Protein AF-0000000067796552 (afdb_homodimer)

pLDDT: mean 95.44, std 4.49, range [68.75, 98.88]

Sequence (408 aa):
MRGRFIAIEGLDRSGKSTQCDRLVAHLTETTGNKTHLFKFPDRSTPMGQIINQYLTSGVALSDQAIHLLFSANRWERIEDIKALLEKGENVVLDRYYISGIVYTQAKGLERQWCTNPDLGLPVPDITLFLTVSPEVASQRGAYGEERYEKIAFQKRVAALFHEVAQRNCITVDASGTEEEVANAINQCVETVQIGEALDKFSGLMRGRFIAIEGLDRSGKSTQCDRLVAHLTETTGNKTHLFKFPDRSTPMGQIINQYLTSGVALSDQAIHLLFSANRWERIEDIKALLEKGENVVLDRYYISGIVYTQAKGLERQWCTNPDLGLPVPDITLFLTVSPEVASQRGAYGEERYEKIAFQKRVAALFHEVAQRNCITVDASGTEEEVANAINQCVETVQIGEALDKFSGL

Structure (mmCIF, N/CA/C/O backbone):
data_AF-0000000067796552-model_v1
#
loop_
_entity.id
_entity.type
_entity.pdbx_description
1 polymer 'Thymidylate kinase'
#
loop_
_atom_site.group_PDB
_atom_site.id
_atom_site.type_symbol
_atom_site.label_atom_id
_atom_site.label_alt_id
_atom_site.label_comp_id
_atom_site.label_asym_id
_atom_site.label_entity_id
_atom_site.label_seq_id
_atom_site.pdbx_PDB_ins_code
_atom_site.Cartn_x
_atom_site.Cartn_y
_atom_site.Cartn_z
_atom_site.occupancy
_atom_site.B_iso_or_equiv
_atom_site.auth_seq_id
_atom_site.auth_comp_id
_atom_site.auth_asym_id
_atom_site.auth_atom_id
_atom_site.pdbx_PDB_model_num
ATOM 1 N N . MET A 1 1 ? -17.875 -27.422 -5.66 1 85.56 1 MET A N 1
ATOM 2 C CA . MET A 1 1 ? -16.484 -27.328 -5.234 1 85.56 1 MET A CA 1
ATOM 3 C C . MET A 1 1 ? -15.797 -26.125 -5.887 1 85.56 1 MET A C 1
ATOM 5 O O . MET A 1 1 ? -16.062 -25.812 -7.047 1 85.56 1 MET A O 1
ATOM 9 N N . ARG A 1 2 ? -15.008 -25.438 -5.152 1 94.5 2 ARG A N 1
ATOM 10 C CA . ARG A 1 2 ? -14.367 -24.266 -5.754 1 94.5 2 ARG A CA 1
ATOM 11 C C . ARG A 1 2 ? -13.203 -24.688 -6.648 1 94.5 2 ARG A C 1
ATOM 13 O O . ARG A 1 2 ? -12.773 -25.844 -6.621 1 94.5 2 ARG A O 1
ATOM 20 N N . GLY A 1 3 ? -12.797 -23.797 -7.535 1 96.69 3 GLY A N 1
ATOM 21 C CA . GLY A 1 3 ? -11.68 -24.062 -8.422 1 96.69 3 GLY A CA 1
ATOM 22 C C . GLY A 1 3 ? -10.352 -24.172 -7.695 1 96.69 3 GLY A C 1
ATOM 23 O O . GLY A 1 3 ? -10.25 -23.812 -6.52 1 96.69 3 GLY A O 1
ATOM 24 N N . ARG A 1 4 ? -9.391 -24.688 -8.367 1 97.06 4 ARG A N 1
ATOM 25 C CA . ARG A 1 4 ? -8.031 -24.766 -7.844 1 97.06 4 ARG A CA 1
ATOM 26 C C . ARG A 1 4 ? -7.355 -23.406 -7.883 1 97.06 4 ARG A C 1
ATOM 28 O O . ARG A 1 4 ? -7.52 -22.656 -8.844 1 97.06 4 ARG A O 1
ATOM 35 N N . PHE A 1 5 ? -6.668 -23.031 -6.82 1 97.81 5 PHE A N 1
ATOM 36 C CA . PHE A 1 5 ? -5.934 -21.781 -6.68 1 97.81 5 PHE A CA 1
ATOM 37 C C . PHE A 1 5 ? -4.441 -22.047 -6.52 1 97.81 5 PHE A C 1
ATOM 39 O O . PHE A 1 5 ? -3.992 -22.469 -5.449 1 97.81 5 PHE A O 1
ATOM 46 N N . ILE A 1 6 ? -3.645 -21.781 -7.57 1 97.81 6 ILE A N 1
ATOM 47 C CA . ILE A 1 6 ? -2.244 -22.188 -7.621 1 97.81 6 ILE A CA 1
ATOM 48 C C . ILE A 1 6 ? -1.358 -20.969 -7.863 1 97.81 6 ILE A C 1
ATOM 50 O O . ILE A 1 6 ? -1.638 -20.156 -8.75 1 97.81 6 ILE A O 1
ATOM 54 N N . ALA A 1 7 ? -0.355 -20.812 -7.078 1 97.88 7 ALA A N 1
ATOM 55 C CA . ALA A 1 7 ? 0.629 -19.766 -7.312 1 97.88 7 ALA A CA 1
ATOM 56 C C . ALA A 1 7 ? 1.978 -20.344 -7.719 1 97.88 7 ALA A C 1
ATOM 58 O O . ALA A 1 7 ? 2.424 -21.344 -7.148 1 97.88 7 ALA A O 1
ATOM 59 N N . ILE A 1 8 ? 2.572 -19.734 -8.719 1 98.5 8 ILE A N 1
ATOM 60 C CA . ILE A 1 8 ? 3.938 -20.062 -9.117 1 98.5 8 ILE A CA 1
ATOM 61 C C . ILE A 1 8 ? 4.859 -18.875 -8.82 1 98.5 8 ILE A C 1
ATOM 63 O O . ILE A 1 8 ? 4.645 -17.781 -9.328 1 98.5 8 ILE A O 1
ATOM 67 N N . GLU A 1 9 ? 5.812 -19.109 -7.949 1 97.81 9 GLU A N 1
ATOM 68 C CA . GLU A 1 9 ? 6.84 -18.156 -7.562 1 97.81 9 GLU A CA 1
ATOM 69 C C . GLU A 1 9 ? 8.203 -18.547 -8.125 1 97.81 9 GLU A C 1
ATOM 71 O O . GLU A 1 9 ? 8.391 -19.688 -8.57 1 97.81 9 GLU A O 1
ATOM 76 N N . GLY A 1 10 ? 9.117 -17.609 -8.102 1 96.19 10 GLY A N 1
ATOM 77 C CA . GLY A 1 10 ? 10.453 -17.844 -8.617 1 96.19 10 GLY A CA 1
ATOM 78 C C . GLY A 1 10 ? 11.203 -16.562 -8.938 1 96.19 10 GLY A C 1
ATOM 79 O O . GLY A 1 10 ? 10.602 -15.492 -9.008 1 96.19 10 GLY A O 1
ATOM 80 N N . LEU A 1 11 ? 12.461 -16.688 -9.188 1 95.69 11 LEU A N 1
ATOM 81 C CA . LEU A 1 11 ? 13.305 -15.547 -9.508 1 95.69 11 LEU A CA 1
ATOM 82 C C . LEU A 1 11 ? 13.016 -15.039 -10.914 1 95.69 11 LEU A C 1
ATOM 84 O O . LEU A 1 11 ? 12.273 -15.672 -11.672 1 95.69 11 LEU A O 1
ATOM 88 N N . ASP A 1 12 ? 13.523 -13.828 -11.164 1 94.31 12 ASP A N 1
ATOM 89 C CA . ASP A 1 12 ? 13.445 -13.336 -12.531 1 94.31 12 ASP A CA 1
ATOM 90 C C . ASP A 1 12 ? 14.133 -14.289 -13.508 1 94.31 12 ASP A C 1
ATOM 92 O O . ASP A 1 12 ? 15.211 -14.82 -13.203 1 94.31 12 ASP A O 1
ATOM 96 N N . ARG A 1 13 ? 13.391 -14.617 -14.617 1 93.25 13 ARG A N 1
ATOM 97 C CA . ARG A 1 13 ? 13.906 -15.445 -15.703 1 93.25 13 ARG A CA 1
ATOM 98 C C . ARG A 1 13 ? 14.023 -16.906 -15.273 1 93.25 13 ARG A C 1
ATOM 100 O O . ARG A 1 13 ? 14.867 -17.641 -15.789 1 93.25 13 ARG A O 1
ATOM 107 N N . SER A 1 14 ? 13.203 -17.297 -14.344 1 94.38 14 SER A N 1
ATOM 108 C CA . SER A 1 14 ? 13.227 -18.688 -13.883 1 94.38 14 SER A CA 1
ATOM 109 C C . SER A 1 14 ? 12.305 -19.562 -14.719 1 94.38 14 SER A C 1
ATOM 111 O O . SER A 1 14 ? 12.258 -20.781 -14.539 1 94.38 14 SER A O 1
ATOM 113 N N . GLY A 1 15 ? 11.57 -18.984 -15.633 1 93.56 15 GLY A N 1
ATOM 114 C CA . GLY A 1 15 ? 10.695 -19.75 -16.5 1 93.56 15 GLY A CA 1
ATOM 115 C C . GLY A 1 15 ? 9.25 -19.766 -16.031 1 93.56 15 GLY A C 1
ATOM 116 O O . GLY A 1 15 ? 8.445 -20.562 -16.531 1 93.56 15 GLY A O 1
ATOM 117 N N . LYS A 1 16 ? 8.867 -18.906 -15.07 1 96.19 16 LYS A N 1
ATOM 118 C CA . LYS A 1 16 ? 7.531 -18.875 -14.469 1 96.19 16 LYS A CA 1
ATOM 119 C C . LYS A 1 16 ? 6.457 -18.672 -15.531 1 96.19 16 LYS A C 1
ATOM 121 O O . LYS A 1 16 ? 5.48 -19.422 -15.586 1 96.19 16 LYS A O 1
ATOM 126 N N . SER A 1 17 ? 6.668 -17.641 -16.406 1 96.12 17 SER A N 1
ATOM 127 C CA . SER A 1 17 ? 5.641 -17.281 -17.375 1 96.12 17 SER A CA 1
ATOM 128 C C . SER A 1 17 ? 5.336 -18.453 -18.312 1 96.12 17 SER A C 1
ATOM 130 O O . SER A 1 17 ? 4.172 -18.766 -18.562 1 96.12 17 SER A O 1
ATOM 132 N N . THR A 1 18 ? 6.363 -19.094 -18.781 1 96.56 18 THR A N 1
ATOM 133 C CA . THR A 1 18 ? 6.207 -20.266 -19.656 1 96.56 18 THR A CA 1
ATOM 134 C C . THR A 1 18 ? 5.48 -21.391 -18.922 1 96.56 18 THR A C 1
ATOM 136 O O . THR A 1 18 ? 4.539 -21.984 -19.453 1 96.56 18 THR A O 1
ATOM 139 N N . GLN A 1 19 ? 5.91 -21.672 -17.75 1 98.56 19 GLN A N 1
ATOM 140 C CA . GLN A 1 19 ? 5.344 -22.781 -16.984 1 98.56 19 GLN A CA 1
ATOM 141 C C . GLN A 1 19 ? 3.906 -22.484 -16.562 1 98.56 19 GLN A C 1
ATOM 143 O O . GLN A 1 19 ? 3.072 -23.391 -16.5 1 98.56 19 GLN A O 1
ATOM 148 N N . CYS A 1 20 ? 3.58 -21.234 -16.25 1 98.75 20 CYS A N 1
ATOM 149 C CA . CYS A 1 20 ? 2.207 -20.828 -15.961 1 98.75 20 CYS A CA 1
ATOM 150 C C . CYS A 1 20 ? 1.292 -21.109 -17.141 1 98.75 20 CYS A C 1
ATOM 152 O O . CYS A 1 20 ? 0.207 -21.672 -16.984 1 98.75 20 CYS A O 1
ATOM 154 N N . ASP A 1 21 ? 1.736 -20.719 -18.328 1 98.56 21 ASP A N 1
ATOM 155 C CA . ASP A 1 21 ? 0.944 -20.953 -19.531 1 98.56 21 ASP A CA 1
ATOM 156 C C . ASP A 1 21 ? 0.682 -22.438 -19.734 1 98.56 21 ASP A C 1
ATOM 158 O O . ASP A 1 21 ? -0.437 -22.844 -20.078 1 98.56 21 ASP A O 1
ATOM 162 N N . ARG A 1 22 ? 1.675 -23.25 -19.578 1 98.62 22 ARG A N 1
ATOM 163 C CA . ARG A 1 22 ? 1.543 -24.703 -19.719 1 98.62 22 ARG A CA 1
ATOM 164 C C . ARG A 1 22 ? 0.586 -25.266 -18.688 1 98.62 22 ARG A C 1
ATOM 166 O O . ARG A 1 22 ? -0.219 -26.156 -18.984 1 98.62 22 ARG A O 1
ATOM 173 N N . LEU A 1 23 ? 0.718 -24.781 -17.469 1 98.75 23 LEU A N 1
ATOM 174 C CA . LEU A 1 23 ? -0.14 -25.266 -16.391 1 98.75 23 LEU A CA 1
ATOM 175 C C . LEU A 1 23 ? -1.599 -24.906 -16.656 1 98.75 23 LEU A C 1
ATOM 177 O O . LEU A 1 23 ? -2.498 -25.703 -16.375 1 98.75 23 LEU A O 1
ATOM 181 N N . VAL A 1 24 ? -1.817 -23.656 -17.125 1 98.81 24 VAL A N 1
ATOM 182 C CA . VAL A 1 24 ? -3.166 -23.219 -17.469 1 98.81 24 VAL A CA 1
ATOM 183 C C . VAL A 1 24 ? -3.787 -24.188 -18.469 1 98.81 24 VAL A C 1
ATOM 185 O O . VAL A 1 24 ? -4.914 -24.641 -18.281 1 98.81 24 VAL A O 1
ATOM 188 N N . ALA A 1 25 ? -3.068 -24.516 -19.516 1 98.5 25 ALA A N 1
ATOM 189 C CA . ALA A 1 25 ? -3.543 -25.453 -20.531 1 98.5 25 ALA A CA 1
ATOM 190 C C . ALA A 1 25 ? -3.811 -26.828 -19.922 1 98.5 25 ALA A C 1
ATOM 192 O O . ALA A 1 25 ? -4.859 -27.438 -20.172 1 98.5 25 ALA A O 1
ATOM 193 N N . HIS A 1 26 ? -2.895 -27.297 -19.141 1 98.25 26 HIS A N 1
ATOM 194 C CA . HIS A 1 26 ? -2.984 -28.609 -18.531 1 98.25 26 HIS A CA 1
ATOM 195 C C . HIS A 1 26 ? -4.207 -28.734 -17.625 1 98.25 26 HIS A C 1
ATOM 197 O O . HIS A 1 26 ? -4.969 -29.703 -17.734 1 98.25 26 HIS A O 1
ATOM 203 N N . LEU A 1 27 ? -4.422 -27.781 -16.766 1 97.62 27 LEU A N 1
ATOM 204 C CA . LEU A 1 27 ? -5.527 -27.797 -15.82 1 97.62 27 LEU A CA 1
ATOM 205 C C . LEU A 1 27 ? -6.867 -27.703 -16.547 1 97.62 27 LEU A C 1
ATOM 207 O O . LEU A 1 27 ? -7.832 -28.375 -16.156 1 97.62 27 LEU A O 1
ATOM 211 N N . THR A 1 28 ? -6.883 -26.797 -17.547 1 98 28 THR A N 1
ATOM 212 C CA . THR A 1 28 ? -8.117 -26.672 -18.328 1 98 28 THR A CA 1
ATOM 213 C C . THR A 1 28 ? -8.492 -28.016 -18.953 1 98 28 THR A C 1
ATOM 215 O O . THR A 1 28 ? -9.641 -28.438 -18.875 1 98 28 THR A O 1
ATOM 218 N N . GLU A 1 29 ? -7.539 -28.672 -19.5 1 97.44 29 GLU A N 1
ATOM 219 C CA . GLU A 1 29 ? -7.762 -29.938 -20.188 1 97.44 29 GLU A CA 1
ATOM 220 C C . GLU A 1 29 ? -8.133 -31.047 -19.219 1 97.44 29 GLU A C 1
ATOM 222 O O . GLU A 1 29 ? -9.078 -31.797 -19.453 1 97.44 29 GLU A O 1
ATOM 227 N N . THR A 1 30 ? -7.453 -31.141 -18.125 1 95.88 30 THR A N 1
ATOM 228 C CA . THR A 1 30 ? -7.559 -32.312 -17.266 1 95.88 30 THR A CA 1
ATOM 229 C C . THR A 1 30 ? -8.75 -32.188 -16.312 1 95.88 30 THR A C 1
ATOM 231 O O . THR A 1 30 ? -9.336 -33.188 -15.898 1 95.88 30 THR A O 1
ATOM 234 N N . THR A 1 31 ? -9.148 -30.953 -15.945 1 93.88 31 THR A N 1
ATOM 235 C CA . THR A 1 31 ? -10.242 -30.766 -15 1 93.88 31 THR A CA 1
ATOM 236 C C . THR A 1 31 ? -11.555 -30.516 -15.727 1 93.88 31 THR A C 1
ATOM 238 O O . THR A 1 31 ? -12.633 -30.688 -15.148 1 93.88 31 THR A O 1
ATOM 241 N N . GLY A 1 32 ? -11.461 -30.047 -16.984 1 96 32 GLY A N 1
ATOM 242 C CA . GLY A 1 32 ? -12.656 -29.688 -17.734 1 96 32 GLY A CA 1
ATOM 243 C C . GLY A 1 32 ? -13.18 -28.297 -17.391 1 96 32 GLY A C 1
ATOM 244 O O . GLY A 1 32 ? -14.156 -27.844 -17.984 1 96 32 GLY A O 1
ATOM 245 N N . ASN A 1 33 ? -12.656 -27.594 -16.406 1 96.38 33 ASN A N 1
ATOM 246 C CA . ASN A 1 33 ? -13 -26.234 -16 1 96.38 33 ASN A CA 1
ATOM 247 C C . ASN A 1 33 ? -11.992 -25.219 -16.547 1 96.38 33 ASN A C 1
ATOM 249 O O . ASN A 1 33 ? -10.805 -25.516 -16.656 1 96.38 33 ASN A O 1
ATOM 253 N N . LYS A 1 34 ? -12.57 -24.141 -16.984 1 97.69 34 LYS A N 1
ATOM 254 C CA . LYS A 1 34 ? -11.68 -23.094 -17.469 1 97.69 34 LYS A CA 1
ATOM 255 C C . LYS A 1 34 ? -10.648 -22.719 -16.422 1 97.69 34 LYS A C 1
ATOM 257 O O . LYS A 1 34 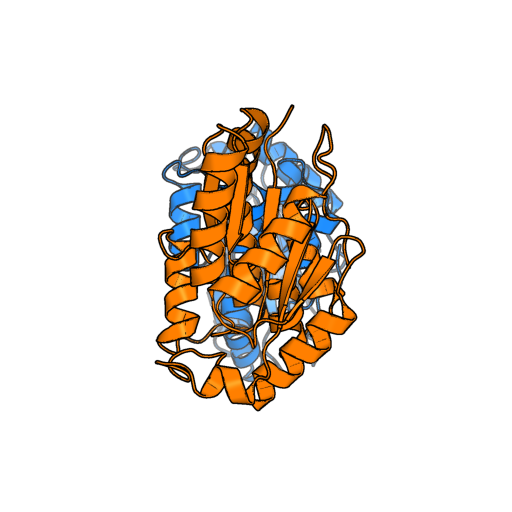? -10.945 -22.688 -15.227 1 97.69 34 LYS A O 1
ATOM 262 N N . THR A 1 35 ? -9.414 -22.406 -16.812 1 98.81 35 THR A N 1
ATOM 263 C CA . THR A 1 35 ? -8.336 -21.938 -15.938 1 98.81 35 THR A CA 1
ATOM 264 C C . THR A 1 35 ? -7.875 -20.547 -16.359 1 98.81 35 THR A C 1
ATOM 266 O O . THR A 1 35 ? -7.629 -20.297 -17.531 1 98.81 35 THR A O 1
ATOM 269 N N . HIS A 1 36 ? -7.785 -19.641 -15.398 1 98.88 36 HIS A N 1
ATOM 270 C CA . HIS A 1 36 ? -7.402 -18.266 -15.648 1 98.88 36 HIS A CA 1
ATOM 271 C C . HIS A 1 36 ? -6.008 -17.969 -15.109 1 98.88 36 HIS A C 1
ATOM 273 O O . HIS A 1 36 ? -5.645 -18.438 -14.023 1 98.88 36 HIS A O 1
ATOM 279 N N . LEU A 1 37 ? -5.324 -17.172 -15.93 1 98.81 37 LEU A N 1
ATOM 280 C CA . LEU A 1 37 ? -3.994 -16.734 -15.523 1 98.81 37 LEU A CA 1
ATOM 281 C C . LEU A 1 37 ? -4.02 -15.289 -15.039 1 98.81 37 LEU A C 1
ATOM 283 O O . LEU A 1 37 ? -4.562 -14.422 -15.719 1 98.81 37 LEU A O 1
ATOM 287 N N . PHE A 1 38 ? -3.531 -15.039 -13.867 1 98.75 38 PHE A N 1
ATOM 288 C CA . PHE A 1 38 ? -3.244 -13.695 -13.375 1 98.75 38 PHE A CA 1
ATOM 289 C C . PHE A 1 38 ? -1.749 -13.508 -13.148 1 98.75 38 PHE A C 1
ATOM 291 O O . PHE A 1 38 ? -1.063 -14.43 -12.695 1 98.75 38 PHE A O 1
ATOM 298 N N . LYS A 1 39 ? -1.268 -12.367 -13.5 1 98.38 39 LYS A N 1
ATOM 299 C CA . LYS A 1 39 ? 0.137 -12.016 -13.312 1 98.38 39 LYS A CA 1
ATOM 300 C C . LYS A 1 39 ? 0.284 -10.805 -12.383 1 98.38 39 LYS A C 1
ATOM 302 O O . LYS A 1 39 ? -0.481 -9.844 -12.484 1 98.38 39 LYS A O 1
ATOM 307 N N . PHE A 1 40 ? 1.198 -10.953 -11.469 1 98.5 40 PHE A N 1
ATOM 308 C CA . PHE A 1 40 ? 1.517 -9.797 -10.625 1 98.5 40 PHE A CA 1
ATOM 309 C C . PHE A 1 40 ? 2.969 -9.375 -10.82 1 98.5 40 PHE A C 1
ATOM 311 O O . PHE A 1 40 ? 3.875 -10.211 -10.773 1 98.5 40 PHE A O 1
ATOM 318 N N . PRO A 1 41 ? 3.275 -8.164 -10.961 1 98.19 41 PRO A N 1
ATOM 319 C CA . PRO A 1 41 ? 2.244 -7.129 -11.062 1 98.19 41 PRO A CA 1
ATOM 320 C C . PRO A 1 41 ? 1.414 -7.242 -12.336 1 98.19 41 PRO A C 1
ATOM 322 O O . PRO A 1 41 ? 1.923 -7.688 -13.367 1 98.19 41 PRO A O 1
ATOM 325 N N . ASP A 1 42 ? 0.131 -6.973 -12.211 1 98.25 42 ASP A N 1
ATOM 326 C CA . ASP A 1 42 ? -0.719 -6.812 -13.383 1 98.25 42 ASP A CA 1
ATOM 327 C C . ASP A 1 42 ? -0.46 -5.473 -14.07 1 98.25 42 ASP A C 1
ATOM 329 O O . ASP A 1 42 ? -1.064 -4.457 -13.711 1 98.25 42 ASP A O 1
ATOM 333 N N . ARG A 1 43 ? 0.298 -5.441 -15.055 1 96.5 43 ARG A N 1
ATOM 334 C CA . ARG A 1 43 ? 0.82 -4.234 -15.688 1 96.5 43 ARG A CA 1
ATOM 335 C C . ARG A 1 43 ? -0.24 -3.574 -16.562 1 96.5 43 ARG A C 1
ATOM 337 O O . ARG A 1 43 ? -0.024 -2.48 -17.094 1 96.5 43 ARG A O 1
ATOM 344 N N . SER A 1 44 ? -1.322 -4.211 -16.703 1 97.19 44 SER A N 1
ATOM 345 C CA . SER A 1 44 ? -2.385 -3.639 -17.531 1 97.19 44 SER A CA 1
ATOM 346 C C . SER A 1 44 ? -3.191 -2.609 -16.75 1 97.19 44 SER A C 1
ATOM 348 O O . SER A 1 44 ? -3.945 -1.828 -17.328 1 97.19 44 SER A O 1
ATOM 350 N N . THR A 1 45 ? -3.158 -2.635 -15.406 1 97.12 45 THR A N 1
ATOM 351 C CA . THR A 1 45 ? -3.902 -1.697 -14.57 1 97.12 45 THR A CA 1
ATOM 352 C C . THR A 1 45 ? -3.131 -0.392 -14.406 1 97.12 45 THR A C 1
ATOM 354 O O . THR A 1 45 ? -1.917 -0.35 -14.617 1 97.12 45 THR A O 1
ATOM 357 N N . PRO A 1 46 ? -3.84 0.658 -14 1 96.19 46 PRO A N 1
ATOM 358 C CA . PRO A 1 46 ? -3.127 1.913 -13.75 1 96.19 46 PRO A CA 1
ATOM 359 C C . PRO A 1 46 ? -2.014 1.764 -12.719 1 96.19 46 PRO A C 1
ATOM 361 O O . PRO A 1 46 ? -0.903 2.26 -12.922 1 96.19 46 PRO A O 1
ATOM 364 N N . MET A 1 47 ? -2.227 1.066 -11.586 1 97.5 47 MET A N 1
ATOM 365 C CA . MET A 1 47 ? -1.186 0.825 -10.586 1 97.5 47 MET A CA 1
ATOM 366 C C . MET A 1 47 ? -0.039 0.017 -11.188 1 97.5 47 MET A C 1
ATOM 368 O O . MET A 1 47 ? 1.131 0.319 -10.945 1 97.5 47 MET A O 1
ATOM 372 N N . GLY A 1 48 ? -0.439 -1.009 -11.953 1 98.06 48 GLY A N 1
ATOM 373 C CA . GLY A 1 48 ? 0.559 -1.847 -12.602 1 98.06 48 GLY A CA 1
ATOM 374 C C . GLY A 1 48 ? 1.464 -1.079 -13.547 1 98.06 48 GLY A C 1
ATOM 375 O O . GLY A 1 48 ? 2.641 -1.415 -13.695 1 98.06 48 GLY A O 1
ATOM 376 N N . GLN A 1 49 ? 0.913 -0.079 -14.156 1 97.75 49 GLN A N 1
ATOM 377 C CA . GLN A 1 49 ? 1.705 0.745 -15.062 1 97.75 49 GLN A CA 1
ATOM 378 C C . GLN A 1 49 ? 2.752 1.552 -14.297 1 97.75 49 GLN A C 1
ATOM 380 O O . GLN A 1 49 ? 3.867 1.75 -14.781 1 97.75 49 GLN A O 1
ATOM 385 N N . ILE A 1 50 ? 2.416 2.068 -13.148 1 97.69 50 ILE A N 1
ATOM 386 C CA . ILE A 1 50 ? 3.379 2.77 -12.305 1 97.69 50 ILE A CA 1
ATOM 387 C C . ILE A 1 50 ? 4.488 1.809 -11.883 1 97.69 50 ILE A C 1
ATOM 389 O O . ILE A 1 50 ? 5.672 2.15 -11.945 1 97.69 50 ILE A O 1
ATOM 393 N N . ILE A 1 51 ? 4.141 0.597 -11.477 1 97.94 51 ILE A N 1
ATOM 394 C CA . ILE A 1 51 ? 5.109 -0.428 -11.094 1 97.94 51 ILE A CA 1
ATOM 395 C C . ILE A 1 51 ? 6.031 -0.732 -12.273 1 97.94 51 ILE A C 1
ATOM 397 O O . ILE A 1 51 ? 7.25 -0.836 -12.109 1 97.94 51 ILE A O 1
ATOM 401 N N . ASN A 1 52 ? 5.383 -0.833 -13.469 1 97.56 52 ASN A N 1
ATOM 402 C CA . ASN A 1 52 ? 6.16 -1.116 -14.672 1 97.56 52 ASN A CA 1
ATOM 403 C C . ASN A 1 52 ? 7.215 -0.04 -14.922 1 97.56 52 ASN A C 1
ATOM 405 O O . ASN A 1 52 ? 8.359 -0.352 -15.258 1 97.56 52 ASN A O 1
ATOM 409 N N . GLN A 1 53 ? 6.84 1.176 -14.766 1 96.81 53 GLN A N 1
ATOM 410 C CA . GLN A 1 53 ? 7.781 2.277 -14.945 1 96.81 53 GLN A CA 1
ATOM 411 C C . GLN A 1 53 ? 8.922 2.201 -13.93 1 96.81 53 GLN A C 1
ATOM 413 O O . GLN A 1 53 ? 10.078 2.449 -14.273 1 96.81 53 GLN A O 1
ATOM 418 N N . TYR A 1 54 ? 8.609 1.876 -12.727 1 97.06 54 TYR A N 1
ATOM 419 C CA . TYR A 1 54 ? 9.617 1.701 -11.695 1 97.06 54 TYR A CA 1
ATOM 420 C C . TYR A 1 54 ? 10.602 0.595 -12.07 1 97.06 54 TYR A C 1
ATOM 422 O O . TYR A 1 54 ? 11.812 0.751 -11.914 1 97.06 54 TYR A O 1
ATOM 430 N N . LEU A 1 55 ? 10.047 -0.493 -12.57 1 96.56 55 LEU A N 1
ATOM 431 C CA . LEU A 1 55 ? 10.844 -1.677 -12.852 1 96.56 55 LEU A CA 1
ATOM 432 C C . LEU A 1 55 ? 11.711 -1.463 -14.094 1 96.56 55 LEU A C 1
ATOM 434 O O . LEU A 1 55 ? 12.82 -1.994 -14.18 1 96.56 55 LEU A O 1
ATOM 438 N N . THR A 1 56 ? 11.234 -0.601 -15.07 1 94.75 56 THR A N 1
ATOM 439 C CA . THR A 1 56 ? 11.875 -0.579 -16.375 1 94.75 56 THR A CA 1
ATOM 440 C C . THR A 1 56 ? 12.578 0.756 -16.609 1 94.75 56 THR A C 1
ATOM 442 O O . THR A 1 56 ? 13.477 0.853 -17.453 1 94.75 56 THR A O 1
ATOM 445 N N . SER A 1 57 ? 12.062 1.977 -16.078 1 85.81 57 SER A N 1
ATOM 446 C CA . SER A 1 57 ? 12.469 3.295 -16.547 1 85.81 57 SER A CA 1
ATOM 447 C C . SER A 1 57 ? 13.266 4.039 -15.484 1 85.81 57 SER A C 1
ATOM 449 O O . SER A 1 57 ? 13.609 5.211 -15.664 1 85.81 57 SER A O 1
ATOM 451 N N . GLY A 1 58 ? 13.516 3.521 -14.516 1 80.94 58 GLY A N 1
ATOM 452 C CA . GLY A 1 58 ? 14.367 4.172 -13.531 1 80.94 58 GLY A CA 1
ATOM 453 C C . GLY A 1 58 ? 13.617 5.16 -12.656 1 80.94 58 GLY A C 1
ATOM 454 O O . GLY A 1 58 ? 14.234 5.934 -11.922 1 80.94 58 GLY A O 1
ATOM 455 N N . VAL A 1 59 ? 12.336 5.305 -12.781 1 88.25 59 VAL A N 1
ATOM 456 C CA . VAL A 1 59 ? 11.586 6.141 -11.852 1 88.25 59 VAL A CA 1
ATOM 457 C C . VAL A 1 59 ? 11.883 5.715 -10.414 1 88.25 59 VAL A C 1
ATOM 459 O O . VAL A 1 59 ? 11.914 4.52 -10.109 1 88.25 59 VAL A O 1
ATOM 462 N N . ALA A 1 60 ? 12.07 6.77 -9.609 1 92.56 60 ALA A N 1
ATOM 463 C CA . ALA A 1 60 ? 12.438 6.473 -8.227 1 92.56 60 ALA A CA 1
ATOM 464 C C . ALA A 1 60 ? 11.211 6.488 -7.32 1 92.56 60 ALA A C 1
ATOM 466 O O . ALA A 1 60 ? 10.367 7.379 -7.426 1 92.56 60 ALA A O 1
ATOM 467 N N . LEU A 1 61 ? 11.094 5.453 -6.555 1 95.94 61 LEU A N 1
ATOM 468 C CA . LEU A 1 61 ? 10.148 5.332 -5.449 1 95.94 61 LEU A CA 1
ATOM 469 C C . LEU A 1 61 ? 10.828 4.738 -4.219 1 95.94 61 LEU A C 1
ATOM 471 O O . LEU A 1 61 ? 11.758 3.938 -4.34 1 95.94 61 LEU A O 1
ATOM 475 N N . SER A 1 62 ? 10.383 5.207 -3.064 1 96.81 62 SER A N 1
ATOM 476 C CA . SER A 1 62 ? 10.906 4.57 -1.86 1 96.81 62 SER A CA 1
ATOM 477 C C . SER A 1 62 ? 10.578 3.084 -1.828 1 96.81 62 SER A C 1
ATOM 479 O O . SER A 1 62 ? 9.617 2.643 -2.465 1 96.81 62 SER A O 1
ATOM 481 N N . ASP A 1 63 ? 11.383 2.316 -1.08 1 97.56 63 ASP A N 1
ATOM 482 C CA . ASP A 1 63 ? 11.148 0.882 -0.945 1 97.56 63 ASP A CA 1
ATOM 483 C C . ASP A 1 63 ? 9.781 0.609 -0.319 1 97.56 63 ASP A C 1
ATOM 485 O O . ASP A 1 63 ? 9.109 -0.359 -0.682 1 97.56 63 ASP A O 1
ATOM 489 N N . GLN A 1 64 ? 9.367 1.473 0.593 1 98.44 64 GLN A N 1
ATOM 490 C CA . GLN A 1 64 ? 8.055 1.336 1.216 1 98.44 64 GLN A CA 1
ATOM 491 C C . GLN A 1 64 ? 6.938 1.577 0.204 1 98.44 64 GLN A C 1
ATOM 493 O O . GLN A 1 64 ? 5.996 0.787 0.111 1 98.44 64 GLN A O 1
ATOM 498 N N . ALA A 1 65 ? 7.082 2.666 -0.545 1 98.5 65 ALA A N 1
ATOM 499 C CA . ALA A 1 65 ? 6.039 3.035 -1.5 1 98.5 65 ALA A CA 1
ATOM 500 C C . ALA A 1 65 ? 5.836 1.938 -2.543 1 98.5 65 ALA A C 1
ATOM 502 O O . ALA A 1 65 ? 4.707 1.533 -2.816 1 98.5 65 ALA A O 1
ATOM 503 N N . ILE A 1 66 ? 6.914 1.46 -3.164 1 98.31 66 ILE A N 1
ATOM 504 C CA . ILE A 1 66 ? 6.797 0.473 -4.23 1 98.31 66 ILE A CA 1
ATOM 505 C C . ILE A 1 66 ? 6.273 -0.844 -3.664 1 98.31 66 ILE A C 1
ATOM 507 O O . ILE A 1 66 ? 5.492 -1.54 -4.316 1 98.31 66 ILE A O 1
ATOM 511 N N . HIS A 1 67 ? 6.672 -1.239 -2.408 1 98.81 67 HIS A N 1
ATOM 512 C CA . HIS A 1 67 ? 6.141 -2.439 -1.773 1 98.81 67 HIS A CA 1
ATOM 513 C C . HIS A 1 67 ? 4.625 -2.359 -1.624 1 98.81 67 HIS A C 1
ATOM 515 O O . HIS A 1 67 ? 3.912 -3.303 -1.974 1 98.81 67 HIS A O 1
ATOM 521 N N . LEU A 1 68 ? 4.18 -1.228 -1.097 1 98.88 68 LEU A N 1
ATOM 522 C CA . LEU A 1 68 ? 2.75 -1.037 -0.877 1 98.88 68 LEU A CA 1
ATOM 523 C C . LEU A 1 68 ? 1.991 -1.036 -2.199 1 98.88 68 LEU A C 1
ATOM 525 O O . LEU A 1 68 ? 0.862 -1.528 -2.273 1 98.88 68 LEU A O 1
ATOM 529 N N . LEU A 1 69 ? 2.605 -0.486 -3.211 1 98.62 69 LEU A N 1
ATOM 530 C CA . LEU A 1 69 ? 1.986 -0.469 -4.531 1 98.62 69 LEU A CA 1
ATOM 531 C C . LEU A 1 69 ? 1.847 -1.884 -5.082 1 98.62 69 LEU A C 1
ATOM 533 O O . LEU A 1 69 ? 0.812 -2.23 -5.66 1 98.62 69 LEU A O 1
ATOM 537 N N . PHE A 1 70 ? 2.893 -2.773 -4.906 1 98.75 70 PHE A N 1
ATOM 538 C CA . PHE A 1 70 ? 2.795 -4.172 -5.305 1 98.75 70 PHE A CA 1
ATOM 539 C C . PHE A 1 70 ? 1.629 -4.855 -4.602 1 98.75 70 PHE A C 1
ATOM 541 O O . PHE A 1 70 ? 0.85 -5.57 -5.234 1 98.75 70 PHE A O 1
ATOM 548 N N . SER A 1 71 ? 1.521 -4.637 -3.316 1 98.88 71 SER A N 1
ATOM 549 C CA . SER A 1 71 ? 0.457 -5.266 -2.545 1 98.88 71 SER A CA 1
ATOM 550 C C . SER A 1 71 ? -0.915 -4.758 -2.973 1 98.88 71 SER A C 1
ATOM 552 O O . SER A 1 71 ? -1.848 -5.543 -3.15 1 98.88 71 SER A O 1
ATOM 554 N N . ALA A 1 72 ? -1.009 -3.432 -3.135 1 98.81 72 ALA A N 1
ATOM 555 C CA . ALA A 1 72 ? -2.266 -2.854 -3.607 1 98.81 72 ALA A CA 1
ATOM 556 C C . ALA A 1 72 ? -2.682 -3.467 -4.941 1 98.81 72 ALA A C 1
ATOM 558 O O . ALA A 1 72 ? -3.869 -3.697 -5.18 1 98.81 72 ALA A O 1
ATOM 559 N N . ASN A 1 73 ? -1.729 -3.689 -5.805 1 98.75 73 ASN A N 1
ATOM 560 C CA . ASN A 1 73 ? -1.967 -4.281 -7.117 1 98.75 73 ASN A CA 1
ATOM 561 C C . ASN A 1 73 ? -2.521 -5.699 -7 1 98.75 73 ASN A C 1
ATOM 563 O O . ASN A 1 73 ? -3.361 -6.109 -7.801 1 98.75 73 ASN A O 1
ATOM 567 N N . ARG A 1 74 ? -2.096 -6.461 -6.02 1 98.69 74 ARG A N 1
ATOM 568 C CA . ARG A 1 74 ? -2.682 -7.773 -5.758 1 98.69 74 ARG A CA 1
ATOM 569 C C . ARG A 1 74 ? -4.121 -7.641 -5.27 1 98.69 74 ARG A C 1
ATOM 571 O O . ARG A 1 74 ? -5.023 -8.289 -5.801 1 98.69 74 ARG A O 1
ATOM 578 N N . TRP A 1 75 ? -4.332 -6.77 -4.309 1 98.62 75 TRP A N 1
ATOM 579 C CA . TRP A 1 75 ? -5.641 -6.586 -3.688 1 98.62 75 TRP A CA 1
ATOM 580 C C . TRP A 1 75 ? -6.676 -6.152 -4.719 1 98.62 75 TRP A C 1
ATOM 582 O O . TRP A 1 75 ? -7.863 -6.461 -4.582 1 98.62 75 TRP A O 1
ATOM 592 N N . GLU A 1 76 ? -6.203 -5.441 -5.746 1 96.94 76 GLU A N 1
ATOM 593 C CA . GLU A 1 76 ? -7.156 -4.93 -6.727 1 96.94 76 GLU A CA 1
ATOM 594 C C . GLU A 1 76 ? -7.797 -6.066 -7.52 1 96.94 76 GLU A C 1
ATOM 596 O O . GLU A 1 76 ? -8.844 -5.883 -8.141 1 96.94 76 GLU A O 1
ATOM 601 N N . ARG A 1 77 ? -7.18 -7.293 -7.48 1 97.5 77 ARG A N 1
ATOM 602 C CA . ARG A 1 77 ? -7.648 -8.383 -8.328 1 97.5 77 ARG A CA 1
ATOM 603 C C . ARG A 1 77 ? -8.289 -9.492 -7.492 1 97.5 77 ARG A C 1
ATOM 605 O O . ARG A 1 77 ? -8.844 -10.445 -8.039 1 97.5 77 ARG A O 1
ATOM 612 N N . ILE A 1 78 ? -8.297 -9.367 -6.184 1 97.62 78 ILE A N 1
ATOM 613 C CA . ILE A 1 78 ? -8.602 -10.508 -5.324 1 97.62 78 ILE A CA 1
ATOM 614 C C . ILE A 1 78 ? -10.086 -10.852 -5.434 1 97.62 78 ILE A C 1
ATOM 616 O O . ILE A 1 78 ? -10.461 -12.023 -5.434 1 97.62 78 ILE A O 1
ATOM 620 N N . GLU A 1 79 ? -10.938 -9.859 -5.586 1 97.06 79 GLU A N 1
ATOM 621 C CA . GLU A 1 79 ? -12.359 -10.172 -5.68 1 97.06 79 GLU A CA 1
ATOM 622 C C . GLU A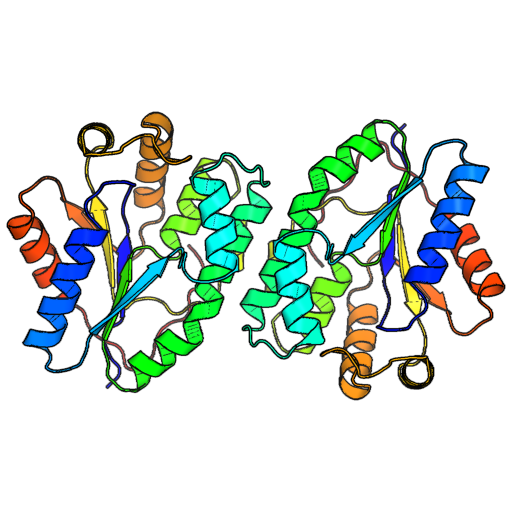 1 79 ? -12.68 -10.906 -6.98 1 97.06 79 GLU A C 1
ATOM 624 O O . GLU A 1 79 ? -13.531 -11.797 -7.004 1 97.06 79 GLU A O 1
ATOM 629 N N . ASP A 1 80 ? -11.969 -10.484 -8.094 1 97.62 80 ASP A N 1
ATOM 630 C CA . ASP A 1 80 ? -12.109 -11.211 -9.352 1 97.62 80 ASP A CA 1
ATOM 631 C C . ASP A 1 80 ? -11.672 -12.664 -9.203 1 97.62 80 ASP A C 1
ATOM 633 O O . ASP A 1 80 ? -12.352 -13.57 -9.688 1 97.62 80 ASP A O 1
ATOM 637 N N . ILE A 1 81 ? -10.602 -12.867 -8.555 1 98.19 81 ILE A N 1
ATOM 638 C CA . ILE A 1 81 ? -10.031 -14.195 -8.367 1 98.19 81 ILE A CA 1
ATOM 639 C C . ILE A 1 81 ? -10.984 -15.055 -7.531 1 98.19 81 ILE A C 1
ATOM 641 O O . ILE A 1 81 ? -11.297 -16.188 -7.902 1 98.19 81 ILE A O 1
ATOM 645 N N . LYS A 1 82 ? -11.469 -14.523 -6.441 1 97.88 82 LYS A N 1
ATOM 646 C CA . LYS A 1 82 ? -12.398 -15.25 -5.574 1 97.88 82 LYS A CA 1
ATOM 647 C C . LYS A 1 82 ? -13.664 -15.641 -6.324 1 97.88 82 LYS A C 1
ATOM 649 O O . LYS A 1 82 ? -14.172 -16.75 -6.164 1 97.88 82 LYS A O 1
ATOM 654 N N . ALA A 1 83 ? -14.188 -14.703 -7.09 1 98 83 ALA A N 1
ATOM 655 C CA . ALA A 1 83 ? -15.406 -14.961 -7.844 1 98 83 ALA A CA 1
ATOM 656 C C . ALA A 1 83 ? -15.219 -16.125 -8.812 1 98 83 ALA A C 1
ATOM 658 O O . ALA A 1 83 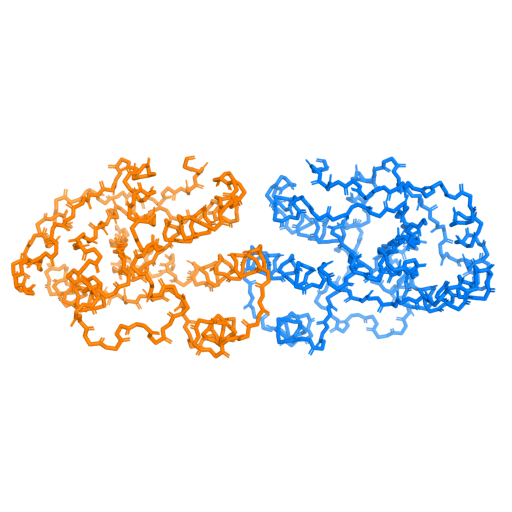? -16.109 -16.984 -8.945 1 98 83 ALA A O 1
ATOM 659 N N . LEU A 1 84 ? -14.086 -16.172 -9.516 1 98.38 84 LEU A N 1
ATOM 660 C CA . LEU A 1 84 ? -13.789 -17.25 -10.445 1 98.38 84 LEU A CA 1
ATOM 661 C C . LEU A 1 84 ? -13.695 -18.578 -9.711 1 98.38 84 LEU A C 1
ATOM 663 O O . LEU A 1 84 ? -14.281 -19.578 -10.156 1 98.38 84 LEU A O 1
ATOM 667 N N . LEU A 1 85 ? -13.008 -18.578 -8.602 1 98.06 85 LEU A N 1
ATOM 668 C CA . LEU A 1 85 ? -12.836 -19.797 -7.82 1 98.06 85 LEU A CA 1
ATOM 669 C C . LEU A 1 85 ? -14.18 -20.328 -7.32 1 98.06 85 LEU A C 1
ATOM 671 O O . LEU A 1 85 ? -14.438 -21.531 -7.363 1 98.06 85 LEU A O 1
ATOM 675 N N . GLU A 1 86 ? -14.984 -19.438 -6.84 1 97 86 GLU A N 1
ATOM 676 C CA . GLU A 1 86 ? -16.312 -19.797 -6.332 1 97 86 GLU A CA 1
ATOM 677 C C . GLU A 1 86 ? -17.172 -20.406 -7.434 1 97 86 GLU A C 1
ATOM 679 O O . GLU A 1 86 ? -18.016 -21.266 -7.168 1 97 86 GLU A O 1
ATOM 684 N N . LYS A 1 87 ? -16.938 -20.016 -8.68 1 96.75 87 LYS A N 1
ATOM 685 C CA . LYS A 1 87 ? -17.656 -20.516 -9.828 1 96.75 87 LYS A CA 1
ATOM 686 C C . LYS A 1 87 ? -17.125 -21.875 -10.266 1 96.75 87 LYS A C 1
ATOM 688 O O . LYS A 1 87 ? -17.641 -22.484 -11.203 1 96.75 87 LYS A O 1
ATOM 693 N N . GLY A 1 88 ? -16.078 -22.312 -9.641 1 96.12 88 GLY A N 1
ATOM 694 C CA . GLY A 1 88 ? -15.508 -23.609 -9.953 1 96.12 88 GLY A CA 1
ATOM 695 C C . GLY A 1 88 ? -14.391 -23.547 -10.977 1 96.12 88 GLY A C 1
ATOM 696 O O . GLY A 1 88 ? -13.867 -24.578 -11.398 1 96.12 88 GLY A O 1
ATOM 697 N N . GLU A 1 89 ? -14.039 -22.312 -11.383 1 98.19 89 GLU A N 1
ATOM 698 C CA . GLU A 1 89 ? -12.945 -22.125 -12.336 1 98.19 89 GLU A CA 1
ATOM 699 C C . GLU A 1 89 ? -11.594 -22.078 -11.625 1 98.19 89 GLU A C 1
ATOM 701 O O . GLU A 1 89 ? -11.508 -21.609 -10.484 1 98.19 89 GLU A O 1
ATOM 706 N N . ASN A 1 90 ? -10.531 -22.594 -12.305 1 98.12 90 ASN A N 1
ATOM 707 C CA . ASN A 1 90 ? -9.195 -22.609 -11.719 1 98.12 90 ASN A CA 1
ATOM 708 C C . ASN A 1 90 ? -8.477 -21.281 -11.938 1 98.12 90 ASN A C 1
ATOM 710 O O . ASN A 1 90 ? -8.773 -20.562 -12.891 1 98.12 90 ASN A O 1
ATOM 714 N N . VAL A 1 91 ? -7.586 -20.953 -11 1 98.69 91 VAL A N 1
ATOM 715 C CA . VAL A 1 91 ? -6.762 -19.75 -11.109 1 98.69 91 VAL A CA 1
ATOM 716 C C . VAL A 1 91 ? -5.293 -20.109 -10.898 1 98.69 91 VAL A C 1
ATOM 718 O O . VAL A 1 91 ? -4.953 -20.797 -9.938 1 98.69 91 VAL A O 1
ATOM 721 N N . VAL A 1 92 ? -4.469 -19.688 -11.828 1 98.88 92 VAL A N 1
ATOM 722 C CA . VAL A 1 92 ? -3.016 -19.766 -11.719 1 98.88 92 VAL A CA 1
ATOM 723 C C . VAL A 1 92 ? -2.434 -18.359 -11.617 1 98.88 92 VAL A C 1
ATOM 725 O O . VAL A 1 92 ? -2.785 -17.469 -12.398 1 98.88 92 VAL A O 1
ATOM 728 N N . LEU A 1 93 ? -1.596 -18.141 -10.617 1 98.75 93 LEU A N 1
ATOM 729 C CA . LEU A 1 93 ? -0.929 -16.859 -10.43 1 98.75 93 LEU A CA 1
ATOM 730 C C . LEU A 1 93 ? 0.537 -16.938 -10.836 1 98.75 93 LEU A C 1
ATOM 732 O O . LEU A 1 93 ? 1.265 -17.828 -10.383 1 98.75 93 LEU A O 1
ATOM 736 N N . ASP A 1 94 ? 0.948 -16.047 -11.727 1 98.69 94 ASP A N 1
ATOM 737 C CA . ASP A 1 94 ? 2.365 -15.766 -11.945 1 98.69 94 ASP A CA 1
ATOM 738 C C . ASP A 1 94 ? 2.883 -14.742 -10.938 1 98.69 94 ASP A C 1
ATOM 740 O O . ASP A 1 94 ? 2.797 -13.531 -11.172 1 98.69 94 ASP A O 1
ATOM 744 N N . ARG A 1 95 ? 3.537 -15.156 -9.891 1 98.38 95 ARG A N 1
ATOM 745 C CA . ARG A 1 95 ? 3.979 -14.422 -8.711 1 98.38 95 ARG A CA 1
ATOM 746 C C . ARG A 1 95 ? 2.791 -14.023 -7.844 1 98.38 95 ARG A C 1
ATOM 748 O O . ARG A 1 95 ? 1.666 -13.906 -8.336 1 98.38 95 ARG A O 1
ATOM 755 N N . TYR A 1 96 ? 3.037 -13.953 -6.566 1 97.69 96 TYR A N 1
ATOM 756 C CA . TYR A 1 96 ? 2.057 -13.547 -5.566 1 97.69 96 TYR A CA 1
ATOM 757 C C . TYR A 1 96 ? 2.736 -12.859 -4.387 1 97.69 96 TYR A C 1
ATOM 759 O O . TYR A 1 96 ? 3.668 -12.078 -4.566 1 97.69 96 TYR A O 1
ATOM 767 N N . TYR A 1 97 ? 2.248 -13.039 -3.188 1 97.44 97 TYR A N 1
ATOM 768 C CA . TYR A 1 97 ? 2.664 -12.18 -2.088 1 97.44 97 TYR A CA 1
ATOM 769 C C . TYR A 1 97 ? 4.027 -12.602 -1.55 1 97.44 97 TYR A C 1
ATOM 771 O O . TYR A 1 97 ? 4.742 -11.789 -0.955 1 97.44 97 TYR A O 1
ATOM 779 N N . ILE A 1 98 ? 4.512 -13.852 -1.769 1 97 98 ILE A N 1
ATOM 780 C CA . ILE A 1 98 ? 5.82 -14.25 -1.259 1 97 98 ILE A CA 1
ATOM 781 C C . ILE A 1 98 ? 6.914 -13.469 -1.982 1 97 98 ILE A C 1
ATOM 783 O O . ILE A 1 98 ? 7.852 -12.969 -1.354 1 97 98 ILE A O 1
ATOM 787 N N . SER A 1 99 ? 6.75 -13.336 -3.285 1 96.94 99 SER A N 1
ATOM 788 C CA . SER A 1 99 ? 7.672 -12.492 -4.039 1 96.94 99 SER A CA 1
ATOM 789 C C . SER A 1 99 ? 7.711 -11.07 -3.479 1 96.94 99 SER A C 1
ATOM 791 O O . SER A 1 99 ? 8.789 -10.516 -3.27 1 96.94 99 SER A O 1
ATOM 793 N N . GLY A 1 100 ? 6.523 -10.508 -3.225 1 97 100 GLY A N 1
ATOM 794 C CA . GLY A 1 100 ? 6.484 -9.172 -2.658 1 97 100 GLY A CA 1
ATOM 795 C C . GLY A 1 100 ? 7.281 -9.047 -1.373 1 97 100 GLY A C 1
ATOM 796 O O . GLY A 1 100 ? 8.07 -8.109 -1.212 1 97 100 GLY A O 1
ATOM 797 N N . ILE A 1 101 ? 7.141 -9.984 -0.525 1 97.5 101 ILE A N 1
ATOM 798 C CA . ILE A 1 101 ? 7.754 -9.961 0.799 1 97.5 101 ILE A CA 1
ATOM 799 C C . ILE A 1 101 ? 9.266 -10.117 0.67 1 97.5 101 ILE A C 1
ATOM 801 O O . ILE A 1 101 ? 10.023 -9.289 1.181 1 97.5 101 ILE A O 1
ATOM 805 N N . VAL A 1 102 ? 9.766 -11.102 -0.081 1 97.44 102 VAL A N 1
ATOM 806 C CA . VAL A 1 102 ? 11.188 -11.43 -0.051 1 97.44 102 VAL A CA 1
ATOM 807 C C . VAL A 1 102 ? 11.977 -10.398 -0.857 1 97.44 102 VAL A C 1
ATOM 809 O O . VAL A 1 102 ? 13.117 -10.078 -0.521 1 97.44 102 VAL A O 1
ATOM 812 N N . TYR A 1 103 ? 11.359 -9.844 -1.943 1 97.75 103 TYR A N 1
ATOM 813 C CA . TYR A 1 103 ? 12.047 -8.812 -2.709 1 97.75 103 TYR A CA 1
ATOM 814 C C . TYR A 1 103 ? 12.266 -7.555 -1.868 1 97.75 103 TYR A C 1
ATOM 816 O O . TYR A 1 103 ? 13.328 -6.934 -1.928 1 97.75 103 TYR A O 1
ATOM 824 N N . THR A 1 104 ? 11.281 -7.188 -1.108 1 98 104 THR A N 1
ATOM 825 C CA . THR A 1 104 ? 11.414 -5.996 -0.278 1 98 104 THR A CA 1
ATOM 826 C C . THR A 1 104 ? 12.305 -6.277 0.928 1 98 104 THR A C 1
ATOM 828 O O . THR A 1 104 ? 13.109 -5.426 1.329 1 98 104 THR A O 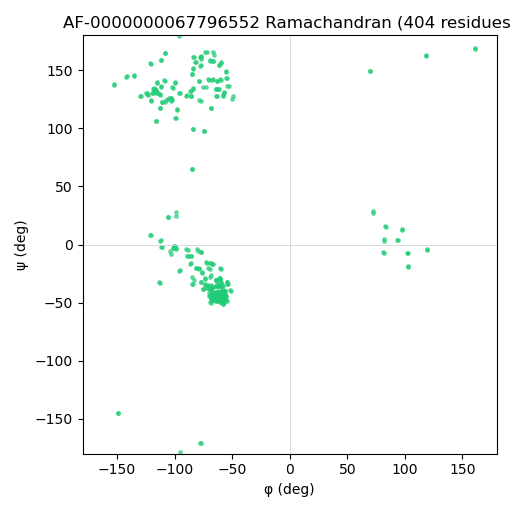1
ATOM 831 N N . GLN A 1 105 ? 12.188 -7.457 1.497 1 97.75 105 GLN A N 1
ATOM 832 C CA . GLN A 1 105 ? 13.102 -7.844 2.57 1 97.75 105 GLN A CA 1
ATOM 833 C C . GLN A 1 105 ? 14.547 -7.805 2.1 1 97.75 105 GLN A C 1
ATOM 835 O O . GLN A 1 105 ? 15.445 -7.422 2.855 1 97.75 105 GLN A O 1
ATOM 840 N N . ALA A 1 106 ? 14.805 -8.242 0.912 1 97.81 106 ALA A N 1
ATOM 841 C CA . ALA A 1 106 ? 16.141 -8.242 0.34 1 97.81 106 ALA A CA 1
ATOM 842 C C . ALA A 1 106 ? 16.719 -6.832 0.256 1 97.81 106 ALA A C 1
ATOM 844 O O . ALA A 1 106 ? 17.922 -6.648 0.133 1 97.81 106 ALA A O 1
ATOM 845 N N . LYS A 1 107 ? 15.875 -5.812 0.272 1 97.12 107 LYS A N 1
ATOM 846 C CA . LYS A 1 107 ? 16.297 -4.414 0.233 1 97.12 107 LYS A CA 1
ATOM 847 C C . LYS A 1 107 ? 16.547 -3.875 1.64 1 97.12 107 LYS A C 1
ATOM 849 O O . LYS A 1 107 ? 16.984 -2.734 1.805 1 97.12 107 LYS A O 1
ATOM 854 N N . GLY A 1 108 ? 16.141 -4.691 2.672 1 96.94 108 GLY A N 1
ATOM 855 C CA . GLY A 1 108 ? 16.547 -4.297 4.012 1 96.94 108 GLY A CA 1
ATOM 856 C C . GLY A 1 108 ? 15.359 -4.02 4.93 1 96.94 108 GLY A C 1
ATOM 857 O O . GLY A 1 108 ? 15.547 -3.734 6.117 1 96.94 108 GLY A O 1
ATOM 858 N N . LEU A 1 109 ? 14.125 -4.074 4.402 1 97.69 109 LEU A N 1
ATOM 859 C CA . LEU A 1 109 ? 12.977 -3.844 5.266 1 97.69 109 LEU A CA 1
ATOM 860 C C . LEU A 1 109 ? 12.672 -5.078 6.109 1 97.69 109 LEU A C 1
ATOM 862 O O . LEU A 1 109 ? 12.961 -6.203 5.695 1 97.69 109 LEU A O 1
ATOM 866 N N . GLU A 1 110 ? 12.07 -4.859 7.227 1 97.38 110 GLU A N 1
ATOM 867 C CA . GLU A 1 110 ? 11.742 -5.938 8.156 1 97.38 110 GLU A CA 1
ATOM 868 C C . GLU A 1 110 ? 10.641 -6.828 7.602 1 97.38 110 GLU A C 1
ATOM 870 O O . GLU A 1 110 ? 9.68 -6.336 7 1 97.38 110 GLU A O 1
ATOM 875 N N . ARG A 1 111 ? 10.734 -8.125 7.828 1 96.31 111 ARG A N 1
ATOM 876 C CA . ARG A 1 111 ? 9.812 -9.125 7.297 1 96.31 111 ARG A CA 1
ATOM 877 C C . ARG A 1 111 ? 8.375 -8.82 7.699 1 96.31 111 ARG A C 1
ATOM 879 O O . ARG A 1 111 ? 7.461 -8.906 6.875 1 96.31 111 ARG A O 1
ATOM 886 N N . GLN A 1 112 ? 8.188 -8.453 8.93 1 97.12 112 GLN A N 1
ATOM 887 C CA . GLN A 1 112 ? 6.836 -8.18 9.398 1 97.12 112 GLN A CA 1
ATOM 888 C C . GLN A 1 112 ? 6.223 -7 8.641 1 97.12 112 GLN A C 1
ATOM 890 O O . GLN A 1 112 ? 5.051 -7.039 8.266 1 97.12 112 GLN A O 1
ATOM 895 N N . TRP A 1 113 ? 6.996 -5.945 8.484 1 98 113 TRP A N 1
ATOM 896 C CA . TRP A 1 113 ? 6.531 -4.785 7.73 1 98 113 TRP A CA 1
ATOM 897 C C . TRP A 1 113 ? 6.117 -5.188 6.316 1 98 113 TRP A C 1
ATOM 899 O O . TRP A 1 113 ? 5.047 -4.797 5.844 1 98 113 TRP A O 1
ATOM 909 N N . CYS A 1 114 ? 6.922 -6.047 5.668 1 97.62 114 CYS A N 1
ATOM 910 C CA . CYS A 1 114 ? 6.695 -6.492 4.297 1 97.62 114 CYS A CA 1
ATOM 911 C C . CYS A 1 114 ? 5.469 -7.395 4.211 1 97.62 114 CYS A C 1
ATOM 913 O O . CYS A 1 114 ? 4.793 -7.434 3.184 1 97.62 114 CYS A O 1
ATOM 915 N N . THR A 1 115 ? 5.141 -8.086 5.277 1 97.75 115 THR A N 1
ATOM 916 C CA . THR A 1 115 ? 4.059 -9.062 5.312 1 97.75 115 THR A CA 1
ATOM 917 C C . THR A 1 115 ? 2.717 -8.383 5.559 1 97.75 115 THR A C 1
ATOM 919 O O . THR A 1 115 ? 1.697 -8.789 5 1 97.75 115 THR A O 1
ATOM 922 N N . ASN A 1 116 ? 2.705 -7.348 6.309 1 98.31 116 ASN A N 1
ATOM 923 C CA . ASN A 1 116 ? 1.516 -6.727 6.883 1 98.31 116 ASN A CA 1
ATOM 924 C C . ASN A 1 116 ? 0.525 -6.309 5.801 1 98.31 116 ASN A C 1
ATOM 926 O O . ASN A 1 116 ? -0.677 -6.543 5.926 1 98.31 116 ASN A O 1
ATOM 930 N N . PRO A 1 117 ? 0.989 -5.75 4.723 1 98.56 117 PRO A N 1
ATOM 931 C CA . PRO A 1 117 ? 0.021 -5.254 3.742 1 98.56 117 PRO A CA 1
ATOM 932 C C . PRO A 1 117 ? -0.743 -6.379 3.045 1 98.56 117 PRO A C 1
ATOM 934 O O . PRO A 1 117 ? -1.772 -6.133 2.412 1 98.56 117 PRO A O 1
ATOM 937 N N . ASP A 1 118 ? -0.236 -7.621 3.146 1 98.19 118 ASP A N 1
ATOM 938 C CA . ASP A 1 118 ? -0.831 -8.734 2.418 1 98.19 118 ASP A CA 1
ATOM 939 C C . ASP A 1 118 ? -1.706 -9.586 3.338 1 98.19 118 ASP A C 1
ATOM 941 O O . ASP A 1 118 ? -2.311 -10.562 2.896 1 98.19 118 ASP A O 1
ATOM 945 N N . LEU A 1 119 ? -1.769 -9.266 4.652 1 98.31 119 LEU A N 1
ATOM 946 C CA . LEU A 1 119 ? -2.586 -10.031 5.59 1 98.31 119 LEU A CA 1
ATOM 947 C C . LEU A 1 119 ? -4.047 -10.047 5.148 1 98.31 119 LEU A C 1
ATOM 949 O O . LEU A 1 119 ? -4.621 -8.992 4.848 1 98.31 119 LEU A O 1
ATOM 953 N N . GLY A 1 120 ? -4.605 -11.328 5.082 1 97.88 120 GLY A N 1
ATOM 954 C CA . GLY A 1 120 ? -6 -11.492 4.711 1 97.88 120 GLY A CA 1
ATOM 955 C C . GLY A 1 120 ? -6.184 -11.953 3.275 1 97.88 120 GLY A C 1
ATOM 956 O O . GLY A 1 120 ? -7.27 -12.398 2.898 1 97.88 120 GLY A O 1
ATOM 957 N N . LEU A 1 121 ? -5.137 -11.805 2.389 1 98.06 121 LEU A N 1
ATOM 958 C CA . LEU A 1 121 ? -5.227 -12.344 1.035 1 98.06 121 LEU A CA 1
ATOM 959 C C . LEU A 1 121 ? -5.535 -13.836 1.062 1 98.06 121 LEU A C 1
ATOM 961 O O . LEU A 1 121 ? -5.125 -14.539 1.987 1 98.06 121 LEU A O 1
ATOM 965 N N . PRO A 1 122 ? -6.25 -14.312 0.034 1 97.25 122 PRO A N 1
ATOM 966 C CA . PRO A 1 122 ? -6.461 -15.758 -0.016 1 97.25 122 PRO A CA 1
ATOM 967 C C . PRO A 1 122 ? -5.16 -16.531 -0.179 1 97.25 122 PRO A C 1
ATOM 969 O O . PRO A 1 122 ? -4.262 -16.109 -0.903 1 97.25 122 PRO A O 1
ATOM 972 N N . VAL A 1 123 ? -5.082 -17.625 0.504 1 96.44 123 VAL A N 1
ATOM 973 C CA . VAL A 1 123 ? -3.91 -18.5 0.418 1 96.44 123 VAL A CA 1
ATOM 974 C C . VAL A 1 123 ? -4.105 -19.531 -0.694 1 96.44 123 VAL A C 1
ATOM 976 O O . VAL A 1 123 ? -5.141 -20.203 -0.75 1 96.44 123 VAL A O 1
ATOM 979 N N . PRO A 1 124 ? -3.137 -19.641 -1.604 1 96.31 124 PRO A N 1
ATOM 980 C CA . PRO A 1 124 ? -3.273 -20.672 -2.635 1 96.31 124 PRO A CA 1
ATOM 981 C C . PRO A 1 124 ? -3.33 -22.078 -2.055 1 96.31 124 PRO A C 1
ATOM 983 O O . PRO A 1 124 ? -2.828 -22.312 -0.953 1 96.31 124 PRO A O 1
ATOM 986 N N . ASP A 1 125 ? -3.969 -22.984 -2.832 1 96.12 125 ASP A N 1
ATOM 987 C CA . ASP A 1 125 ? -3.947 -24.391 -2.459 1 96.12 125 ASP A CA 1
ATOM 988 C C . ASP A 1 125 ? -2.52 -24.922 -2.424 1 96.12 125 ASP A C 1
ATOM 990 O O . ASP A 1 125 ? -2.197 -25.797 -1.609 1 96.12 125 ASP A O 1
ATOM 994 N N . ILE A 1 126 ? -1.75 -24.438 -3.303 1 96.12 126 ILE A N 1
ATOM 995 C CA . ILE A 1 126 ? -0.335 -24.797 -3.379 1 96.12 126 ILE A CA 1
ATOM 996 C C . ILE A 1 126 ? 0.447 -23.641 -4.008 1 96.12 126 ILE A C 1
ATOM 998 O O . ILE A 1 126 ? -0.04 -22.984 -4.926 1 96.12 126 ILE A O 1
ATOM 1002 N N . THR A 1 127 ? 1.584 -23.359 -3.445 1 96.94 127 THR A N 1
ATOM 1003 C CA . THR A 1 127 ? 2.561 -22.469 -4.043 1 96.94 127 THR A CA 1
ATOM 1004 C C . THR A 1 127 ? 3.801 -23.219 -4.496 1 96.94 127 THR A C 1
ATOM 1006 O O . THR A 1 127 ? 4.414 -23.938 -3.705 1 96.94 127 THR A O 1
ATOM 1009 N N . LEU A 1 128 ? 4.113 -23.109 -5.762 1 97.56 128 LEU A N 1
ATOM 1010 C CA . LEU A 1 128 ? 5.305 -23.734 -6.312 1 97.56 128 LEU A CA 1
ATOM 1011 C C . LEU A 1 128 ? 6.418 -22.719 -6.52 1 97.56 128 LEU A C 1
ATOM 1013 O O . LEU A 1 128 ? 6.207 -21.688 -7.152 1 97.56 128 LEU A O 1
ATOM 1017 N N . PHE A 1 129 ? 7.574 -22.969 -5.945 1 97.12 129 PHE A N 1
ATOM 1018 C CA . PHE A 1 129 ? 8.75 -22.125 -6.145 1 97.12 129 PHE A CA 1
ATOM 1019 C C . PHE A 1 129 ? 9.688 -22.734 -7.172 1 97.12 129 PHE A C 1
ATOM 1021 O O . PHE A 1 129 ? 10.352 -23.734 -6.898 1 97.12 129 PHE A O 1
ATOM 1028 N N . LEU A 1 130 ? 9.75 -22.109 -8.344 1 97.19 130 LEU A N 1
ATOM 1029 C CA . LEU A 1 130 ? 10.664 -22.562 -9.383 1 97.19 130 LEU A CA 1
ATOM 1030 C C . LEU A 1 130 ? 12.086 -22.078 -9.094 1 97.19 130 LEU A C 1
ATOM 1032 O O . LEU A 1 130 ? 12.336 -20.875 -9.016 1 97.19 130 LEU A O 1
ATOM 1036 N N . THR A 1 131 ? 12.945 -23.062 -9.047 1 95.12 131 THR A N 1
ATOM 1037 C CA . THR A 1 131 ? 14.312 -22.688 -8.703 1 95.12 131 THR A CA 1
ATOM 1038 C C . THR A 1 131 ? 15.266 -22.969 -9.867 1 95.12 131 THR A C 1
ATOM 1040 O O . THR A 1 131 ? 15.148 -24 -10.539 1 95.12 131 THR A O 1
ATOM 1043 N N . VAL A 1 132 ? 16.016 -21.984 -10.148 1 93.94 132 VAL A N 1
ATOM 1044 C CA . VAL A 1 132 ? 17.172 -22.016 -11.039 1 93.94 132 VAL A CA 1
ATOM 1045 C C . VAL A 1 132 ? 18.281 -21.125 -10.477 1 93.94 132 VAL A C 1
ATOM 1047 O O . VAL A 1 132 ? 18.016 -20.156 -9.773 1 93.94 132 VAL A O 1
ATOM 1050 N N . SER A 1 133 ? 19.547 -21.594 -10.68 1 93.19 133 SER A N 1
ATOM 1051 C CA . SER A 1 133 ? 20.609 -20.719 -10.164 1 93.19 133 SER A CA 1
ATOM 1052 C C . SER A 1 133 ? 20.547 -19.344 -10.812 1 93.19 133 SER A C 1
ATOM 1054 O O . SER A 1 133 ? 20.25 -19.219 -12 1 93.19 133 SER A O 1
ATOM 1056 N N . PRO A 1 134 ? 20.828 -18.297 -9.945 1 92.81 134 PRO A N 1
ATOM 1057 C CA . PRO A 1 134 ? 20.844 -16.953 -10.523 1 92.81 134 PRO A CA 1
ATOM 1058 C C . PRO A 1 134 ? 21.781 -16.844 -11.719 1 92.81 134 PRO A C 1
ATOM 1060 O O . PRO A 1 134 ? 21.484 -16.109 -12.664 1 92.81 134 PRO A O 1
ATOM 1063 N N . GLU A 1 135 ? 22.844 -17.594 -11.711 1 93.38 135 GLU A N 1
ATOM 1064 C CA . GLU A 1 135 ? 23.812 -17.578 -12.812 1 93.38 135 GLU A CA 1
ATOM 1065 C C . GLU A 1 135 ? 23.188 -18.141 -14.094 1 93.38 135 GLU A C 1
ATOM 1067 O O . GLU A 1 135 ? 23.375 -17.562 -15.172 1 93.38 135 GLU A O 1
ATOM 1072 N N . VAL A 1 136 ? 22.516 -19.172 -13.938 1 90.69 136 VAL A N 1
ATOM 1073 C CA . VAL A 1 136 ? 21.844 -19.766 -15.078 1 90.69 136 VAL A CA 1
ATOM 1074 C C . VAL A 1 136 ? 20.734 -18.844 -15.578 1 90.69 136 VAL A C 1
ATOM 1076 O O . VAL A 1 136 ? 20.609 -18.609 -16.781 1 90.69 136 VAL A O 1
ATOM 1079 N N . ALA A 1 137 ? 19.922 -18.266 -14.68 1 90.88 137 ALA A N 1
ATOM 1080 C CA . ALA A 1 137 ? 18.828 -17.344 -15.023 1 90.88 137 ALA A CA 1
ATOM 1081 C C . ALA A 1 137 ? 19.359 -16.141 -15.789 1 90.88 137 ALA A C 1
ATOM 1083 O O . ALA A 1 137 ? 18.719 -15.648 -16.719 1 90.88 137 ALA A O 1
ATOM 1084 N N . SER A 1 138 ? 20.547 -15.703 -15.438 1 92 138 SER A N 1
ATOM 1085 C CA . SER A 1 138 ? 21.109 -14.492 -16.016 1 92 138 SER A CA 1
ATOM 1086 C C . SER A 1 138 ? 21.531 -14.719 -17.469 1 92 138 SER A C 1
ATOM 1088 O O . SER A 1 138 ? 21.781 -13.766 -18.203 1 92 138 SER A O 1
ATOM 1090 N N . GLN A 1 139 ? 21.609 -15.969 -17.828 1 90.44 139 GLN A N 1
ATOM 1091 C CA . GLN A 1 139 ? 22 -16.297 -19.203 1 90.44 139 GLN A CA 1
ATOM 1092 C C . GLN A 1 139 ? 20.797 -16.297 -20.125 1 90.44 139 GLN A C 1
ATOM 1094 O O . GLN A 1 139 ? 20.938 -16.391 -21.359 1 90.44 139 GLN A O 1
ATOM 1099 N N . ARG A 1 140 ? 19.766 -16.219 -19.562 1 85 140 ARG A N 1
ATOM 1100 C CA . ARG A 1 140 ? 18.531 -16.219 -20.359 1 85 140 ARG A CA 1
ATOM 1101 C C . ARG A 1 140 ? 18.25 -14.836 -20.922 1 85 140 ARG A C 1
ATOM 1103 O O . ARG A 1 140 ? 18.766 -13.836 -20.406 1 85 140 ARG A O 1
ATOM 1110 N N . GLY A 1 141 ? 17.438 -14.836 -22.047 1 76.75 141 GLY A N 1
ATOM 1111 C CA . GLY A 1 141 ? 17.312 -13.633 -22.844 1 76.75 141 GLY A CA 1
ATOM 1112 C C . GLY A 1 141 ? 16.672 -12.477 -22.094 1 76.75 141 GLY A C 1
ATOM 1113 O O . GLY A 1 141 ? 15.734 -12.672 -21.328 1 76.75 141 GLY A O 1
ATOM 1114 N N . ALA A 1 142 ? 17.281 -11.219 -22.203 1 81.81 142 ALA A N 1
ATOM 1115 C CA . ALA A 1 142 ? 16.859 -9.883 -21.781 1 81.81 142 ALA A CA 1
ATOM 1116 C C . ALA A 1 142 ? 17.172 -9.641 -20.312 1 81.81 142 ALA A C 1
ATOM 1118 O O . ALA A 1 142 ? 16.562 -8.766 -19.688 1 81.81 142 ALA A O 1
ATOM 1119 N N . TYR A 1 143 ? 18.031 -10.477 -19.734 1 89.88 143 TYR A N 1
ATOM 1120 C CA . TYR A 1 143 ? 18.422 -10.281 -18.344 1 89.88 143 TYR A CA 1
ATOM 1121 C C . TYR A 1 143 ? 19.141 -8.945 -18.156 1 89.88 143 TYR A C 1
ATOM 1123 O O . TYR A 1 143 ? 20 -8.586 -18.953 1 89.88 143 TYR A O 1
ATOM 1131 N N . GLY A 1 144 ? 18.734 -8.227 -17.125 1 89.94 144 GLY A N 1
ATOM 1132 C CA . GLY A 1 144 ? 19.375 -6.961 -16.828 1 89.94 144 GLY A CA 1
ATOM 1133 C C . GLY A 1 144 ? 18.562 -5.758 -17.266 1 89.94 144 GLY A C 1
ATOM 1134 O O . GLY A 1 144 ? 18.875 -4.625 -16.891 1 89.94 144 GLY A O 1
ATOM 1135 N N . GLU A 1 145 ? 17.547 -6 -17.938 1 91.12 145 GLU A N 1
ATOM 1136 C CA . GLU A 1 145 ? 16.719 -4.914 -18.438 1 91.12 145 GLU A CA 1
ATOM 1137 C C . GLU A 1 145 ? 15.852 -4.316 -17.328 1 91.12 145 GLU A C 1
ATOM 1139 O O . GLU A 1 145 ? 15.422 -3.164 -17.422 1 91.12 145 GLU A O 1
ATOM 1144 N N . GLU A 1 146 ? 15.57 -5.129 -16.25 1 93.12 146 GLU A N 1
ATOM 1145 C CA . GLU A 1 146 ? 14.742 -4.629 -15.156 1 93.12 146 GLU A CA 1
ATOM 1146 C C . GLU A 1 146 ? 15.57 -4.457 -13.883 1 93.12 146 GLU A C 1
ATOM 1148 O O . GLU A 1 146 ? 16.594 -5.113 -13.711 1 93.12 146 GLU A O 1
ATOM 1153 N N . ARG A 1 147 ? 15.023 -3.625 -13.016 1 93.06 147 ARG A N 1
ATOM 1154 C CA . ARG A 1 147 ? 15.672 -3.084 -11.82 1 93.06 147 ARG A CA 1
ATOM 1155 C C . ARG A 1 147 ? 16.219 -4.199 -10.945 1 93.06 147 ARG A C 1
ATOM 1157 O O . ARG A 1 147 ? 17.312 -4.074 -10.375 1 93.06 147 ARG A O 1
ATOM 1164 N N . TYR A 1 148 ? 15.57 -5.316 -10.898 1 94.31 148 TYR A N 1
ATOM 1165 C CA . TYR A 1 148 ? 15.906 -6.336 -9.914 1 94.31 148 TYR A CA 1
ATOM 1166 C C . TYR A 1 148 ? 16.797 -7.418 -10.523 1 94.31 148 TYR A C 1
ATOM 1168 O O . TYR A 1 148 ? 17.25 -8.32 -9.828 1 94.31 148 TYR A O 1
ATOM 1176 N N . GLU A 1 149 ? 17.062 -7.324 -11.836 1 94.12 149 GLU A N 1
ATOM 1177 C CA . GLU A 1 149 ? 17.781 -8.383 -12.523 1 94.12 149 GLU A CA 1
ATOM 1178 C C . GLU A 1 149 ? 19.297 -8.203 -12.375 1 94.12 149 GLU A C 1
ATOM 1180 O O . GLU A 1 149 ? 20 -7.988 -13.367 1 94.12 149 GLU A O 1
ATOM 1185 N N . LYS A 1 150 ? 19.781 -8.305 -11.219 1 94.69 150 LYS A N 1
ATOM 1186 C CA . LYS A 1 150 ? 21.172 -8.289 -10.766 1 94.69 150 LYS A CA 1
ATOM 1187 C C . LYS A 1 150 ? 21.5 -9.555 -9.984 1 94.69 150 LYS A C 1
ATOM 1189 O O . LYS A 1 150 ? 20.781 -9.914 -9.039 1 94.69 150 LYS A O 1
ATOM 1194 N N . ILE A 1 151 ? 22.484 -10.172 -10.328 1 95.44 151 ILE A N 1
ATOM 1195 C CA . ILE A 1 151 ? 22.797 -11.5 -9.82 1 95.44 151 ILE A CA 1
ATOM 1196 C C . ILE A 1 151 ? 22.906 -11.461 -8.297 1 95.44 151 ILE A C 1
ATOM 1198 O O . ILE A 1 151 ? 22.297 -12.281 -7.605 1 95.44 151 ILE A O 1
ATOM 1202 N N . ALA A 1 152 ? 23.703 -10.523 -7.703 1 96.38 152 ALA A N 1
ATOM 1203 C CA . ALA A 1 152 ? 23.891 -10.43 -6.258 1 96.38 152 ALA A CA 1
ATOM 1204 C C . ALA A 1 152 ? 22.547 -10.25 -5.555 1 96.38 152 ALA A C 1
ATOM 1206 O O . ALA A 1 152 ? 22.281 -10.867 -4.516 1 96.38 152 ALA A O 1
ATOM 1207 N N . PHE A 1 153 ? 21.703 -9.469 -6.129 1 97.06 153 PHE A N 1
ATOM 1208 C CA . PHE A 1 153 ? 20.375 -9.234 -5.562 1 97.06 153 PHE A CA 1
ATOM 1209 C C . PHE A 1 153 ? 19.516 -10.484 -5.652 1 97.06 153 PHE A C 1
ATOM 1211 O O . PHE A 1 153 ? 18.859 -10.867 -4.676 1 97.06 153 PHE A O 1
ATOM 1218 N N . GLN A 1 154 ? 19.531 -11.125 -6.832 1 96.94 154 GLN A N 1
ATOM 1219 C CA . GLN A 1 154 ? 18.75 -12.336 -7.047 1 96.94 154 GLN A CA 1
ATOM 1220 C C . GLN A 1 154 ? 19.203 -13.469 -6.133 1 96.94 154 GLN A C 1
ATOM 1222 O O . GLN A 1 154 ? 18.391 -14.289 -5.699 1 96.94 154 GLN A O 1
ATOM 1227 N N . LYS A 1 155 ? 20.484 -13.516 -5.797 1 97.12 155 LYS A N 1
ATOM 1228 C CA . LYS A 1 155 ? 20.984 -14.492 -4.84 1 97.12 155 LYS A CA 1
ATOM 1229 C C . LYS A 1 155 ? 20.406 -14.258 -3.451 1 97.12 155 LYS A C 1
ATOM 1231 O O . LYS A 1 155 ? 20.031 -15.203 -2.764 1 97.12 155 LYS A O 1
ATOM 1236 N N . ARG A 1 156 ? 20.344 -13.047 -3.031 1 97.06 156 ARG A N 1
ATOM 1237 C CA . ARG A 1 156 ? 19.734 -12.703 -1.748 1 97.06 156 ARG A CA 1
ATOM 1238 C C . ARG A 1 156 ? 18.266 -13.078 -1.719 1 97.06 156 ARG A C 1
ATOM 1240 O O . ARG A 1 156 ? 17.781 -13.641 -0.735 1 97.06 156 ARG A O 1
ATOM 1247 N N . VAL A 1 157 ? 17.547 -12.742 -2.811 1 97.31 157 VAL A N 1
ATOM 1248 C CA . VAL A 1 157 ? 16.125 -13.062 -2.928 1 97.31 157 VAL A CA 1
ATOM 1249 C C . VAL A 1 157 ? 15.93 -14.57 -2.826 1 97.31 157 VAL A C 1
ATOM 1251 O O . VAL A 1 157 ? 15.055 -15.039 -2.09 1 97.31 157 VAL A O 1
ATOM 1254 N N . ALA A 1 158 ? 16.766 -15.305 -3.529 1 95.81 158 ALA A N 1
ATOM 1255 C CA . ALA A 1 158 ? 16.656 -16.766 -3.508 1 95.81 158 ALA A CA 1
ATOM 1256 C C . ALA A 1 158 ? 16.828 -17.297 -2.09 1 95.81 158 ALA A C 1
ATOM 1258 O O . ALA A 1 158 ? 16.062 -18.188 -1.665 1 95.81 158 ALA A O 1
ATOM 1259 N N . ALA A 1 159 ? 17.781 -16.797 -1.373 1 95.75 159 ALA A N 1
ATOM 1260 C CA . ALA A 1 159 ? 18.031 -17.219 -0.001 1 95.75 159 ALA A CA 1
ATOM 1261 C C . ALA A 1 159 ? 16.828 -16.938 0.895 1 95.75 159 ALA A C 1
ATOM 1263 O O . ALA A 1 159 ? 16.453 -17.766 1.725 1 95.75 159 ALA A O 1
ATOM 1264 N N . LEU A 1 160 ? 16.234 -15.82 0.704 1 96.31 160 LEU A N 1
ATOM 1265 C CA . LEU A 1 160 ? 15.086 -15.414 1.51 1 96.31 160 LEU A CA 1
ATOM 1266 C C . LEU A 1 160 ? 13.867 -16.266 1.183 1 96.31 160 LEU A C 1
ATOM 1268 O O . LEU A 1 160 ? 13.062 -16.578 2.068 1 96.31 160 LEU A O 1
ATOM 1272 N N . PHE A 1 161 ? 13.711 -16.594 -0.124 1 94.81 161 PHE A N 1
ATOM 1273 C CA . PHE A 1 161 ? 12.609 -17.484 -0.488 1 94.81 161 PHE A CA 1
ATOM 1274 C C . PHE A 1 161 ? 12.695 -18.797 0.297 1 94.81 161 PHE A C 1
ATOM 1276 O O . PHE A 1 161 ? 11.688 -19.266 0.839 1 94.81 161 PHE A O 1
ATOM 1283 N N . HIS A 1 162 ? 13.82 -19.344 0.371 1 91.75 162 HIS A N 1
ATOM 1284 C CA . HIS A 1 162 ? 14.016 -20.594 1.079 1 91.75 162 HIS A CA 1
ATOM 1285 C C . HIS A 1 162 ? 13.727 -20.438 2.568 1 91.75 162 HIS A C 1
ATOM 1287 O O . HIS A 1 162 ? 13.227 -21.375 3.207 1 91.75 162 HIS A O 1
ATOM 1293 N N . GLU A 1 163 ? 13.953 -19.297 3.076 1 92.12 163 GLU A N 1
ATOM 1294 C CA . GLU A 1 163 ? 13.727 -19.031 4.492 1 92.12 163 GLU A CA 1
ATOM 1295 C C . GLU A 1 163 ? 12.242 -18.922 4.809 1 92.12 163 GLU A C 1
ATOM 1297 O O . GLU A 1 163 ? 11.789 -19.344 5.871 1 92.12 163 GLU A O 1
ATOM 1302 N N . VAL A 1 164 ? 11.453 -18.375 3.865 1 91 164 VAL A N 1
ATOM 1303 C CA . VAL A 1 164 ? 10.078 -18.031 4.203 1 91 164 VAL A CA 1
ATOM 1304 C C . VAL A 1 164 ? 9.125 -19.078 3.637 1 91 164 VAL A C 1
ATOM 1306 O O . VAL A 1 164 ? 7.914 -19.016 3.861 1 91 164 VAL A O 1
ATOM 1309 N N . ALA A 1 165 ? 9.625 -19.969 2.842 1 81 165 ALA A N 1
ATOM 1310 C CA . ALA A 1 165 ? 8.789 -21.016 2.264 1 81 165 ALA A CA 1
ATOM 1311 C C . ALA A 1 165 ? 7.953 -21.719 3.338 1 81 165 ALA A C 1
ATOM 1313 O O . ALA A 1 165 ? 8.469 -22.094 4.395 1 81 165 ALA A O 1
ATOM 1314 N N . GLN A 1 166 ? 6.637 -21.75 3.141 1 76.06 166 GLN A N 1
ATOM 1315 C CA . GLN A 1 166 ? 5.637 -22.25 4.07 1 76.06 166 GLN A CA 1
ATOM 1316 C C . GLN A 1 166 ? 5.273 -23.703 3.756 1 76.06 166 GLN A C 1
ATOM 1318 O O . GLN A 1 166 ? 5.797 -24.281 2.801 1 76.06 166 GLN A O 1
ATOM 1323 N N . ARG A 1 167 ? 4.371 -24.188 4.516 1 68.75 167 ARG A N 1
ATOM 1324 C CA . ARG A 1 167 ? 3.916 -25.578 4.465 1 68.75 167 ARG A CA 1
ATOM 1325 C C . ARG A 1 167 ? 3.35 -25.922 3.09 1 68.75 167 ARG A C 1
ATOM 1327 O O . ARG A 1 167 ? 3.568 -27.016 2.576 1 68.75 167 ARG A O 1
ATOM 1334 N N . ASN A 1 168 ? 2.74 -25.047 2.553 1 82.56 168 ASN A N 1
ATOM 1335 C CA . ASN A 1 168 ? 2.129 -25.359 1.266 1 82.56 168 ASN A CA 1
ATOM 1336 C C . ASN A 1 168 ? 2.984 -24.859 0.102 1 82.56 168 ASN A C 1
ATOM 1338 O O . ASN A 1 168 ? 2.477 -24.656 -1.001 1 82.56 168 ASN A O 1
ATOM 1342 N N . CYS A 1 169 ? 4.215 -24.734 0.397 1 91.81 169 CYS A N 1
ATOM 1343 C CA . CYS A 1 169 ? 5.168 -24.344 -0.633 1 91.81 169 CYS A CA 1
ATOM 1344 C C . CYS A 1 169 ? 6.055 -25.516 -1.037 1 91.81 169 CYS A C 1
ATOM 1346 O O . CYS A 1 169 ? 6.641 -26.172 -0.181 1 91.81 169 CYS A O 1
ATOM 1348 N N . ILE A 1 170 ? 6.078 -25.828 -2.309 1 95.12 170 ILE A N 1
ATOM 1349 C CA . ILE A 1 170 ? 6.934 -26.891 -2.828 1 95.12 170 ILE A CA 1
ATOM 1350 C C . ILE A 1 170 ? 7.961 -26.297 -3.795 1 95.12 170 ILE A C 1
ATOM 1352 O O . ILE A 1 170 ? 7.613 -25.5 -4.66 1 95.12 170 ILE A O 1
ATOM 1356 N N . THR A 1 171 ? 9.195 -26.672 -3.621 1 95.56 171 THR A N 1
ATOM 1357 C CA . THR A 1 171 ? 10.25 -26.234 -4.527 1 95.56 171 THR A CA 1
ATOM 1358 C C . THR A 1 171 ? 10.352 -27.156 -5.734 1 95.56 171 THR A C 1
ATOM 1360 O O . THR A 1 171 ? 10.336 -28.375 -5.586 1 95.56 171 THR A O 1
ATOM 1363 N N . VAL A 1 172 ? 10.414 -26.594 -6.918 1 96.81 172 VAL A N 1
ATOM 1364 C CA . VAL A 1 172 ? 10.555 -27.344 -8.164 1 96.81 172 VAL A CA 1
ATOM 1365 C C . VAL A 1 172 ? 11.836 -26.906 -8.875 1 96.81 172 VAL A C 1
ATOM 1367 O O . VAL A 1 172 ? 12.031 -25.734 -9.148 1 96.81 172 VAL A O 1
ATOM 1370 N N . ASP A 1 173 ? 12.695 -27.828 -9.172 1 96.19 173 ASP A N 1
ATOM 1371 C CA . ASP A 1 173 ? 13.898 -27.562 -9.945 1 96.19 173 ASP A CA 1
ATOM 1372 C C . ASP A 1 173 ? 13.555 -27.203 -11.391 1 96.19 173 ASP A C 1
ATOM 1374 O O . ASP A 1 173 ? 13.023 -28.047 -12.125 1 96.19 173 ASP A O 1
ATOM 1378 N N . ALA A 1 174 ? 13.906 -26 -11.742 1 96.19 174 ALA A N 1
ATOM 1379 C CA . ALA A 1 174 ? 13.539 -25.531 -13.07 1 96.19 174 ALA A CA 1
ATOM 1380 C C . ALA A 1 174 ? 14.75 -25.5 -14 1 96.19 174 ALA A C 1
ATOM 1382 O O . ALA A 1 174 ? 14.789 -24.703 -14.945 1 96.19 174 ALA A O 1
ATOM 1383 N N . SER A 1 175 ? 15.727 -26.266 -13.703 1 93.44 175 SER A N 1
ATOM 1384 C CA . SER A 1 175 ? 16.938 -26.281 -14.523 1 93.44 175 SER A CA 1
ATOM 1385 C C . SER A 1 175 ? 16.797 -27.25 -15.703 1 93.44 175 SER A C 1
ATOM 1387 O O . SER A 1 175 ? 17.594 -27.203 -16.641 1 93.44 175 SER A O 1
ATOM 1389 N N . GLY A 1 176 ? 15.844 -28.141 -15.68 1 94 176 GLY A N 1
ATOM 1390 C CA . GLY A 1 176 ? 15.625 -29.094 -16.766 1 94 176 GLY A CA 1
ATOM 1391 C C . GLY A 1 176 ? 14.922 -28.484 -17.953 1 94 176 GLY A C 1
ATOM 1392 O O . GLY A 1 176 ? 14.797 -27.266 -18.062 1 94 176 GLY A O 1
ATOM 1393 N N . THR A 1 177 ? 14.531 -29.391 -18.906 1 95.69 177 THR A N 1
ATOM 1394 C CA . THR A 1 177 ? 13.781 -28.922 -20.078 1 95.69 177 THR A CA 1
ATOM 1395 C C . THR A 1 177 ? 12.406 -28.406 -19.656 1 95.69 177 THR A C 1
ATOM 1397 O O . THR A 1 177 ? 11.914 -28.734 -18.578 1 95.69 177 THR A O 1
ATOM 1400 N N . GLU A 1 178 ? 11.828 -27.547 -20.516 1 96.5 178 GLU A N 1
ATOM 1401 C CA . GLU A 1 178 ? 10.492 -27.016 -20.266 1 96.5 178 GLU A CA 1
ATOM 1402 C C . GLU A 1 178 ? 9.5 -28.141 -19.969 1 96.5 178 GLU A C 1
ATOM 1404 O O . GLU A 1 178 ? 8.648 -28.016 -19.094 1 96.5 178 GLU A O 1
ATOM 1409 N N . GLU A 1 179 ? 9.641 -29.266 -20.734 1 98.06 179 GLU A N 1
ATOM 1410 C CA . GLU A 1 179 ? 8.734 -30.406 -20.562 1 98.06 179 GLU A CA 1
ATOM 1411 C C . GLU A 1 179 ? 8.953 -31.094 -19.234 1 98.06 179 GLU A C 1
ATOM 1413 O O . GLU A 1 179 ? 7.984 -31.484 -18.562 1 98.06 179 GLU A O 1
ATOM 1418 N N . GLU A 1 180 ? 10.172 -31.266 -18.859 1 98.06 180 GLU A N 1
ATOM 1419 C CA . GLU A 1 180 ? 10.492 -31.891 -17.578 1 98.06 180 GLU A CA 1
ATOM 1420 C C . GLU A 1 180 ? 9.945 -31.078 -16.406 1 98.06 180 GLU A C 1
ATOM 1422 O O . GLU A 1 180 ? 9.383 -31.641 -15.461 1 98.06 180 GLU A O 1
ATOM 1427 N N . VAL A 1 181 ? 10.148 -29.781 -16.453 1 98.12 181 VAL A N 1
ATOM 1428 C CA . VAL A 1 181 ? 9.672 -28.891 -15.398 1 98.12 181 VAL A CA 1
ATOM 1429 C C . VAL A 1 181 ? 8.148 -28.906 -15.359 1 98.12 181 VAL A C 1
ATOM 1431 O O . VAL A 1 181 ? 7.547 -28.984 -14.281 1 98.12 181 VAL A O 1
ATOM 1434 N N . ALA A 1 182 ? 7.496 -28.891 -16.547 1 98.62 182 ALA A N 1
ATOM 1435 C CA . ALA A 1 182 ? 6.039 -28.938 -16.625 1 98.62 182 ALA A CA 1
ATOM 1436 C C . ALA A 1 182 ? 5.488 -30.188 -15.977 1 98.62 182 ALA A C 1
ATOM 1438 O O . ALA A 1 182 ? 4.5 -30.141 -15.242 1 98.62 182 ALA A O 1
ATOM 1439 N N . ASN A 1 183 ? 6.137 -31.312 -16.25 1 98.31 183 ASN A N 1
ATOM 1440 C CA . ASN A 1 183 ? 5.699 -32.562 -15.672 1 98.31 183 ASN A CA 1
ATOM 1441 C C . ASN A 1 183 ? 5.801 -32.562 -14.148 1 98.31 183 ASN A C 1
ATOM 1443 O O . ASN A 1 183 ? 4.914 -33.062 -13.461 1 98.31 183 ASN A O 1
ATOM 1447 N N . ALA A 1 184 ? 6.891 -32.031 -13.672 1 98.06 184 ALA A N 1
ATOM 1448 C CA . ALA A 1 184 ? 7.074 -31.938 -12.227 1 98.06 184 ALA A CA 1
ATOM 1449 C C . ALA A 1 184 ? 5.988 -31.062 -11.594 1 98.06 184 ALA A C 1
ATOM 1451 O O . ALA A 1 184 ? 5.434 -31.406 -10.547 1 98.06 184 ALA A O 1
ATOM 1452 N N . ILE A 1 185 ? 5.641 -29.938 -12.219 1 98.5 185 ILE A N 1
ATOM 1453 C CA . ILE A 1 185 ? 4.609 -29.016 -11.75 1 98.5 185 ILE A CA 1
ATOM 1454 C C . ILE A 1 185 ? 3.256 -29.719 -11.75 1 98.5 185 ILE A C 1
ATOM 1456 O O . ILE A 1 185 ? 2.527 -29.672 -10.75 1 98.5 185 ILE A O 1
ATOM 1460 N N . ASN A 1 186 ? 2.943 -30.406 -12.875 1 98.25 186 ASN A N 1
ATOM 1461 C CA . ASN A 1 186 ? 1.665 -31.094 -13 1 98.25 186 ASN A CA 1
ATOM 1462 C C . ASN A 1 186 ? 1.479 -32.125 -11.898 1 98.25 186 ASN A C 1
ATOM 1464 O O . ASN A 1 186 ? 0.388 -32.25 -11.344 1 98.25 186 ASN A O 1
ATOM 1468 N N . GLN A 1 187 ? 2.551 -32.844 -11.617 1 97.06 187 GLN A N 1
ATOM 1469 C CA . GLN A 1 187 ? 2.486 -33.875 -10.578 1 97.06 187 GLN A CA 1
ATOM 1470 C C . GLN A 1 187 ? 2.16 -33.25 -9.219 1 97.06 187 GLN A C 1
ATOM 1472 O O . GLN A 1 187 ? 1.349 -33.781 -8.461 1 97.06 187 GLN A O 1
ATOM 1477 N N . CYS A 1 188 ? 2.789 -32.094 -8.867 1 96.06 188 CYS A N 1
ATOM 1478 C CA . CYS A 1 188 ? 2.541 -31.406 -7.613 1 96.06 188 CYS A CA 1
ATOM 1479 C C . CYS A 1 188 ? 1.095 -30.938 -7.531 1 96.06 188 CYS A C 1
ATOM 1481 O O . CYS A 1 188 ? 0.443 -31.094 -6.496 1 96.06 188 CYS A O 1
ATOM 1483 N N . VAL A 1 189 ? 0.574 -30.359 -8.586 1 96.69 189 VAL A N 1
ATOM 1484 C CA . VAL A 1 189 ? -0.738 -29.734 -8.609 1 96.69 189 VAL A CA 1
ATOM 1485 C C . VAL A 1 189 ? -1.831 -30.797 -8.562 1 96.69 189 VAL A C 1
ATOM 1487 O O . VAL A 1 189 ? -2.869 -30.594 -7.926 1 96.69 189 VAL A O 1
ATOM 1490 N N . GLU A 1 190 ? -1.611 -31.938 -9.203 1 93.25 190 GLU A N 1
ATOM 1491 C CA . GLU A 1 190 ? -2.6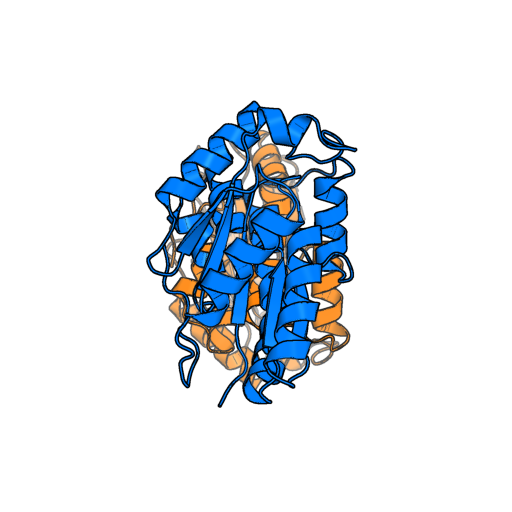02 -33 -9.266 1 93.25 190 GLU A CA 1
ATOM 1492 C C . GLU A 1 190 ? -2.783 -33.688 -7.906 1 93.25 190 GLU A C 1
ATOM 1494 O O . GLU A 1 190 ? -3.84 -34.25 -7.625 1 93.25 190 GLU A O 1
ATOM 1499 N N . THR A 1 191 ? -1.831 -33.562 -7.051 1 91.38 191 THR A N 1
ATOM 1500 C CA . THR A 1 191 ? -1.872 -34.281 -5.773 1 91.38 191 THR A CA 1
ATOM 1501 C C . THR A 1 191 ? -2.355 -33.344 -4.66 1 91.38 191 THR A C 1
ATOM 1503 O O . THR A 1 191 ? -2.547 -33.781 -3.523 1 91.38 191 THR A O 1
ATOM 1506 N N . VAL A 1 192 ? -2.607 -32.125 -5.008 1 89.38 192 VAL A N 1
ATOM 1507 C CA . VAL A 1 192 ? -2.965 -31.141 -3.986 1 89.38 192 VAL A CA 1
ATOM 1508 C C . VAL A 1 192 ? -4.43 -31.328 -3.588 1 89.38 192 VAL A C 1
ATOM 1510 O O . VAL A 1 192 ? -5.289 -31.562 -4.445 1 89.38 192 VAL A O 1
ATOM 1513 N N . GLN A 1 193 ? -4.676 -31.188 -2.316 1 86.62 193 GLN A N 1
ATOM 1514 C CA . GLN A 1 193 ? -6.039 -31.219 -1.797 1 86.62 193 GLN A CA 1
ATOM 1515 C C . GLN A 1 193 ? -6.688 -29.828 -1.883 1 86.62 193 GLN A C 1
ATOM 1517 O O . GLN A 1 193 ? -6.09 -28.844 -1.472 1 86.62 193 GLN A O 1
ATOM 1522 N N . ILE A 1 194 ? -7.84 -29.844 -2.471 1 88.25 194 ILE A N 1
ATOM 1523 C CA . ILE A 1 194 ? -8.57 -28.594 -2.637 1 88.25 194 ILE A CA 1
ATOM 1524 C C . ILE A 1 194 ? -9.617 -28.469 -1.531 1 88.25 194 ILE A C 1
ATOM 1526 O O . ILE A 1 194 ? -10.5 -29.312 -1.388 1 88.25 194 ILE A O 1
ATOM 1530 N N . GLY A 1 195 ? -9.406 -27.438 -0.719 1 82.75 195 GLY A N 1
ATOM 1531 C CA . GLY A 1 195 ? -10.367 -27.172 0.34 1 82.75 195 GLY A CA 1
ATOM 1532 C C . GLY A 1 195 ? -11.641 -26.5 -0.158 1 82.75 195 GLY A C 1
ATOM 1533 O O . GLY A 1 195 ? -11.703 -26.047 -1.301 1 82.75 195 GLY A O 1
ATOM 1534 N N . GLU A 1 196 ? -12.688 -26.594 0.694 1 84 196 GLU A N 1
ATOM 1535 C CA . GLU A 1 196 ? -13.961 -25.953 0.371 1 84 196 GLU A CA 1
ATOM 1536 C C . GLU A 1 196 ? -13.82 -24.438 0.348 1 84 196 GLU A C 1
ATOM 1538 O O . GLU A 1 196 ? -14.367 -23.781 -0.54 1 84 196 GLU A O 1
ATOM 1543 N N . ALA A 1 197 ? -13.094 -23.922 1.342 1 90 197 ALA A N 1
ATOM 1544 C CA . ALA A 1 197 ? -12.859 -22.484 1.451 1 90 197 ALA A CA 1
ATOM 1545 C C . ALA A 1 197 ? -11.367 -22.156 1.406 1 90 197 ALA A C 1
ATOM 1547 O O . ALA A 1 197 ? -10.531 -23.031 1.641 1 90 197 ALA A O 1
ATOM 1548 N N . LEU A 1 198 ? -11.156 -20.953 1.002 1 93.31 198 LEU A N 1
ATOM 1549 C CA . LEU A 1 198 ? -9.766 -20.5 0.993 1 93.31 198 LEU A CA 1
ATOM 1550 C C . LEU A 1 198 ? -9.352 -19.984 2.369 1 93.31 198 LEU A C 1
ATOM 1552 O O . LEU A 1 198 ? -10.125 -19.312 3.045 1 93.31 198 LEU A O 1
ATOM 1556 N N . ASP A 1 199 ? -8.195 -20.359 2.842 1 93.31 199 ASP A N 1
ATOM 1557 C CA . ASP A 1 199 ? -7.629 -19.75 4.039 1 93.31 199 ASP A CA 1
ATOM 1558 C C . ASP A 1 199 ? -7.215 -18.297 3.775 1 93.31 199 ASP A C 1
ATOM 1560 O O . ASP A 1 199 ? -7.09 -17.891 2.621 1 93.31 199 ASP A O 1
ATOM 1564 N N . LYS A 1 200 ? -7.121 -17.594 4.844 1 96.19 200 LYS A N 1
ATOM 1565 C CA . LYS A 1 200 ? -6.617 -16.234 4.781 1 96.19 200 LYS A CA 1
ATOM 1566 C C . LYS A 1 200 ? -5.168 -16.156 5.25 1 96.19 200 LYS A C 1
ATOM 1568 O O . LYS A 1 200 ? -4.801 -16.766 6.254 1 96.19 200 LYS A O 1
ATOM 1573 N N . PHE A 1 201 ? -4.395 -15.406 4.484 1 96.44 201 PHE A N 1
ATOM 1574 C CA . PHE A 1 201 ? -2.99 -15.242 4.836 1 96.44 201 PHE A CA 1
ATOM 1575 C C . PHE A 1 201 ? -2.846 -14.531 6.176 1 96.44 201 PHE A C 1
ATOM 1577 O O . PHE A 1 201 ? -3.404 -13.445 6.371 1 96.44 201 PHE A O 1
ATOM 1584 N N . SER A 1 202 ? -2.074 -15.086 7.129 1 95.06 202 SER A N 1
ATOM 1585 C CA . SER A 1 202 ? -1.966 -14.531 8.477 1 95.06 202 SER A CA 1
ATOM 1586 C C . SER A 1 202 ? -0.523 -14.172 8.812 1 95.06 202 SER A C 1
ATOM 1588 O O . SER A 1 202 ? -0.215 -13.812 9.953 1 95.06 202 SER A O 1
ATOM 1590 N N . GLY A 1 203 ? 0.346 -14.266 7.77 1 91.56 203 GLY A N 1
ATOM 1591 C CA . GLY A 1 203 ? 1.729 -13.867 7.984 1 91.56 203 GLY A CA 1
ATOM 1592 C C . GLY A 1 203 ? 2.715 -15 7.77 1 91.56 203 GLY A C 1
ATOM 1593 O O . GLY A 1 203 ? 2.316 -16.141 7.559 1 91.56 203 GLY A O 1
ATOM 1594 N N . LEU A 1 204 ? 3.949 -14.586 7.602 1 87 204 LEU A N 1
ATOM 1595 C CA . LEU A 1 204 ? 5.043 -15.539 7.426 1 87 204 LEU A CA 1
ATOM 1596 C C . LEU A 1 204 ? 5.918 -15.594 8.672 1 87 204 LEU A C 1
ATOM 1598 O O . LEU A 1 204 ? 6.094 -14.586 9.359 1 87 204 LEU A O 1
ATOM 1602 N N . MET B 1 1 ? 19.156 23.422 13.703 1 85.38 1 MET B N 1
ATOM 1603 C CA . MET B 1 1 ? 17.875 22.891 14.164 1 85.38 1 MET B CA 1
ATOM 1604 C C . MET B 1 1 ? 16.969 22.547 12.977 1 85.38 1 MET B C 1
ATOM 1606 O O . MET B 1 1 ? 16.984 23.25 11.961 1 85.38 1 MET B O 1
ATOM 1610 N N . ARG B 1 2 ? 16.281 21.484 13.047 1 94.38 2 ARG B N 1
ATOM 1611 C CA . ARG B 1 2 ? 15.438 21.125 11.914 1 94.38 2 ARG B CA 1
ATOM 1612 C C . ARG B 1 2 ? 14.164 21.969 11.883 1 94.38 2 ARG B C 1
ATOM 1614 O O . ARG B 1 2 ? 13.852 22.656 12.852 1 94.38 2 ARG B O 1
ATOM 1621 N N . GLY B 1 3 ? 13.531 22.047 10.734 1 96.62 3 GLY B N 1
ATOM 1622 C CA . GLY B 1 3 ? 12.289 22.781 10.578 1 96.62 3 GLY B CA 1
ATOM 1623 C C . GLY B 1 3 ? 11.133 22.188 11.359 1 96.62 3 GLY B C 1
ATOM 1624 O O . GLY B 1 3 ? 11.227 21.062 11.844 1 96.62 3 GLY B O 1
ATOM 1625 N N . ARG B 1 4 ? 10.125 22.969 11.531 1 97 4 ARG B N 1
ATOM 1626 C CA . ARG B 1 4 ? 8.898 22.5 12.164 1 97 4 ARG B CA 1
ATOM 1627 C C . ARG B 1 4 ? 8.109 21.578 11.242 1 97 4 ARG B C 1
ATOM 1629 O O . ARG B 1 4 ? 8.031 21.828 10.031 1 97 4 ARG B O 1
ATOM 1636 N N . PHE B 1 5 ? 7.605 20.469 11.766 1 97.75 5 PHE B N 1
ATOM 1637 C CA . PHE B 1 5 ? 6.809 19.484 11.047 1 97.75 5 PHE B CA 1
ATOM 1638 C C . PHE B 1 5 ? 5.398 19.406 11.625 1 97.75 5 PHE B C 1
ATOM 1640 O O . PHE B 1 5 ? 5.199 18.828 12.695 1 97.75 5 PHE B O 1
ATOM 1647 N N . ILE B 1 6 ? 4.398 19.953 10.898 1 97.75 6 ILE B N 1
ATOM 1648 C CA . ILE B 1 6 ? 3.057 20.141 11.445 1 97.75 6 ILE B CA 1
ATOM 1649 C C . ILE B 1 6 ? 2.039 19.453 10.531 1 97.75 6 ILE B C 1
ATOM 1651 O O . ILE B 1 6 ? 2.072 19.625 9.312 1 97.75 6 ILE B O 1
ATOM 1655 N N . ALA B 1 7 ? 1.188 18.672 11.102 1 97.94 7 ALA B N 1
ATOM 1656 C CA . ALA B 1 7 ? 0.089 18.078 10.344 1 97.94 7 ALA B CA 1
ATOM 1657 C C . ALA B 1 7 ? -1.254 18.641 10.789 1 97.94 7 ALA B C 1
ATOM 1659 O O . ALA B 1 7 ? -1.497 18.828 11.984 1 97.94 7 ALA B O 1
ATOM 1660 N N . ILE B 1 8 ? -2.066 18.953 9.805 1 98.56 8 ILE B N 1
ATOM 1661 C CA . ILE B 1 8 ? -3.447 19.344 10.062 1 98.56 8 ILE B CA 1
ATOM 1662 C C . ILE B 1 8 ? -4.398 18.281 9.523 1 98.56 8 ILE B C 1
ATOM 1664 O O . ILE B 1 8 ? -4.371 17.953 8.336 1 98.56 8 ILE B O 1
ATOM 1668 N N . GLU B 1 9 ? -5.152 17.688 10.422 1 97.94 9 GLU B N 1
ATOM 1669 C CA . GLU B 1 9 ? -6.176 16.688 10.133 1 97.94 9 GLU B CA 1
ATOM 1670 C C . GLU B 1 9 ? -7.578 17.25 10.328 1 97.94 9 GLU B C 1
ATOM 1672 O O . GLU B 1 9 ? -7.742 18.312 10.945 1 97.94 9 GLU B O 1
ATOM 1677 N N . GLY B 1 10 ? -8.547 16.562 9.812 1 96.56 10 GLY B N 1
ATOM 1678 C CA . GLY B 1 10 ? -9.938 16.984 9.922 1 96.56 10 GLY B CA 1
ATOM 1679 C C . GLY B 1 10 ? -10.844 16.328 8.898 1 96.56 10 GLY B C 1
ATOM 1680 O O . GLY B 1 10 ? -10.367 15.727 7.926 1 96.56 10 GLY B O 1
ATOM 1681 N N . LEU B 1 11 ? -12.117 16.469 9.07 1 95.88 11 LEU B N 1
ATOM 1682 C CA . LEU B 1 11 ? -13.102 15.898 8.164 1 95.88 11 LEU B CA 1
ATOM 1683 C C . LEU B 1 11 ? -13.125 16.656 6.84 1 95.88 11 LEU B C 1
ATOM 1685 O O . LEU B 1 11 ? -12.484 17.703 6.703 1 95.88 11 LEU B O 1
ATOM 1689 N N . ASP B 1 12 ? -13.773 16.016 5.867 1 94.44 12 ASP B N 1
ATOM 1690 C CA . ASP B 1 12 ? -14 16.734 4.617 1 94.44 12 ASP B CA 1
ATOM 1691 C C . ASP B 1 12 ? -14.766 18.031 4.859 1 94.44 12 ASP B C 1
ATOM 1693 O O . ASP B 1 12 ? -15.711 18.062 5.652 1 94.44 12 ASP B O 1
ATOM 1697 N N . ARG B 1 13 ? -14.227 19.141 4.285 1 93.44 13 ARG B N 1
ATOM 1698 C CA . ARG B 1 13 ? -14.859 20.453 4.332 1 93.44 13 ARG B CA 1
ATOM 1699 C C . ARG B 1 13 ? -14.758 21.062 5.727 1 93.44 13 ARG B C 1
ATOM 1701 O O . ARG B 1 13 ? -15.602 21.875 6.121 1 93.44 13 ARG B O 1
ATOM 1708 N N . SER B 1 14 ? -13.734 20.703 6.453 1 94.62 14 SER B N 1
ATOM 1709 C CA . SER B 1 14 ? -13.547 21.25 7.793 1 94.62 14 SER B CA 1
ATOM 1710 C C . SER B 1 14 ? -12.719 22.531 7.758 1 94.62 14 SER B C 1
ATOM 1712 O O . SER B 1 14 ? -12.523 23.172 8.789 1 94.62 14 SER B O 1
ATOM 1714 N N . GLY B 1 15 ? -12.242 22.906 6.605 1 93.75 15 GLY B N 1
ATOM 1715 C CA . GLY B 1 15 ? -11.484 24.141 6.473 1 93.75 15 GLY B CA 1
ATOM 1716 C C . GLY B 1 15 ? -9.977 23.922 6.504 1 93.75 15 GLY B C 1
ATOM 1717 O O . GLY B 1 15 ? -9.211 24.875 6.641 1 93.75 15 GLY B O 1
ATOM 1718 N N . LYS B 1 16 ? -9.492 22.656 6.375 1 96.31 16 LYS B N 1
ATOM 1719 C CA . LYS B 1 16 ? -8.078 22.312 6.473 1 96.31 16 LYS B CA 1
ATOM 1720 C C . LYS B 1 16 ? -7.242 23.078 5.449 1 96.31 16 LYS B C 1
ATOM 1722 O O . LYS B 1 16 ? -6.234 23.688 5.801 1 96.31 16 LYS B O 1
ATOM 1727 N N . SER B 1 17 ? -7.715 23.047 4.164 1 96.12 17 SER B N 1
ATOM 1728 C CA . SER B 1 17 ? -6.93 23.641 3.09 1 96.12 17 SER B CA 1
ATOM 1729 C C . SER B 1 17 ? -6.703 25.141 3.332 1 96.12 17 SER B C 1
ATOM 1731 O O . SER B 1 17 ? -5.582 25.625 3.191 1 96.12 17 SER B O 1
ATOM 1733 N N . THR B 1 18 ? -7.73 25.828 3.725 1 96.62 18 THR B N 1
ATOM 1734 C CA . THR B 1 18 ? -7.641 27.25 4.035 1 96.62 18 THR B CA 1
ATOM 1735 C C . THR B 1 18 ? -6.691 27.5 5.203 1 96.62 18 THR B C 1
ATOM 1737 O O . THR B 1 18 ? -5.82 28.359 5.137 1 96.62 18 THR B O 1
ATOM 1740 N N . GLN B 1 19 ? -6.867 26.75 6.238 1 98.56 19 GLN B N 1
ATOM 1741 C CA . GLN B 1 19 ? -6.07 26.938 7.445 1 98.56 19 GLN B CA 1
ATOM 1742 C C . GLN B 1 19 ? -4.613 26.562 7.207 1 98.56 19 GLN B C 1
ATOM 1744 O O . GLN B 1 19 ? -3.703 27.156 7.781 1 98.56 19 GLN B O 1
ATOM 1749 N N . CYS B 1 20 ? -4.344 25.531 6.398 1 98.75 20 CYS B N 1
ATOM 1750 C CA . CYS B 1 20 ? -2.98 25.172 6.023 1 98.75 20 CYS B CA 1
ATOM 1751 C C . CYS B 1 20 ? -2.285 26.328 5.32 1 98.75 20 CYS B C 1
ATOM 1753 O O . CYS B 1 20 ? -1.145 26.672 5.641 1 98.75 20 CYS B O 1
ATOM 1755 N N . ASP B 1 21 ? -2.984 26.938 4.359 1 98.56 21 ASP B N 1
ATOM 1756 C CA . ASP B 1 21 ? -2.416 28.062 3.633 1 98.56 21 ASP B CA 1
ATOM 1757 C C . ASP B 1 21 ? -2.066 29.219 4.582 1 98.56 21 ASP B C 1
ATOM 1759 O O . ASP B 1 21 ? -0.998 29.812 4.469 1 98.56 21 ASP B O 1
ATOM 1763 N N . ARG B 1 22 ? -2.932 29.516 5.492 1 98.62 22 ARG B N 1
ATOM 1764 C CA . ARG B 1 22 ? -2.705 30.578 6.469 1 98.62 22 ARG B CA 1
ATOM 1765 C C . ARG B 1 22 ? -1.522 30.25 7.371 1 98.62 22 ARG B C 1
ATOM 1767 O O . ARG B 1 22 ? -0.716 31.125 7.695 1 98.62 22 ARG B O 1
ATOM 1774 N N . LEU B 1 23 ? -1.458 29 7.781 1 98.75 23 LEU B N 1
ATOM 1775 C CA . LEU B 1 23 ? -0.374 28.578 8.664 1 98.75 23 LEU B CA 1
ATOM 1776 C C . LEU B 1 23 ? 0.972 28.672 7.953 1 98.75 23 LEU B C 1
ATOM 1778 O O . LEU B 1 23 ? 1.976 29.047 8.562 1 98.75 23 LEU B O 1
ATOM 1782 N N . VAL B 1 24 ? 0.983 28.234 6.664 1 98.81 24 VAL B N 1
ATOM 1783 C CA . VAL B 1 24 ? 2.201 28.328 5.867 1 98.81 24 VAL B CA 1
ATOM 1784 C C . VAL B 1 24 ? 2.701 29.781 5.852 1 98.81 24 VAL B C 1
ATOM 1786 O O . VAL B 1 24 ? 3.881 30.031 6.105 1 98.81 24 VAL B O 1
ATOM 1789 N N . ALA B 1 25 ? 1.831 30.719 5.59 1 98.5 25 ALA B N 1
ATOM 1790 C CA . ALA B 1 25 ? 2.184 32.125 5.574 1 98.5 25 ALA B CA 1
ATOM 1791 C C . ALA B 1 25 ? 2.684 32.594 6.941 1 98.5 25 ALA B C 1
ATOM 1793 O O . ALA B 1 25 ? 3.717 33.25 7.043 1 98.5 25 ALA B O 1
ATOM 1794 N N . HIS B 1 26 ? 1.972 32.219 7.965 1 98.25 26 HIS B N 1
ATOM 1795 C CA . HIS B 1 26 ? 2.289 32.625 9.328 1 98.25 26 HIS B CA 1
ATOM 1796 C C . HIS B 1 26 ? 3.666 32.125 9.75 1 98.25 26 HIS B C 1
ATOM 1798 O O . HIS B 1 26 ? 4.477 32.875 10.273 1 98.25 26 HIS B O 1
ATOM 1804 N N . LEU B 1 27 ? 3.953 30.859 9.523 1 97.62 27 LEU B N 1
ATOM 1805 C CA . LEU B 1 27 ? 5.215 30.25 9.922 1 97.62 27 LEU B CA 1
ATOM 1806 C C . LEU B 1 27 ? 6.383 30.859 9.148 1 97.62 27 LEU B C 1
ATOM 1808 O O . LEU B 1 27 ? 7.453 31.078 9.711 1 97.62 27 LEU B O 1
ATOM 1812 N N . THR B 1 28 ? 6.129 31.031 7.832 1 98 28 THR B N 1
ATOM 1813 C CA . THR B 1 28 ? 7.176 31.656 7.023 1 98 28 THR B CA 1
ATOM 1814 C C . THR B 1 28 ? 7.539 33.031 7.574 1 98 28 THR B C 1
ATOM 1816 O O . THR B 1 28 ? 8.719 33.344 7.73 1 98 28 THR B O 1
ATOM 1819 N N . GLU B 1 29 ? 6.566 33.781 7.914 1 97.38 29 GLU B N 1
ATOM 1820 C CA . GLU B 1 29 ? 6.766 35.156 8.391 1 97.38 29 GLU B CA 1
ATOM 1821 C C . GLU B 1 29 ? 7.406 35.156 9.773 1 97.38 29 GLU B C 1
ATOM 1823 O O . GLU B 1 29 ? 8.352 35.906 10.016 1 97.38 29 GLU B O 1
ATOM 1828 N N . THR B 1 30 ? 6.957 34.344 10.656 1 95.75 30 THR B N 1
ATOM 1829 C CA . THR B 1 30 ? 7.328 34.438 12.062 1 95.75 30 THR B CA 1
ATOM 1830 C C . THR B 1 30 ? 8.664 33.75 12.32 1 95.75 30 THR B C 1
ATOM 1832 O O . THR B 1 30 ? 9.398 34.125 13.227 1 95.75 30 THR B O 1
ATOM 1835 N N . THR B 1 31 ? 9.016 32.688 11.555 1 93.81 31 THR B N 1
ATOM 1836 C CA . THR B 1 31 ? 10.242 31.953 11.797 1 93.81 31 THR B CA 1
ATOM 1837 C C . THR B 1 31 ? 11.375 32.469 10.906 1 93.81 31 THR B C 1
ATOM 1839 O O . THR B 1 31 ? 12.547 32.25 11.188 1 93.81 31 THR B O 1
ATOM 1842 N N . GLY B 1 32 ? 11 33.125 9.781 1 96 32 GLY B N 1
ATOM 1843 C CA . GLY B 1 32 ? 11.992 33.562 8.82 1 96 32 GLY B CA 1
ATOM 1844 C C . GLY B 1 32 ? 12.445 32.438 7.883 1 96 32 GLY B C 1
ATOM 1845 O O . GLY B 1 32 ? 13.242 32.688 6.977 1 96 32 GLY B O 1
ATOM 1846 N N . ASN B 1 33 ? 12.055 31.188 8.062 1 96.38 33 ASN B N 1
ATOM 1847 C CA . ASN B 1 33 ? 12.344 30.047 7.215 1 96.38 33 ASN B CA 1
ATOM 1848 C C . ASN B 1 33 ? 11.164 29.719 6.297 1 96.38 33 ASN B C 1
ATOM 1850 O O . ASN B 1 33 ? 10.008 29.891 6.68 1 96.38 33 ASN B O 1
ATOM 1854 N N . LYS B 1 34 ? 11.562 29.391 5.121 1 97.69 34 LYS B N 1
ATOM 1855 C CA . LYS B 1 34 ? 10.508 29 4.188 1 97.69 34 LYS B CA 1
ATOM 1856 C C . LYS B 1 34 ? 9.656 27.859 4.754 1 97.69 34 LYS B C 1
ATOM 1858 O O . LYS B 1 34 ? 10.18 26.969 5.43 1 97.69 34 LYS B O 1
ATOM 1863 N N . THR B 1 35 ? 8.359 27.844 4.504 1 98.81 35 THR B N 1
ATOM 1864 C CA . THR B 1 35 ? 7.43 26.797 4.898 1 98.81 35 THR B CA 1
ATOM 1865 C C . THR B 1 35 ? 6.785 26.156 3.67 1 98.81 35 THR B C 1
ATOM 1867 O O . THR B 1 35 ? 6.305 26.859 2.779 1 98.81 35 THR B O 1
ATOM 1870 N N . HIS B 1 36 ? 6.801 24.844 3.605 1 98.88 36 HIS B N 1
ATOM 1871 C CA . HIS B 1 36 ? 6.258 24.094 2.475 1 98.88 36 HIS B CA 1
ATOM 1872 C C . HIS B 1 36 ? 4.969 23.375 2.855 1 98.88 36 HIS B C 1
ATOM 1874 O O . HIS B 1 36 ? 4.859 22.828 3.957 1 98.88 36 HIS B O 1
ATOM 1880 N N . LEU B 1 37 ? 4.07 23.422 1.87 1 98.88 37 LEU B N 1
ATOM 1881 C CA . LEU B 1 37 ? 2.807 22.719 2.047 1 98.88 37 LEU B CA 1
ATOM 1882 C C . LEU B 1 37 ? 2.793 21.422 1.25 1 98.88 37 LEU B C 1
ATOM 1884 O O . LEU B 1 37 ? 3.129 21.406 0.063 1 98.88 37 LEU B O 1
ATOM 1888 N N . PHE B 1 38 ? 2.512 20.328 1.88 1 98.75 38 PHE B N 1
ATOM 1889 C CA . PHE B 1 38 ? 2.209 19.047 1.231 1 98.75 38 PHE B CA 1
ATOM 1890 C C . PHE B 1 38 ? 0.772 18.625 1.513 1 98.75 38 PHE B C 1
ATOM 1892 O O . PHE B 1 38 ? 0.271 18.812 2.623 1 98.75 38 PHE B O 1
ATOM 1899 N N . LYS B 1 39 ? 0.134 18.125 0.524 1 98.44 39 LYS B N 1
ATOM 1900 C CA . LYS B 1 39 ? -1.236 17.625 0.641 1 98.44 39 LYS B CA 1
ATOM 1901 C C . LYS B 1 39 ? -1.315 16.141 0.332 1 98.44 39 LYS B C 1
ATOM 1903 O O . LYS B 1 39 ? -0.674 15.656 -0.604 1 98.44 39 LYS B O 1
ATOM 1908 N N . PHE B 1 40 ? -2.02 15.453 1.191 1 98.5 40 PHE B N 1
ATOM 1909 C CA . PHE B 1 40 ? -2.273 14.047 0.907 1 98.5 40 PHE B CA 1
ATOM 1910 C C . PHE B 1 40 ? -3.768 13.789 0.744 1 98.5 40 PHE B C 1
ATOM 1912 O O . PH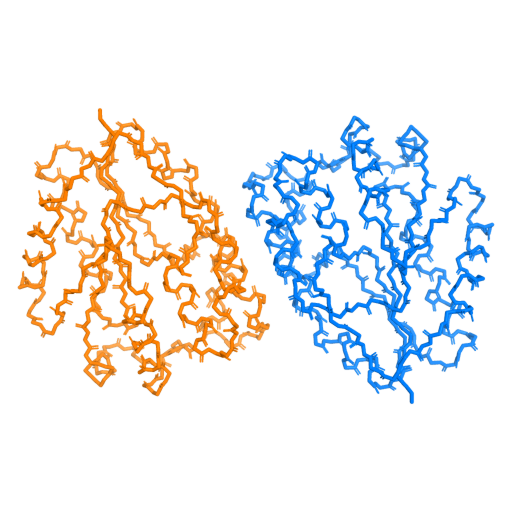E B 1 40 ? -4.57 14.203 1.58 1 98.5 40 PHE B O 1
ATOM 1919 N N . PRO B 1 41 ? -4.203 13.094 -0.217 1 98.25 41 PRO B N 1
ATOM 1920 C CA . PRO B 1 41 ? -3.309 12.586 -1.262 1 98.25 41 PRO B CA 1
ATOM 1921 C C . PRO B 1 41 ? -2.732 13.703 -2.133 1 98.25 41 PRO B C 1
ATOM 1923 O O . PRO B 1 41 ? -3.391 14.719 -2.352 1 98.25 41 PRO B O 1
ATOM 1926 N N . ASP B 1 42 ? -1.478 13.539 -2.492 1 98.31 42 ASP B N 1
ATOM 1927 C CA . ASP B 1 42 ? -0.887 14.398 -3.516 1 98.31 42 ASP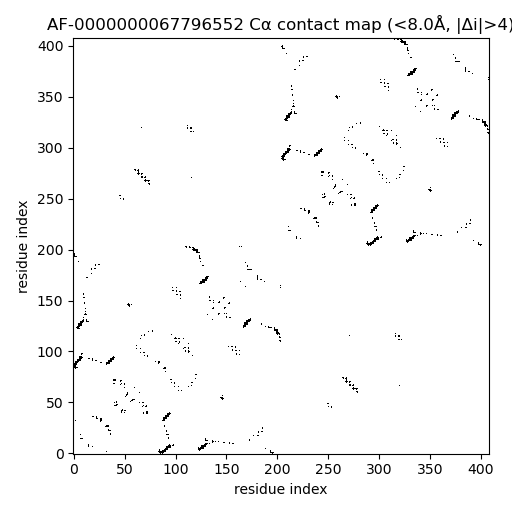 B CA 1
ATOM 1928 C C . ASP B 1 42 ? -1.388 14.016 -4.906 1 98.31 42 ASP B C 1
ATOM 1930 O O . ASP B 1 42 ? -0.814 13.148 -5.562 1 98.31 42 ASP B O 1
ATOM 1934 N N . ARG B 1 43 ? -2.324 14.672 -5.402 1 96.62 43 ARG B N 1
ATOM 1935 C CA . ARG B 1 43 ? -3.061 14.32 -6.613 1 96.62 43 ARG B CA 1
ATOM 1936 C C . ARG B 1 43 ? -2.25 14.648 -7.863 1 96.62 43 ARG B C 1
ATOM 1938 O O . ARG B 1 43 ? -2.656 14.312 -8.977 1 96.62 43 ARG B O 1
ATOM 1945 N N . SER B 1 44 ? -1.157 15.273 -7.68 1 97.31 44 SER B N 1
ATOM 1946 C CA . SER B 1 44 ? -0.324 15.617 -8.828 1 97.31 44 SER B CA 1
ATOM 1947 C C . SER B 1 44 ? 0.525 14.43 -9.266 1 97.31 44 SER B C 1
ATOM 1949 O O . SER B 1 44 ? 1.081 14.43 -10.367 1 97.31 44 SER B O 1
ATOM 1951 N N . THR B 1 45 ? 0.75 13.422 -8.414 1 97.12 45 THR B N 1
ATOM 1952 C CA . THR B 1 45 ? 1.556 12.25 -8.734 1 97.12 45 THR B CA 1
ATOM 1953 C C . THR B 1 45 ? 0.718 11.203 -9.469 1 97.12 45 THR B C 1
ATOM 1955 O O . THR B 1 45 ? -0.513 11.234 -9.406 1 97.12 45 THR B O 1
ATOM 1958 N N . PRO B 1 46 ? 1.397 10.289 -10.141 1 96.25 46 PRO B N 1
ATOM 1959 C CA . PRO B 1 46 ? 0.637 9.219 -10.797 1 96.25 46 PRO B CA 1
ATOM 1960 C C . PRO B 1 46 ? -0.241 8.438 -9.82 1 96.25 46 PRO B C 1
ATOM 1962 O O . PRO B 1 46 ? -1.409 8.172 -10.117 1 96.25 46 PRO B O 1
ATOM 1965 N N . MET B 1 47 ? 0.244 8.047 -8.633 1 97.5 47 MET B N 1
ATOM 1966 C CA . MET B 1 47 ? -0.565 7.359 -7.629 1 97.5 47 MET B CA 1
ATOM 1967 C C . MET B 1 47 ? -1.728 8.234 -7.176 1 97.5 47 MET B C 1
ATOM 1969 O O . MET B 1 47 ? -2.854 7.758 -7.027 1 97.5 47 MET B O 1
ATOM 1973 N N . GLY B 1 48 ? -1.384 9.516 -6.949 1 98.12 48 GLY B N 1
ATOM 1974 C CA . GLY B 1 48 ? -2.406 10.461 -6.531 1 98.12 48 GLY B CA 1
ATOM 1975 C C . GLY B 1 48 ? -3.539 10.602 -7.531 1 98.12 48 GLY B C 1
ATOM 1976 O O . GLY B 1 48 ? -4.688 10.828 -7.148 1 98.12 48 GLY B O 1
ATOM 1977 N N . GLN B 1 49 ? -3.205 10.461 -8.773 1 97.81 49 GLN B N 1
ATOM 1978 C CA . GLN B 1 49 ? -4.227 10.547 -9.812 1 97.81 49 GLN B CA 1
ATOM 1979 C C . GLN B 1 49 ? -5.176 9.352 -9.742 1 97.81 49 GLN B C 1
ATOM 1981 O O . GLN B 1 49 ? -6.375 9.492 -9.984 1 97.81 49 GLN B O 1
ATOM 1986 N N . ILE B 1 50 ? -4.684 8.18 -9.477 1 97.75 50 ILE B N 1
ATOM 1987 C CA . ILE B 1 50 ? -5.527 7.004 -9.297 1 97.75 50 ILE B CA 1
ATOM 1988 C C . ILE B 1 50 ? -6.445 7.211 -8.094 1 97.75 50 ILE B C 1
ATOM 1990 O O . ILE B 1 50 ? -7.645 6.93 -8.164 1 97.75 50 ILE B O 1
ATOM 1994 N N . ILE B 1 51 ? -5.918 7.715 -6.992 1 98 51 ILE B N 1
ATOM 1995 C CA . ILE B 1 51 ? -6.699 8.008 -5.797 1 98 51 ILE B CA 1
ATOM 1996 C C . ILE B 1 51 ? -7.797 9.016 -6.129 1 98 51 ILE B C 1
ATOM 1998 O O . ILE B 1 51 ? -8.945 8.852 -5.715 1 98 51 ILE B O 1
ATOM 2002 N N . ASN B 1 52 ? -7.387 10.039 -6.922 1 97.69 52 ASN B N 1
ATOM 2003 C CA . ASN B 1 52 ? -8.352 11.062 -7.316 1 97.69 52 ASN B CA 1
ATOM 2004 C C . ASN B 1 52 ? -9.523 10.461 -8.086 1 97.69 52 ASN B C 1
ATOM 2006 O O . ASN B 1 52 ? -10.68 10.812 -7.844 1 97.69 52 ASN B O 1
ATOM 2010 N N . GLN B 1 53 ? -9.234 9.578 -8.984 1 96.94 53 GLN B N 1
ATOM 2011 C CA . GLN B 1 53 ? -10.289 8.922 -9.75 1 96.94 53 GLN B CA 1
ATOM 2012 C C . GLN B 1 53 ? -11.203 8.102 -8.836 1 96.94 53 GLN B C 1
ATOM 2014 O O . GLN B 1 53 ? -12.422 8.094 -9.016 1 96.94 53 GLN B O 1
ATOM 2019 N N . TYR B 1 54 ? -10.648 7.434 -7.891 1 97.19 54 TYR B N 1
ATOM 2020 C CA . TYR B 1 54 ? -11.422 6.676 -6.914 1 97.19 54 TYR B CA 1
ATOM 2021 C C . TYR B 1 54 ? -12.352 7.59 -6.129 1 97.19 54 TYR B C 1
ATOM 2023 O O . TYR B 1 54 ? -13.523 7.266 -5.914 1 97.19 54 TYR B O 1
ATOM 2031 N N . LEU B 1 55 ? -11.805 8.727 -5.734 1 96.69 55 LEU B N 1
ATOM 2032 C CA . LEU B 1 55 ? -12.547 9.641 -4.863 1 96.69 55 LEU B CA 1
ATOM 2033 C C . LEU B 1 55 ? -13.641 10.359 -5.637 1 96.69 55 LEU B C 1
ATOM 2035 O O . LEU B 1 55 ? -14.695 10.672 -5.082 1 96.69 55 LEU B O 1
ATOM 2039 N N . THR B 1 56 ? -13.43 10.578 -6.988 1 95 56 THR B N 1
ATOM 2040 C CA . THR B 1 56 ? -14.305 11.508 -7.703 1 95 56 THR B CA 1
ATOM 2041 C C . THR B 1 56 ? -15.148 10.766 -8.734 1 95 56 THR B C 1
ATOM 2043 O O . THR B 1 56 ? -16.203 11.258 -9.156 1 95 56 THR B O 1
ATOM 2046 N N . SER B 1 57 ? -14.664 9.609 -9.406 1 86.31 57 SER B N 1
ATOM 2047 C CA . SER B 1 57 ? -15.273 9.07 -10.617 1 86.31 57 SER B CA 1
ATOM 2048 C C . SER B 1 57 ? -15.922 7.715 -10.352 1 86.31 57 SER B C 1
ATOM 2050 O O . SER B 1 57 ? -16.391 7.059 -11.281 1 86.31 57 SER B O 1
ATOM 2052 N N . GLY B 1 58 ? -15.914 7.305 -9.289 1 81.88 58 GLY B N 1
ATOM 2053 C CA . GLY B 1 58 ? -16.625 6.07 -8.992 1 81.88 58 GLY B CA 1
ATOM 2054 C C . GLY B 1 58 ? -15.82 4.828 -9.344 1 81.88 58 GLY B C 1
ATOM 2055 O O . GLY B 1 58 ? -16.359 3.719 -9.359 1 81.88 58 GLY B O 1
ATOM 2056 N N . VAL B 1 59 ? -14.594 4.941 -9.766 1 88.75 59 VAL B N 1
ATOM 2057 C CA . VAL B 1 59 ? -13.766 3.762 -9.977 1 88.75 59 VAL B CA 1
ATOM 2058 C C . VAL B 1 59 ? -13.734 2.918 -8.703 1 88.75 59 VAL B C 1
ATOM 2060 O O . VAL B 1 59 ? -13.594 3.453 -7.602 1 88.75 59 VAL B O 1
ATOM 2063 N N . ALA B 1 60 ? -13.867 1.625 -8.977 1 92.81 60 ALA B N 1
ATOM 2064 C CA . ALA B 1 60 ? -13.93 0.73 -7.82 1 92.81 60 ALA B CA 1
ATOM 2065 C C . ALA B 1 60 ? -12.555 0.153 -7.5 1 92.81 60 ALA B C 1
ATOM 2067 O O . ALA B 1 60 ? -11.82 -0.265 -8.398 1 92.81 60 ALA B O 1
ATOM 2068 N N . LEU B 1 61 ? -12.195 0.241 -6.266 1 96.12 61 LEU B N 1
ATOM 2069 C CA . LEU B 1 61 ? -11.055 -0.431 -5.656 1 96.12 61 LEU B CA 1
ATOM 2070 C C . LEU B 1 61 ? -11.43 -1.04 -4.312 1 96.12 61 LEU B C 1
ATOM 2072 O O . LEU B 1 61 ? -12.289 -0.512 -3.607 1 96.12 61 LEU B O 1
ATOM 2076 N N . SER B 1 62 ? -10.82 -2.176 -4.031 1 96.88 62 SER B N 1
ATOM 2077 C CA . SER B 1 62 ? -11.055 -2.725 -2.699 1 96.88 62 SER B CA 1
ATOM 2078 C C . SER B 1 62 ? -10.602 -1.758 -1.612 1 96.88 62 SER B C 1
ATOM 2080 O O . SER B 1 62 ? -9.742 -0.908 -1.853 1 96.88 62 SER B O 1
ATOM 2082 N N . ASP B 1 63 ? -11.172 -1.9 -0.41 1 97.56 63 ASP B N 1
ATOM 2083 C CA . ASP B 1 63 ? -10.797 -1.055 0.717 1 97.56 63 ASP B CA 1
ATOM 2084 C C . ASP B 1 63 ? -9.312 -1.228 1.057 1 97.56 63 ASP B C 1
ATOM 2086 O O . ASP B 1 63 ? -8.641 -0.265 1.433 1 97.56 63 ASP B O 1
ATOM 2090 N N . GLN B 1 64 ? -8.812 -2.445 0.898 1 98.44 64 GLN B N 1
ATOM 2091 C CA . GLN B 1 64 ? -7.398 -2.709 1.144 1 98.44 64 GLN B CA 1
ATOM 2092 C C . GLN B 1 64 ? -6.52 -1.999 0.117 1 98.44 64 GLN B C 1
ATOM 2094 O O . GLN B 1 64 ? -5.547 -1.334 0.479 1 98.44 64 GLN B O 1
ATOM 2099 N N . ALA B 1 65 ? -6.898 -2.15 -1.149 1 98.5 65 ALA B N 1
ATOM 2100 C CA . ALA B 1 65 ? -6.094 -1.573 -2.221 1 98.5 65 ALA B CA 1
ATOM 2101 C C . ALA B 1 65 ? -6 -0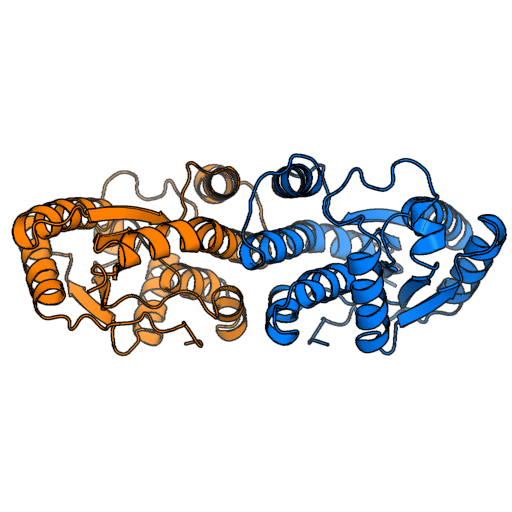.057 -2.082 1 98.5 65 ALA B C 1
ATOM 2103 O O . ALA B 1 65 ? -4.906 0.513 -2.162 1 98.5 65 ALA B O 1
ATOM 2104 N N . ILE B 1 66 ? -7.121 0.626 -1.906 1 98.38 66 ILE B N 1
ATOM 2105 C CA . ILE B 1 66 ? -7.125 2.084 -1.85 1 98.38 66 ILE B CA 1
ATOM 2106 C C . ILE B 1 66 ? -6.391 2.555 -0.598 1 98.38 66 ILE B C 1
ATOM 2108 O O . ILE B 1 66 ? -5.691 3.57 -0.626 1 98.38 66 ILE B O 1
ATOM 2112 N N . HIS B 1 67 ? -6.508 1.826 0.564 1 98.81 67 HIS B N 1
ATOM 2113 C CA . HIS B 1 67 ? -5.762 2.17 1.769 1 98.81 67 HIS B CA 1
ATOM 2114 C C . HIS B 1 67 ? -4.258 2.141 1.511 1 98.81 67 HIS B C 1
ATOM 2116 O O . HIS B 1 67 ? -3.543 3.082 1.867 1 98.81 67 HIS B O 1
ATOM 2122 N N . LEU B 1 68 ? -3.82 1.05 0.895 1 98.88 68 LEU B N 1
ATOM 2123 C CA . LEU B 1 68 ? -2.398 0.885 0.615 1 98.88 68 LEU B CA 1
ATOM 2124 C C . LEU B 1 68 ? -1.908 1.954 -0.356 1 98.88 68 LEU B C 1
ATOM 2126 O O . LEU B 1 68 ? -0.776 2.43 -0.242 1 98.88 68 LEU B O 1
ATOM 2130 N N . LEU B 1 69 ? -2.754 2.309 -1.282 1 98.62 69 LEU B N 1
ATOM 2131 C CA . LEU B 1 69 ? -2.402 3.352 -2.24 1 98.62 69 LEU B CA 1
ATOM 2132 C C . LEU B 1 69 ? -2.248 4.699 -1.542 1 98.62 69 LEU B C 1
ATOM 2134 O O . LEU B 1 69 ? -1.317 5.453 -1.837 1 98.62 69 LEU B O 1
ATOM 2138 N N . PHE B 1 70 ? -3.16 5.051 -0.561 1 98.75 70 PHE B N 1
ATOM 2139 C CA . PHE B 1 70 ? -3.02 6.266 0.23 1 98.75 70 PHE B CA 1
ATOM 2140 C C . PHE B 1 70 ? -1.687 6.285 0.967 1 98.75 70 PHE B C 1
ATOM 2142 O O . PHE B 1 70 ? -0.985 7.297 0.968 1 98.75 70 PHE B O 1
ATOM 2149 N N . SER B 1 71 ? -1.348 5.176 1.582 1 98.88 71 SER B N 1
ATOM 2150 C CA . SER B 1 71 ? -0.104 5.098 2.342 1 98.88 71 SER B CA 1
ATOM 2151 C C . SER B 1 71 ? 1.11 5.215 1.427 1 98.88 71 SER B C 1
ATOM 2153 O O . SER B 1 71 ? 2.057 5.941 1.732 1 98.88 71 SER B O 1
ATOM 2155 N N . ALA B 1 72 ? 1.047 4.484 0.301 1 98.81 72 ALA B N 1
ATOM 2156 C CA . ALA B 1 72 ? 2.133 4.578 -0.671 1 98.81 72 ALA B CA 1
ATOM 2157 C C . ALA B 1 72 ? 2.342 6.023 -1.122 1 98.81 72 ALA B C 1
ATOM 2159 O O . ALA B 1 72 ? 3.477 6.461 -1.322 1 98.81 72 ALA B O 1
ATOM 2160 N N . ASN B 1 73 ? 1.272 6.734 -1.308 1 98.75 73 ASN B N 1
ATOM 2161 C CA . ASN B 1 73 ? 1.305 8.133 -1.728 1 98.75 73 ASN B CA 1
ATOM 2162 C C . ASN B 1 73 ? 1.994 9.016 -0.69 1 98.75 73 ASN B C 1
ATOM 2164 O O . ASN B 1 73 ? 2.693 9.961 -1.044 1 98.75 73 ASN B O 1
ATOM 2168 N N . ARG B 1 74 ? 1.833 8.727 0.589 1 98.69 74 ARG B N 1
ATOM 2169 C CA . ARG B 1 74 ? 2.572 9.43 1.634 1 98.69 74 ARG B CA 1
ATOM 2170 C C . ARG B 1 74 ? 4.059 9.102 1.567 1 98.69 74 ARG B C 1
ATOM 2172 O O . ARG B 1 74 ? 4.898 10 1.56 1 98.69 74 ARG B O 1
ATOM 2179 N N . TRP B 1 75 ? 4.375 7.828 1.458 1 98.62 75 TRP B N 1
ATOM 2180 C CA . TRP B 1 75 ? 5.754 7.355 1.458 1 98.62 75 TRP B CA 1
ATOM 2181 C C . TRP B 1 75 ? 6.531 7.949 0.287 1 98.62 75 TRP B C 1
ATOM 2183 O O . TRP B 1 75 ? 7.746 8.148 0.378 1 98.62 75 TRP B O 1
ATOM 2193 N N . GLU B 1 76 ? 5.801 8.227 -0.803 1 96.88 76 GLU B N 1
ATOM 2194 C CA . GLU B 1 76 ? 6.496 8.727 -1.985 1 96.88 76 GLU B CA 1
ATOM 2195 C C . GLU B 1 76 ? 7.078 10.117 -1.737 1 96.88 76 GLU B C 1
ATOM 2197 O O . GLU B 1 76 ? 7.965 10.562 -2.467 1 96.88 76 GLU B O 1
ATOM 2202 N N . ARG B 1 77 ? 6.609 10.828 -0.664 1 97.5 77 ARG B N 1
ATOM 2203 C CA . ARG B 1 77 ? 7.008 12.219 -0.451 1 97.5 77 ARG B CA 1
ATOM 2204 C C . ARG B 1 77 ? 7.891 12.352 0.785 1 97.5 77 ARG B C 1
ATOM 2206 O O . ARG B 1 77 ? 8.406 13.43 1.074 1 97.5 77 ARG B O 1
ATOM 2213 N N . ILE B 1 78 ? 8.133 11.266 1.505 1 97.56 78 ILE B N 1
ATOM 2214 C CA . ILE B 1 78 ? 8.695 11.375 2.848 1 97.56 78 ILE B CA 1
ATOM 2215 C C . ILE B 1 78 ? 10.156 11.812 2.764 1 97.56 78 ILE B C 1
ATOM 2217 O O . ILE B 1 78 ? 10.625 12.602 3.586 1 97.56 78 ILE B O 1
ATOM 2221 N N . GLU B 1 79 ? 10.875 11.375 1.755 1 97.06 79 GLU B N 1
ATOM 2222 C CA . GLU B 1 79 ? 12.273 11.766 1.661 1 97.06 79 GLU B CA 1
ATOM 2223 C C . GLU B 1 79 ? 12.406 13.258 1.345 1 97.06 79 GLU B C 1
ATOM 2225 O O . GLU B 1 79 ? 13.312 13.922 1.844 1 97.06 79 GLU B O 1
ATOM 2230 N N . ASP B 1 80 ? 11.461 13.766 0.472 1 97.62 80 ASP B N 1
ATOM 2231 C CA . ASP B 1 80 ? 11.422 15.203 0.206 1 97.62 80 ASP B CA 1
ATOM 2232 C C . ASP B 1 80 ? 11.148 15.992 1.485 1 97.62 80 ASP B C 1
ATOM 2234 O O . ASP B 1 80 ? 11.805 17 1.747 1 97.62 80 ASP B O 1
ATOM 2238 N N . ILE B 1 81 ? 10.25 15.539 2.242 1 98.19 81 ILE B N 1
ATOM 2239 C CA . ILE B 1 81 ? 9.836 16.188 3.479 1 98.19 81 ILE B CA 1
ATOM 2240 C C . ILE B 1 81 ? 11 16.203 4.469 1 98.19 81 ILE B C 1
ATOM 2242 O O . ILE B 1 81 ? 11.336 17.25 5.035 1 98.19 81 ILE B O 1
ATOM 2246 N N . LYS B 1 82 ? 11.633 15.078 4.66 1 97.88 82 LYS B N 1
ATOM 2247 C CA . LYS B 1 82 ? 12.766 14.969 5.578 1 97.88 82 LYS B CA 1
ATOM 2248 C C . LYS B 1 82 ? 13.898 15.906 5.164 1 97.88 82 LYS B C 1
ATOM 2250 O O . LYS B 1 82 ? 14.523 16.547 6.008 1 97.88 82 LYS B O 1
ATOM 2255 N N . ALA B 1 83 ? 14.18 15.922 3.881 1 98 83 ALA B N 1
ATOM 2256 C CA . ALA B 1 83 ? 15.258 16.766 3.373 1 98 83 ALA B CA 1
ATOM 2257 C C . ALA B 1 83 ? 14.992 18.234 3.684 1 98 83 ALA B C 1
ATOM 2259 O O . ALA B 1 83 ? 15.898 18.969 4.078 1 98 83 ALA B O 1
ATOM 2260 N N . LEU B 1 84 ? 13.758 18.703 3.48 1 98.38 84 LEU B N 1
ATOM 2261 C CA . LEU B 1 84 ? 13.383 20.078 3.773 1 98.38 84 LEU B CA 1
ATOM 2262 C C . LEU B 1 84 ? 13.547 20.375 5.258 1 98.38 84 LEU B C 1
ATOM 2264 O O . LEU B 1 84 ? 14.125 21.406 5.625 1 98.38 84 LEU B O 1
ATOM 2268 N N . LEU B 1 85 ? 13.094 19.484 6.082 1 98.06 85 LEU B N 1
ATOM 2269 C CA . LEU B 1 85 ? 13.18 19.672 7.527 1 98.06 85 LEU B CA 1
ATOM 2270 C C . LEU B 1 85 ? 14.633 19.75 7.984 1 98.06 85 LEU B C 1
ATOM 2272 O O . LEU B 1 85 ? 14.977 20.578 8.82 1 98.06 85 LEU B O 1
ATOM 2276 N N . GLU B 1 86 ? 15.422 18.859 7.465 1 97 86 GLU B N 1
ATOM 2277 C CA . GLU B 1 86 ? 16.844 18.844 7.809 1 97 86 GLU B CA 1
ATOM 2278 C C . GLU B 1 86 ? 17.531 20.141 7.414 1 97 86 GLU B C 1
ATOM 2280 O O . GLU B 1 86 ? 18.484 20.562 8.07 1 97 86 GLU B O 1
ATOM 2285 N N . LYS B 1 87 ? 17.031 20.812 6.379 1 96.75 87 LYS B N 1
ATOM 2286 C CA . LYS B 1 87 ? 17.578 22.078 5.902 1 96.75 87 LYS B CA 1
ATOM 2287 C C . LYS B 1 87 ? 17.078 23.234 6.758 1 96.75 87 LYS B C 1
ATOM 2289 O O . LYS B 1 87 ? 17.469 24.391 6.531 1 96.75 87 LYS B O 1
ATOM 2294 N N . GLY B 1 88 ? 16.234 22.953 7.668 1 96.06 88 GLY B N 1
ATOM 2295 C CA . GLY B 1 88 ? 15.719 23.984 8.562 1 96.06 88 GLY B CA 1
ATOM 2296 C C . GLY B 1 88 ? 14.43 24.609 8.078 1 96.06 88 GLY B C 1
ATOM 2297 O O . GLY B 1 88 ? 13.922 25.547 8.688 1 96.06 88 GLY B O 1
ATOM 2298 N N . GLU B 1 89 ? 13.898 24.094 6.953 1 98.12 89 GLU B N 1
ATOM 2299 C CA . GLU B 1 89 ? 12.633 24.594 6.422 1 98.12 89 GLU B CA 1
ATOM 2300 C C . GLU B 1 89 ? 11.445 23.906 7.082 1 98.12 89 GLU B C 1
ATOM 2302 O O . GLU B 1 89 ? 11.531 22.734 7.469 1 98.12 89 GLU B O 1
ATOM 2307 N N . ASN B 1 90 ? 10.328 24.656 7.254 1 98.06 90 ASN B N 1
ATOM 2308 C CA . ASN B 1 90 ? 9.133 24.109 7.883 1 98.06 90 ASN B CA 1
ATOM 2309 C C . ASN B 1 90 ? 8.273 23.344 6.879 1 98.06 90 ASN B C 1
ATOM 2311 O O . ASN B 1 90 ? 8.32 23.625 5.676 1 98.06 90 ASN B O 1
ATOM 2315 N N . VAL B 1 91 ? 7.535 22.359 7.383 1 98.69 91 VAL B N 1
ATOM 2316 C CA . VAL B 1 91 ? 6.605 21.578 6.562 1 98.69 91 VAL B CA 1
ATOM 2317 C C . VAL B 1 91 ? 5.238 21.531 7.246 1 98.69 91 VAL B C 1
ATOM 2319 O O . VAL B 1 91 ? 5.148 21.219 8.438 1 98.69 91 VAL B O 1
ATOM 2322 N N . VAL B 1 92 ? 4.23 21.891 6.5 1 98.88 92 VAL B N 1
ATOM 2323 C CA . VAL B 1 92 ? 2.834 21.719 6.898 1 98.88 92 VAL B CA 1
ATOM 2324 C C . VAL B 1 92 ? 2.164 20.688 6.008 1 98.88 92 VAL B C 1
ATOM 2326 O O . VAL B 1 92 ? 2.281 20.734 4.781 1 98.88 92 VAL B O 1
ATOM 2329 N N . LEU B 1 93 ? 1.51 19.719 6.629 1 98.81 93 LEU B N 1
ATOM 2330 C CA . LEU B 1 93 ? 0.783 18.672 5.906 1 98.81 93 LEU B CA 1
ATOM 2331 C C . LEU B 1 93 ? -0.722 18.906 5.988 1 98.81 93 LEU B C 1
ATOM 2333 O O . LEU B 1 93 ? -1.271 19.078 7.078 1 98.81 93 LEU B O 1
ATOM 2337 N N . ASP B 1 94 ? -1.375 18.969 4.832 1 98.69 94 ASP B N 1
ATOM 2338 C CA . ASP B 1 94 ? -2.826 18.828 4.758 1 98.69 94 ASP B CA 1
ATOM 2339 C C . ASP B 1 94 ? -3.23 17.359 4.711 1 98.69 94 ASP B C 1
ATOM 2341 O O . ASP B 1 94 ? -3.295 16.766 3.635 1 98.69 94 ASP B O 1
ATOM 2345 N N . ARG B 1 95 ? -3.637 16.781 5.797 1 98.38 95 ARG B N 1
ATOM 2346 C CA . ARG B 1 95 ? -3.906 15.367 6.066 1 98.38 95 ARG B CA 1
ATOM 2347 C C . ARG B 1 95 ? -2.615 14.555 6.086 1 98.38 95 ARG B C 1
ATOM 2349 O O . ARG B 1 95 ? -1.618 14.953 5.477 1 98.38 95 ARG B O 1
ATOM 2356 N N . TYR B 1 96 ? -2.625 13.539 6.871 1 97.75 96 TYR B N 1
ATOM 2357 C CA . TYR B 1 96 ? -1.517 12.602 7.004 1 97.75 96 TYR B CA 1
ATOM 2358 C C . TYR B 1 96 ? -2.021 11.203 7.355 1 97.75 96 TYR B C 1
ATOM 2360 O O . TYR B 1 96 ? -3.037 10.75 6.824 1 97.75 96 TYR B O 1
ATOM 2368 N N . TYR B 1 97 ? -1.296 10.445 8.148 1 97.5 97 TYR B N 1
ATOM 2369 C CA . TYR B 1 97 ? -1.575 9.023 8.266 1 97.5 97 TYR B CA 1
ATOM 2370 C C . TYR B 1 97 ? -2.768 8.773 9.18 1 97.5 97 TYR B C 1
ATOM 2372 O O . TYR B 1 97 ? -3.428 7.734 9.078 1 97.5 97 TYR B O 1
ATOM 2380 N N . ILE B 1 98 ? -3.172 9.703 10.078 1 97.12 98 ILE B N 1
ATOM 2381 C CA . ILE B 1 98 ? -4.32 9.461 10.953 1 97.12 98 ILE B CA 1
ATOM 2382 C C . ILE B 1 98 ? -5.598 9.406 10.117 1 97.12 98 ILE B C 1
ATOM 2384 O O . ILE B 1 98 ? -6.441 8.531 10.312 1 97.12 98 ILE B O 1
ATOM 2388 N N . SER B 1 99 ? -5.695 10.336 9.172 1 97 99 SER B N 1
ATOM 2389 C CA . SER B 1 99 ? -6.816 10.273 8.242 1 97 99 SER B CA 1
ATOM 2390 C C . SER B 1 99 ? -6.871 8.93 7.523 1 97 99 SER B C 1
ATOM 2392 O O . SER B 1 99 ? -7.938 8.312 7.434 1 97 99 SER B O 1
ATOM 2394 N N . GLY B 1 100 ? -5.715 8.469 7.031 1 97.12 100 GLY B N 1
ATOM 2395 C CA . GLY B 1 100 ? -5.688 7.18 6.363 1 97.12 100 GLY B CA 1
ATOM 2396 C C . GLY B 1 100 ? -6.234 6.055 7.223 1 97.12 100 GLY B C 1
ATOM 2397 O O . GLY B 1 100 ? -7.055 5.258 6.766 1 97.12 100 GLY B O 1
ATOM 2398 N N . ILE B 1 101 ? -5.848 6.031 8.438 1 97.56 101 ILE B N 1
ATOM 2399 C CA . ILE B 1 101 ? -6.195 4.961 9.367 1 97.56 101 ILE B CA 1
ATOM 2400 C C . ILE B 1 101 ? -7.688 5.02 9.68 1 97.56 101 ILE B C 1
ATOM 2402 O O . ILE B 1 101 ? -8.406 4.031 9.516 1 97.56 101 ILE B O 1
ATOM 2406 N N . VAL B 1 102 ? -8.234 6.188 10.055 1 97.62 102 VAL B N 1
ATOM 2407 C CA . VAL B 1 102 ? -9.586 6.246 10.594 1 97.62 102 VAL B CA 1
ATOM 2408 C C . VAL B 1 102 ? -10.602 6.125 9.453 1 97.62 102 VAL B C 1
ATOM 2410 O O . VAL B 1 102 ? -11.68 5.562 9.633 1 97.62 102 VAL B O 1
ATOM 2413 N N . TYR B 1 103 ? -10.258 6.641 8.242 1 97.81 103 TYR B N 1
ATOM 2414 C CA . TYR B 1 103 ? -11.164 6.492 7.113 1 97.81 103 TYR B CA 1
ATOM 2415 C C . TYR B 1 103 ? -11.328 5.027 6.727 1 97.81 103 TYR B C 1
ATOM 2417 O O . TYR B 1 103 ? -12.43 4.578 6.418 1 97.81 103 TYR B O 1
ATOM 2425 N N . THR B 1 104 ? -10.25 4.297 6.738 1 98 104 THR B N 1
ATOM 2426 C CA . THR B 1 104 ? -10.336 2.883 6.383 1 98 104 THR B CA 1
ATOM 2427 C C . THR B 1 104 ? -10.961 2.074 7.52 1 98 104 THR B C 1
ATOM 2429 O O . THR B 1 104 ? -11.742 1.151 7.277 1 98 104 THR B O 1
ATOM 2432 N N . GLN B 1 105 ? -10.633 2.42 8.742 1 97.81 105 GLN B N 1
ATOM 2433 C CA . GLN B 1 105 ? -11.289 1.776 9.883 1 97.81 105 GLN B CA 1
ATOM 2434 C C . GLN B 1 105 ? -12.797 1.98 9.828 1 97.81 105 GLN B C 1
ATOM 2436 O O . GLN B 1 105 ? -13.562 1.079 10.18 1 97.81 105 GLN B O 1
ATOM 2441 N N . ALA B 1 106 ? -13.227 3.141 9.469 1 97.94 106 ALA B N 1
ATOM 2442 C CA . ALA B 1 106 ? -14.648 3.459 9.375 1 97.94 106 ALA B CA 1
ATOM 2443 C C . ALA B 1 106 ? -15.344 2.557 8.359 1 97.94 106 ALA B C 1
ATOM 2445 O O . ALA B 1 106 ? -16.578 2.43 8.367 1 97.94 106 ALA B O 1
ATOM 2446 N N . LYS B 1 107 ? -14.617 1.943 7.438 1 97.19 107 LYS B N 1
ATOM 2447 C CA . LYS B 1 107 ? -15.164 1.03 6.438 1 97.19 107 LYS B CA 1
ATOM 2448 C C . LYS B 1 107 ? -15.18 -0.406 6.953 1 97.19 107 LYS B C 1
ATOM 2450 O O . LYS B 1 107 ? -15.672 -1.31 6.277 1 97.19 107 LYS B O 1
ATOM 2455 N N . GLY B 1 108 ? -14.5 -0.609 8.141 1 97 108 GLY B N 1
ATOM 2456 C CA . GLY B 1 108 ? -14.672 -1.916 8.758 1 97 108 GLY B CA 1
ATOM 2457 C C . GLY B 1 108 ? -13.367 -2.684 8.898 1 97 108 GLY B C 1
ATOM 2458 O O . GLY B 1 108 ? -13.352 -3.785 9.453 1 97 108 GLY B O 1
ATOM 2459 N N . LEU B 1 109 ? -12.258 -2.146 8.383 1 97.75 109 LEU B N 1
ATOM 2460 C CA . LEU B 1 109 ? -10.984 -2.846 8.531 1 97.75 109 LEU B CA 1
ATOM 2461 C C . LEU B 1 109 ? -10.422 -2.66 9.938 1 97.75 109 LEU B C 1
ATOM 2463 O O . LEU B 1 109 ? -10.688 -1.647 10.586 1 97.75 109 LEU B O 1
ATOM 2467 N N . GLU B 1 110 ? -9.641 -3.576 10.352 1 97.38 110 GLU B N 1
ATOM 2468 C CA . GLU B 1 110 ? -9.055 -3.559 11.688 1 97.38 110 GLU B CA 1
ATOM 2469 C C . GLU B 1 110 ? -7.992 -2.467 11.812 1 97.38 110 GLU B C 1
ATOM 2471 O O . GLU B 1 110 ? -7.207 -2.252 10.883 1 97.38 110 GLU B O 1
ATOM 2476 N N . ARG B 1 111 ? -7.918 -1.812 12.945 1 96.44 111 ARG B N 1
ATOM 2477 C CA . ARG B 1 111 ? -7.035 -0.68 13.203 1 96.44 111 ARG B CA 1
ATOM 2478 C C . ARG B 1 111 ? -5.578 -1.055 12.945 1 96.44 111 ARG B C 1
ATOM 2480 O O . ARG B 1 111 ? -4.832 -0.288 12.336 1 96.44 111 ARG B O 1
ATOM 2487 N N . GLN B 1 112 ? -5.211 -2.201 13.414 1 97.19 112 GLN B N 1
ATOM 2488 C CA . GLN B 1 112 ? -3.82 -2.611 13.25 1 97.19 112 GLN B CA 1
ATOM 2489 C C . GLN B 1 112 ? -3.463 -2.75 11.773 1 97.19 112 GLN B C 1
ATOM 2491 O O . GLN B 1 112 ? -2.387 -2.326 11.344 1 97.19 112 GLN B O 1
ATOM 2496 N N . TRP B 1 113 ? -4.332 -3.391 11.016 1 98 113 TRP B N 1
ATOM 2497 C CA . TRP B 1 113 ? -4.113 -3.525 9.578 1 98 113 TRP B CA 1
ATOM 2498 C C . TRP B 1 113 ? -3.941 -2.16 8.922 1 98 113 TRP B C 1
ATOM 2500 O O . TRP B 1 113 ? -3.014 -1.955 8.133 1 98 113 TRP B O 1
ATOM 2510 N N . CYS B 1 114 ? -4.785 -1.188 9.312 1 97.62 114 CYS B N 1
ATOM 2511 C CA . CYS B 1 114 ? -4.789 0.157 8.75 1 97.62 114 CYS B CA 1
ATOM 2512 C C . CYS B 1 114 ? -3.531 0.918 9.148 1 97.62 114 CYS B C 1
ATOM 2514 O O . CYS B 1 114 ? -3.074 1.797 8.414 1 97.62 114 CYS B O 1
ATOM 2516 N N . THR B 1 115 ? -2.939 0.575 10.258 1 97.81 115 THR B N 1
ATOM 2517 C CA . THR B 1 115 ? -1.792 1.28 10.82 1 97.81 115 THR B CA 1
ATOM 2518 C C . THR B 1 115 ? -0.492 0.777 10.195 1 97.81 115 THR B C 1
ATOM 2520 O O . THR B 1 115 ? 0.434 1.558 9.969 1 97.81 115 THR B O 1
ATOM 2523 N N . ASN B 1 116 ? -0.427 -0.455 9.867 1 98.31 116 ASN B N 1
ATOM 2524 C CA . ASN B 1 116 ? 0.789 -1.186 9.531 1 98.31 116 ASN B CA 1
ATOM 2525 C C . ASN B 1 116 ? 1.513 -0.548 8.344 1 98.31 116 ASN B C 1
ATOM 2527 O O . ASN B 1 116 ? 2.734 -0.388 8.375 1 98.31 116 ASN B O 1
ATOM 2531 N N . PRO B 1 117 ? 0.795 -0.129 7.34 1 98.56 117 PRO B N 1
ATOM 2532 C CA . PRO B 1 117 ? 1.51 0.378 6.168 1 98.56 117 PRO B CA 1
ATOM 2533 C C . PRO B 1 117 ? 2.225 1.7 6.438 1 98.56 117 PRO B C 1
ATOM 2535 O O . PRO B 1 117 ? 3.09 2.107 5.656 1 98.56 117 PRO B O 1
ATOM 2538 N N . ASP B 1 118 ? 1.855 2.377 7.539 1 98.19 118 ASP B N 1
ATOM 2539 C CA . ASP B 1 118 ? 2.398 3.703 7.816 1 98.19 118 ASP B CA 1
ATOM 2540 C C . ASP B 1 118 ? 3.502 3.635 8.867 1 98.19 118 ASP B C 1
ATOM 2542 O O . ASP B 1 118 ? 4.098 4.656 9.219 1 98.19 118 ASP B O 1
ATOM 2546 N N . LEU B 1 119 ? 3.785 2.434 9.438 1 98.31 119 LEU B N 1
ATOM 2547 C CA . LEU B 1 119 ? 4.828 2.293 10.445 1 98.31 119 LEU B CA 1
ATOM 2548 C C . LEU B 1 119 ? 6.176 2.766 9.906 1 98.31 119 LEU B C 1
ATOM 2550 O O . LEU B 1 119 ? 6.582 2.369 8.812 1 98.31 119 LEU B O 1
ATOM 2554 N N . GLY B 1 120 ? 6.82 3.701 10.742 1 97.88 120 GLY B N 1
ATOM 2555 C CA . GLY B 1 120 ? 8.125 4.211 10.359 1 97.88 120 GLY B CA 1
ATOM 2556 C C . GLY B 1 120 ? 8.078 5.613 9.781 1 97.88 120 GLY B C 1
ATOM 2557 O O . GLY B 1 120 ? 9.102 6.289 9.68 1 97.88 120 GLY B O 1
ATOM 2558 N N . LEU B 1 121 ? 6.867 6.098 9.305 1 98 121 LEU B N 1
ATOM 2559 C CA . LEU B 1 121 ? 6.746 7.477 8.852 1 98 121 LEU B CA 1
ATOM 2560 C C . LEU B 1 121 ? 7.18 8.445 9.945 1 98 121 LEU B C 1
ATOM 2562 O O . LEU B 1 121 ? 7.016 8.164 11.133 1 98 121 LEU B O 1
ATOM 2566 N N . PRO B 1 122 ? 7.734 9.602 9.539 1 97.19 122 PRO B N 1
ATOM 2567 C CA . PRO B 1 122 ? 8.062 10.594 10.562 1 97.19 122 PRO B CA 1
ATOM 2568 C C . PRO B 1 122 ? 6.828 11.109 11.297 1 97.19 122 PRO B C 1
ATOM 2570 O O . PRO B 1 122 ? 5.773 11.305 10.68 1 97.19 122 PRO B O 1
ATOM 2573 N N . VAL B 1 123 ? 6.973 11.289 12.562 1 96.44 123 VAL B N 1
ATOM 2574 C CA . VAL B 1 123 ? 5.887 11.812 13.383 1 96.44 123 VAL B CA 1
ATOM 2575 C C . VAL B 1 123 ? 5.961 13.336 13.422 1 96.44 123 VAL B C 1
ATOM 2577 O O . VAL B 1 123 ? 7.02 13.906 13.703 1 96.44 123 VAL B O 1
ATOM 2580 N N . PRO B 1 124 ? 4.852 14.008 13.125 1 96.25 124 PRO B N 1
ATOM 2581 C CA . PRO B 1 124 ? 4.879 15.469 13.227 1 96.25 124 PRO B CA 1
ATOM 2582 C C . PRO B 1 124 ? 5.168 15.953 14.648 1 96.25 124 PRO B C 1
ATOM 2584 O O . PRO B 1 124 ? 4.91 15.234 15.609 1 96.25 124 PRO B O 1
ATOM 2587 N N . ASP B 1 125 ? 5.723 17.188 14.719 1 96.19 125 ASP B N 1
ATOM 2588 C CA . ASP B 1 125 ? 5.898 17.812 16.031 1 96.19 125 ASP B CA 1
ATOM 2589 C C . ASP B 1 125 ? 4.555 18.016 16.719 1 96.19 125 ASP B C 1
ATOM 2591 O O . ASP B 1 125 ? 4.469 17.938 17.953 1 96.19 125 ASP B O 1
ATOM 2595 N N . ILE B 1 126 ? 3.586 18.297 15.945 1 96.19 126 ILE B N 1
ATOM 2596 C CA . ILE B 1 126 ? 2.219 18.453 16.422 1 96.19 126 ILE B CA 1
ATOM 2597 C C . ILE B 1 126 ? 1.234 18.109 15.312 1 96.19 126 ILE B C 1
ATOM 2599 O O . ILE B 1 126 ? 1.479 18.406 14.141 1 96.19 126 ILE B O 1
ATOM 2603 N N . THR B 1 127 ? 0.197 17.406 15.672 1 96.94 127 THR B N 1
ATOM 2604 C CA . THR B 1 127 ? -0.95 17.188 14.797 1 96.94 127 THR B CA 1
ATOM 2605 C C . THR B 1 127 ? -2.182 17.922 15.32 1 96.94 127 THR B C 1
ATOM 2607 O O . THR B 1 127 ? -2.57 17.734 16.484 1 96.94 127 THR B O 1
ATOM 2610 N N . LEU B 1 128 ? -2.73 18.766 14.5 1 97.75 128 LEU B N 1
ATOM 2611 C CA . LEU B 1 128 ? -3.945 19.5 14.852 1 97.75 128 LEU B CA 1
ATOM 2612 C C . LEU B 1 128 ? -5.16 18.891 14.164 1 97.75 128 LEU B C 1
ATOM 2614 O O . LEU B 1 128 ? -5.16 18.719 12.938 1 97.75 128 LEU B O 1
ATOM 2618 N N . PHE B 1 129 ? -6.16 18.5 14.922 1 97.38 129 PHE B N 1
ATOM 2619 C CA . PHE B 1 129 ? -7.418 18 14.375 1 97.38 129 PHE B CA 1
ATOM 2620 C C . PHE B 1 129 ? -8.477 19.094 14.375 1 97.38 129 PHE B C 1
ATOM 2622 O O . PHE B 1 129 ? -8.984 19.469 15.43 1 97.38 129 PHE B O 1
ATOM 2629 N N . LEU B 1 130 ? -8.812 19.594 13.188 1 97.44 130 LEU B N 1
ATOM 2630 C CA . LEU B 1 130 ? -9.875 20.578 13.047 1 97.44 130 LEU B CA 1
ATOM 2631 C C . LEU B 1 130 ? -11.25 19.938 13.133 1 97.44 130 LEU B C 1
ATOM 2633 O O . LEU B 1 130 ? -11.586 19.078 12.32 1 97.44 130 LEU B O 1
ATOM 2637 N N . THR B 1 131 ? -12 20.453 14.078 1 95.5 131 THR B N 1
ATOM 2638 C CA . THR B 1 131 ? -13.305 19.828 14.273 1 95.5 131 THR B CA 1
ATOM 2639 C C . THR B 1 131 ? -14.43 20.797 13.922 1 95.5 131 THR B C 1
ATOM 2641 O O . THR B 1 131 ? -14.352 21.984 14.258 1 95.5 131 THR B O 1
ATOM 2644 N N . VAL B 1 132 ? -15.305 20.328 13.141 1 94.19 132 VAL B N 1
ATOM 2645 C CA . VAL B 1 132 ? -16.594 20.922 12.82 1 94.19 132 VAL B CA 1
ATOM 2646 C C . VAL B 1 132 ? -17.656 19.812 12.719 1 94.19 132 VAL B C 1
ATOM 2648 O O . VAL B 1 132 ? -17.344 18.672 12.367 1 94.19 132 VAL B O 1
ATOM 2651 N N . SER B 1 133 ? -18.906 20.172 13.172 1 93.19 133 SER B N 1
ATOM 2652 C CA . SER B 1 133 ? -19.906 19.125 13.039 1 93.19 133 SER B CA 1
ATOM 2653 C C . SER B 1 133 ? -20.094 18.719 11.578 1 93.19 133 SER B C 1
ATOM 2655 O O . SER B 1 133 ? -20.031 19.547 10.68 1 93.19 133 SER B O 1
ATOM 2657 N N . PRO B 1 134 ? -20.297 17.359 11.398 1 92.88 134 PRO B N 1
ATOM 2658 C CA . PRO B 1 134 ? -20.531 16.906 10.023 1 92.88 134 PRO B CA 1
ATOM 2659 C C . PRO B 1 134 ? -21.688 17.656 9.352 1 92.88 134 PRO B C 1
ATOM 2661 O O . PRO B 1 134 ? -21.641 17.906 8.148 1 92.88 134 PRO B O 1
ATOM 2664 N N . GLU B 1 135 ? -22.672 18.047 10.125 1 93.38 135 GLU B N 1
ATOM 2665 C CA . GLU B 1 135 ? -23.812 18.781 9.602 1 93.38 135 GLU B CA 1
ATOM 2666 C C . GLU B 1 135 ? -23.406 20.156 9.102 1 93.38 135 GLU B C 1
ATOM 2668 O O . GLU B 1 135 ? -23.828 20.594 8.031 1 93.38 135 GLU B O 1
ATOM 2673 N N . VAL B 1 136 ? -22.625 20.766 9.852 1 90.81 136 VAL B N 1
ATOM 2674 C CA . VAL B 1 136 ? -22.141 22.094 9.461 1 90.81 136 VAL B CA 1
ATOM 2675 C C . VAL B 1 136 ? -21.234 21.969 8.242 1 90.81 136 VAL B C 1
ATOM 2677 O O . VAL B 1 136 ? -21.359 22.734 7.285 1 90.81 136 VAL B O 1
ATOM 2680 N N . ALA B 1 137 ? -20.312 20.984 8.227 1 90.88 137 ALA B N 1
ATOM 2681 C CA . ALA B 1 137 ? -19.391 20.75 7.113 1 90.88 137 ALA B CA 1
ATOM 2682 C C . ALA B 1 137 ? -20.156 20.484 5.816 1 90.88 137 ALA B C 1
ATOM 2684 O O . ALA B 1 137 ? -19.734 20.922 4.746 1 90.88 137 ALA B O 1
ATOM 2685 N N . SER B 1 138 ? -21.297 19.828 5.934 1 92.12 138 SER B N 1
ATOM 2686 C CA . SER B 1 138 ? -22.062 19.438 4.762 1 92.12 138 SER B CA 1
ATOM 2687 C C . SER B 1 138 ? -22.719 20.641 4.098 1 92.12 138 SER B C 1
ATOM 2689 O O . SER B 1 138 ? -23.188 20.547 2.961 1 92.12 138 SER B O 1
ATOM 2691 N N . GLN B 1 139 ? -22.766 21.703 4.824 1 90.69 139 GLN B N 1
ATOM 2692 C CA . GLN B 1 139 ? -23.375 22.922 4.293 1 90.69 139 GLN B CA 1
ATOM 2693 C C . GLN B 1 139 ? -22.359 23.734 3.482 1 90.69 139 GLN B C 1
ATOM 2695 O O . GLN B 1 139 ? -22.734 24.703 2.812 1 90.69 139 GLN B O 1
ATOM 2700 N N . ARG B 1 140 ? -21.266 23.344 3.582 1 85.38 140 ARG B N 1
ATOM 2701 C CA . ARG B 1 140 ? -20.219 24.062 2.854 1 85.38 140 ARG B CA 1
ATOM 2702 C C . ARG B 1 140 ? -20.156 23.609 1.399 1 85.38 140 ARG B C 1
ATOM 2704 O O . ARG B 1 140 ? -20.656 22.531 1.058 1 85.38 140 ARG B O 1
ATOM 2711 N N . GLY B 1 141 ? -19.594 24.531 0.545 1 77.38 141 GLY B N 1
ATOM 2712 C CA . GLY B 1 141 ? -19.703 24.359 -0.895 1 77.38 141 GLY B CA 1
ATOM 2713 C C . GLY B 1 141 ? -19.047 23.094 -1.405 1 77.38 141 GLY B C 1
ATOM 2714 O O . GLY B 1 141 ? -17.969 22.719 -0.945 1 77.38 141 GLY B O 1
ATOM 2715 N N . ALA B 1 142 ? -19.781 22.312 -2.312 1 82.44 142 ALA B N 1
ATOM 2716 C CA . ALA B 1 142 ? -19.375 21.172 -3.133 1 82.44 142 ALA B CA 1
ATOM 2717 C C . ALA B 1 142 ? -19.422 19.875 -2.33 1 82.44 142 ALA B C 1
ATOM 2719 O O . ALA B 1 142 ? -18.797 18.891 -2.705 1 82.44 142 ALA B O 1
ATOM 2720 N N . TYR B 1 143 ? -20.094 19.906 -1.179 1 90.19 143 TYR B N 1
ATOM 2721 C CA . TYR B 1 143 ? -20.219 18.703 -0.381 1 90.19 143 TYR B CA 1
ATOM 2722 C C . TYR B 1 143 ? -21.016 17.625 -1.136 1 90.19 143 TYR B C 1
ATOM 2724 O O . TYR B 1 143 ? -22.031 17.922 -1.751 1 90.19 143 TYR B O 1
ATOM 2732 N N . GLY B 1 144 ? -20.484 16.422 -1.098 1 90.31 144 GLY B N 1
ATOM 2733 C CA . GLY B 1 144 ? -21.172 15.32 -1.739 1 90.31 144 GLY B CA 1
ATOM 2734 C C . GLY B 1 144 ? -20.578 14.945 -3.082 1 90.31 144 GLY B C 1
ATOM 2735 O O . GLY B 1 144 ? -20.906 13.898 -3.645 1 90.31 144 GLY B O 1
ATOM 2736 N N . GLU B 1 145 ? -19.688 15.695 -3.516 1 91.62 145 GLU B N 1
ATOM 2737 C CA . GLU B 1 145 ? -19.062 15.438 -4.812 1 91.62 145 GLU B CA 1
ATOM 2738 C C . GLU B 1 145 ? -18.062 14.289 -4.734 1 91.62 145 GLU B C 1
ATOM 2740 O O . GLU B 1 145 ? -17.75 13.656 -5.746 1 91.62 145 GLU B O 1
ATOM 2745 N N . GLU B 1 146 ? -17.516 14.023 -3.5 1 93.5 146 GLU B N 1
ATOM 2746 C CA . GLU B 1 146 ? -16.547 12.945 -3.348 1 93.5 146 GLU B CA 1
ATOM 2747 C C . GLU B 1 146 ? -17.109 11.797 -2.52 1 93.5 146 GLU B C 1
ATOM 2749 O O . GLU B 1 146 ? -18.031 12.008 -1.722 1 93.5 146 GLU B O 1
ATOM 2754 N N . ARG B 1 147 ? -16.5 10.648 -2.705 1 93.38 147 ARG B N 1
ATOM 2755 C CA . ARG B 1 147 ? -16.953 9.336 -2.242 1 93.38 147 ARG B CA 1
ATOM 2756 C C . ARG B 1 147 ? -17.219 9.352 -0.741 1 93.38 147 ARG B C 1
ATOM 2758 O O . ARG B 1 147 ? -18.188 8.75 -0.273 1 93.38 147 ARG B O 1
ATOM 2765 N N . TYR B 1 148 ? -16.469 10.109 0.007 1 94.56 148 TYR B N 1
ATOM 2766 C CA . TYR B 1 148 ? -16.516 10 1.461 1 94.56 148 TYR B CA 1
ATOM 2767 C C . TYR B 1 148 ? -17.406 11.086 2.062 1 94.56 148 TYR B C 1
ATOM 2769 O O . TYR B 1 148 ? -17.641 11.109 3.273 1 94.56 148 TYR B O 1
ATOM 2777 N N . GLU B 1 149 ? -17.938 11.992 1.215 1 94.44 149 GLU B N 1
ATOM 2778 C CA . GLU B 1 149 ? -18.688 13.133 1.719 1 94.44 149 GLU B CA 1
ATOM 2779 C C . GLU B 1 149 ? -20.141 12.773 1.965 1 94.44 149 GLU B C 1
ATOM 2781 O O . GLU B 1 149 ? -21.047 13.312 1.318 1 94.44 149 GLU B O 1
ATOM 2786 N N . LYS B 1 150 ? -20.375 11.922 2.869 1 94.88 150 LYS B N 1
ATOM 2787 C CA . LYS B 1 150 ? -21.656 11.445 3.412 1 94.88 150 LYS B CA 1
ATOM 2788 C C . LYS B 1 150 ? -21.703 11.648 4.922 1 94.88 150 LYS B C 1
ATOM 2790 O O . LYS B 1 150 ? -20.797 11.234 5.648 1 94.88 150 LYS B O 1
ATOM 2795 N N . ILE B 1 151 ? -22.688 12.211 5.352 1 95.56 151 ILE B N 1
ATOM 2796 C CA . ILE B 1 151 ? -22.781 12.664 6.734 1 95.56 151 ILE B CA 1
ATOM 2797 C C . ILE B 1 151 ? -22.594 11.477 7.68 1 95.56 151 ILE B C 1
ATOM 2799 O O . ILE B 1 151 ? -21.797 11.547 8.617 1 95.56 151 ILE B O 1
ATOM 2803 N N . ALA B 1 152 ? -23.344 10.359 7.5 1 96.5 152 ALA B N 1
ATOM 2804 C CA . ALA B 1 152 ? -23.25 9.195 8.375 1 96.5 152 ALA B CA 1
ATOM 2805 C C . ALA B 1 152 ? -21.828 8.664 8.422 1 96.5 152 ALA B C 1
ATOM 2807 O O . ALA B 1 152 ? -21.328 8.297 9.492 1 96.5 152 ALA B O 1
ATOM 2808 N N . PHE B 1 153 ? -21.188 8.664 7.309 1 97.19 153 PHE B N 1
ATOM 2809 C CA . PHE B 1 153 ? -19.797 8.203 7.23 1 97.19 153 PHE B CA 1
ATOM 2810 C C . PHE B 1 153 ? -18.859 9.156 7.957 1 97.19 153 PHE B C 1
ATOM 2812 O O . PHE B 1 153 ? -18.016 8.727 8.734 1 97.19 153 PHE B O 1
ATOM 2819 N N . GLN B 1 154 ? -19.047 10.461 7.707 1 97.06 154 GLN B N 1
ATOM 2820 C CA . GLN B 1 154 ? -18.203 11.477 8.336 1 97.06 154 GLN B CA 1
ATOM 2821 C C . GLN B 1 154 ? -18.391 11.484 9.852 1 97.06 154 GLN B C 1
ATOM 2823 O O . GLN B 1 154 ? -17.438 11.758 10.586 1 97.06 154 GLN B O 1
ATOM 2828 N N . LYS B 1 155 ? -19.547 11.148 10.344 1 97.25 155 LYS B N 1
ATOM 2829 C CA . LYS B 1 155 ? -19.781 11.016 11.781 1 97.25 155 LYS B CA 1
ATOM 2830 C C . LYS B 1 155 ? -18.969 9.867 12.359 1 97.25 155 LYS B C 1
ATOM 2832 O O . LYS B 1 155 ? -18.375 9.992 13.438 1 97.25 155 LYS B O 1
ATOM 2837 N N . ARG B 1 156 ? -18.938 8.766 11.688 1 97.19 156 ARG B N 1
ATOM 2838 C CA . ARG B 1 156 ? -18.141 7.629 12.125 1 97.19 156 ARG B CA 1
ATOM 2839 C C . ARG B 1 156 ? -16.656 7.977 12.141 1 97.19 156 ARG B C 1
ATOM 2841 O O . ARG B 1 156 ? -15.938 7.633 13.086 1 97.19 156 ARG B O 1
ATOM 2848 N N . VAL B 1 157 ? -16.188 8.648 11.07 1 97.44 157 VAL B N 1
ATOM 2849 C CA . VAL B 1 157 ? -14.797 9.062 10.961 1 97.44 157 VAL B CA 1
ATOM 2850 C C . VAL B 1 157 ? -14.445 9.984 12.133 1 97.44 157 VAL B C 1
ATOM 2852 O O . VAL B 1 157 ? -13.406 9.805 12.773 1 97.44 157 VAL B O 1
ATOM 2855 N N . ALA B 1 158 ? -15.32 10.922 12.406 1 96.06 158 ALA B N 1
ATOM 2856 C CA . ALA B 1 158 ? -15.094 11.859 13.5 1 96.06 158 ALA B CA 1
ATOM 2857 C C . ALA B 1 158 ? -14.938 11.117 14.828 1 96.06 158 ALA B C 1
ATOM 2859 O O . ALA B 1 158 ? -14.039 11.43 15.617 1 96.06 158 ALA B O 1
ATOM 2860 N N . ALA B 1 159 ? -15.781 10.164 15.078 1 96.12 159 ALA B N 1
ATOM 2861 C CA . ALA B 1 159 ? -15.734 9.383 16.312 1 96.12 159 ALA B CA 1
ATOM 2862 C C . ALA B 1 159 ? -14.422 8.609 16.422 1 96.12 159 ALA B C 1
ATOM 2864 O O . ALA B 1 159 ? -13.82 8.555 17.484 1 96.12 159 ALA B O 1
ATOM 2865 N N . LEU B 1 160 ? -13.984 8.078 15.352 1 96.62 160 LEU B N 1
ATOM 2866 C CA . LEU B 1 160 ? -12.75 7.301 15.336 1 96.62 160 LEU B CA 1
ATOM 2867 C C . LEU B 1 160 ? -11.531 8.195 15.539 1 96.62 160 LEU B C 1
ATOM 2869 O O . LEU B 1 160 ? -10.562 7.789 16.172 1 96.62 160 LEU B O 1
ATOM 2873 N N . PHE B 1 161 ? -11.594 9.414 14.945 1 95.12 161 PHE B N 1
ATOM 2874 C CA . PHE B 1 161 ? -10.5 10.352 15.172 1 95.12 161 PHE B CA 1
ATOM 2875 C C . PHE B 1 161 ? -10.305 10.602 16.672 1 95.12 161 PHE B C 1
ATOM 2877 O O . PHE B 1 161 ? -9.172 10.57 17.156 1 95.12 161 PHE B O 1
ATOM 2884 N N . HIS B 1 162 ? -11.336 10.812 17.344 1 92.38 162 HIS B N 1
ATOM 2885 C CA . HIS B 1 162 ? -11.273 11.078 18.781 1 92.38 162 HIS B CA 1
ATOM 2886 C C . HIS B 1 162 ? -10.734 9.875 19.531 1 92.38 162 HIS B C 1
ATOM 2888 O O . HIS B 1 162 ? -10.031 10.031 20.547 1 92.38 162 HIS B O 1
ATOM 2894 N N . GLU B 1 163 ? -10.977 8.734 19.031 1 93 163 GLU B N 1
ATOM 2895 C CA . GLU B 1 163 ? -10.523 7.5 19.672 1 93 163 GLU B CA 1
ATOM 2896 C C . GLU B 1 163 ? -9.023 7.305 19.5 1 93 163 GLU B C 1
ATOM 2898 O O . GLU B 1 163 ? -8.344 6.805 20.406 1 93 163 GLU B O 1
ATOM 2903 N N . VAL B 1 164 ? -8.461 7.75 18.344 1 91.88 164 VAL B N 1
ATOM 2904 C CA . VAL B 1 164 ? -7.09 7.379 18.031 1 91.88 164 VAL B CA 1
ATOM 2905 C C . VAL B 1 164 ? -6.164 8.57 18.281 1 91.88 164 VAL B C 1
ATOM 2907 O O . VAL B 1 164 ? -4.945 8.461 18.109 1 91.88 164 VAL B O 1
ATOM 2910 N N . ALA B 1 165 ? -6.715 9.703 18.609 1 82.12 165 ALA B N 1
ATOM 2911 C CA . ALA B 1 165 ? -5.914 10.891 18.875 1 82.12 165 ALA B CA 1
ATOM 2912 C C . ALA B 1 165 ? -4.781 10.578 19.844 1 82.12 165 ALA B C 1
ATOM 2914 O O . ALA B 1 165 ? -5 9.93 20.875 1 82.12 165 ALA B O 1
ATOM 2915 N N . GLN B 1 166 ? -3.537 10.922 19.484 1 76.69 166 GLN B N 1
ATOM 2916 C CA . GLN B 1 166 ? -2.309 10.633 20.219 1 76.69 166 GLN B CA 1
ATOM 2917 C C . GLN B 1 166 ? -1.896 11.82 21.094 1 76.69 166 GLN B C 1
ATOM 2919 O O . GLN B 1 166 ? -2.553 12.859 21.078 1 76.69 166 GLN B O 1
ATOM 2924 N N . ARG B 1 167 ? -0.835 11.656 21.781 1 69.62 167 ARG B N 1
ATOM 2925 C CA . ARG B 1 167 ? -0.299 12.617 22.734 1 69.62 167 ARG B CA 1
ATOM 2926 C C . ARG B 1 167 ? -0.026 13.961 22.062 1 69.62 167 ARG B C 1
ATOM 2928 O O . ARG B 1 167 ? -0.292 15.016 22.641 1 69.62 167 ARG B O 1
ATOM 2935 N N . ASN B 1 168 ? 0.431 13.93 20.953 1 82.5 168 ASN B N 1
ATOM 2936 C CA . ASN B 1 168 ? 0.77 15.188 20.297 1 82.5 168 ASN B CA 1
ATOM 2937 C C . ASN B 1 168 ? -0.326 15.633 19.328 1 82.5 168 ASN B C 1
ATOM 2939 O O . ASN B 1 168 ? -0.055 16.344 18.359 1 82.5 168 ASN B O 1
ATOM 2943 N N . CYS B 1 169 ? -1.467 15.219 19.641 1 92.31 169 CYS B N 1
ATOM 2944 C CA . CYS B 1 169 ? -2.631 15.617 18.859 1 92.31 169 CYS B CA 1
ATOM 2945 C C . CYS B 1 169 ? -3.506 16.594 19.641 1 92.31 169 CYS B C 1
ATOM 2947 O O . CYS B 1 169 ? -3.887 16.312 20.781 1 92.31 169 CYS B O 1
ATOM 2949 N N . ILE B 1 170 ? -3.76 17.766 19.109 1 95.5 170 ILE B N 1
ATOM 2950 C CA . ILE B 1 170 ? -4.609 18.766 19.75 1 95.5 170 ILE B CA 1
ATOM 2951 C C . ILE B 1 170 ? -5.844 19.016 18.875 1 95.5 170 ILE B C 1
ATOM 2953 O O . ILE B 1 170 ? -5.734 19.172 17.656 1 95.5 170 ILE B O 1
ATOM 2957 N N . THR B 1 171 ? -6.992 19.016 19.484 1 95.88 171 THR B N 1
ATOM 2958 C CA . THR B 1 171 ? -8.227 19.312 18.781 1 95.88 171 THR B CA 1
ATOM 2959 C C . THR B 1 171 ? -8.477 20.828 18.75 1 95.88 171 THR B C 1
ATOM 2961 O O . THR B 1 171 ? -8.328 21.5 19.766 1 95.88 171 THR B O 1
ATOM 2964 N N . VAL B 1 172 ? -8.805 21.344 17.594 1 97.06 172 VAL B N 1
ATOM 2965 C CA . VAL B 1 172 ? -9.109 22.75 17.406 1 97.06 172 VAL B CA 1
ATOM 2966 C C . VAL B 1 172 ? -10.531 22.906 16.875 1 97.06 172 VAL B C 1
ATOM 2968 O O . VAL B 1 172 ? -10.883 22.328 15.852 1 97.06 172 VAL B O 1
ATOM 2971 N N . ASP B 1 173 ? -11.352 23.656 17.562 1 96.44 173 ASP B N 1
ATOM 2972 C CA . ASP B 1 173 ? -12.703 23.953 17.094 1 96.44 173 ASP B CA 1
ATOM 2973 C C . ASP B 1 173 ? -12.672 24.859 15.852 1 96.44 173 ASP B C 1
ATOM 2975 O O . ASP B 1 173 ? -12.219 26 15.922 1 96.44 173 ASP B O 1
ATOM 2979 N N . ALA B 1 174 ? -13.18 24.312 14.789 1 96.38 174 ALA B N 1
ATOM 2980 C CA . ALA B 1 174 ? -13.109 25.031 13.523 1 96.38 174 ALA B CA 1
ATOM 2981 C C . ALA B 1 174 ? -14.477 25.594 13.148 1 96.38 174 ALA B C 1
ATOM 2983 O O . ALA B 1 174 ? -14.766 25.781 11.961 1 96.38 174 ALA B O 1
ATOM 2984 N N . SER B 1 175 ? -15.305 25.797 14.094 1 93.69 175 SER B N 1
ATOM 2985 C CA . SER B 1 175 ? -16.641 26.328 13.82 1 93.69 175 SER B CA 1
ATOM 2986 C C . SER B 1 175 ? -16.641 27.844 13.781 1 93.69 175 SER B C 1
ATOM 2988 O O . SER B 1 175 ? -17.594 28.469 13.312 1 93.69 175 SER B O 1
ATOM 2990 N N . GLY B 1 176 ? -15.633 28.5 14.297 1 94.19 176 GLY B N 1
ATOM 2991 C CA . GLY B 1 176 ? -15.539 29.953 14.297 1 94.19 176 GLY B CA 1
ATOM 2992 C C . GLY B 1 176 ? -15.133 30.531 12.953 1 94.19 176 GLY B C 1
ATOM 2993 O O . GLY B 1 176 ? -15.148 29.828 11.945 1 94.19 176 GLY B O 1
ATOM 2994 N N . THR B 1 177 ? -14.852 31.859 12.953 1 95.81 177 THR B N 1
ATOM 2995 C CA . THR B 1 177 ? -14.383 32.5 11.734 1 95.81 177 THR B CA 1
ATOM 2996 C C . THR B 1 177 ? -13.008 31.984 11.344 1 95.81 177 THR B C 1
ATOM 2998 O O . THR B 1 177 ? -12.289 31.422 12.172 1 95.81 177 THR B O 1
ATOM 3001 N N . GLU B 1 178 ? -12.664 32.125 10.047 1 96.56 178 GLU B N 1
ATOM 3002 C CA . GLU B 1 178 ? -11.359 31.703 9.555 1 96.56 178 GLU B CA 1
ATOM 3003 C C . GLU B 1 178 ? -10.234 32.312 10.398 1 96.56 178 GLU B C 1
ATOM 3005 O O . GLU B 1 178 ? -9.25 31.625 10.703 1 96.56 178 GLU B O 1
ATOM 3010 N N . GLU B 1 179 ? -10.422 33.594 10.805 1 98.12 179 GLU B N 1
ATOM 3011 C CA . GLU B 1 179 ? -9.406 34.281 11.594 1 98.12 179 GLU B CA 1
ATOM 3012 C C . GLU B 1 179 ? -9.305 33.719 13 1 98.12 179 GLU B C 1
ATOM 3014 O O . GLU B 1 179 ? -8.203 33.562 13.531 1 98.12 179 GLU B O 1
ATOM 3019 N N . GLU B 1 180 ? -10.422 33.438 13.594 1 98.06 180 GLU B N 1
ATOM 3020 C CA . GLU B 1 180 ? -10.438 32.844 14.938 1 98.06 180 GLU B CA 1
ATOM 3021 C C . GLU B 1 180 ? -9.766 31.469 14.953 1 98.06 180 GLU B C 1
ATOM 3023 O O . GLU B 1 180 ? -8.984 31.172 15.859 1 98.06 180 GLU B O 1
ATOM 3028 N N . VAL B 1 181 ? -10.07 30.656 13.992 1 98.19 181 VAL B N 1
ATOM 3029 C CA . VAL B 1 181 ? -9.484 29.312 13.883 1 98.19 181 VAL B CA 1
ATOM 3030 C C . VAL B 1 181 ? -7.984 29.422 13.625 1 98.19 181 VAL B C 1
ATOM 3032 O O . VAL B 1 181 ? -7.188 28.719 14.25 1 98.19 181 VAL B O 1
ATOM 3035 N N . ALA B 1 182 ? -7.57 30.375 12.742 1 98.62 182 ALA B N 1
ATOM 3036 C CA . ALA B 1 182 ? -6.156 30.594 12.445 1 98.62 182 ALA B CA 1
ATOM 3037 C C . ALA B 1 182 ? -5.387 30.969 13.711 1 98.62 182 ALA B C 1
ATOM 3039 O O . ALA B 1 182 ? -4.281 30.469 13.945 1 98.62 182 ALA B O 1
ATOM 3040 N N . ASN B 1 183 ? -5.984 31.844 14.508 1 98.31 183 ASN B N 1
ATOM 3041 C CA . ASN B 1 183 ? -5.336 32.25 15.742 1 98.31 183 ASN B CA 1
ATOM 3042 C C . ASN B 1 183 ? -5.148 31.094 16.703 1 98.31 183 ASN B C 1
ATOM 3044 O O . ASN B 1 183 ? -4.109 30.984 17.359 1 98.31 183 ASN B O 1
ATOM 3048 N N . ALA B 1 184 ? -6.168 30.281 16.812 1 98.12 184 ALA B N 1
ATOM 3049 C CA . ALA B 1 184 ? -6.086 29.109 17.672 1 98.12 184 ALA B CA 1
ATOM 3050 C C . ALA B 1 184 ? -4.98 28.156 17.203 1 98.12 184 ALA B C 1
ATOM 3052 O O . ALA B 1 184 ? -4.211 27.641 18.016 1 98.12 184 ALA B O 1
ATOM 3053 N N . ILE B 1 185 ? -4.852 27.953 15.906 1 98.56 185 ILE B N 1
ATOM 3054 C CA . ILE B 1 185 ? -3.836 27.094 15.305 1 98.56 185 ILE B CA 1
ATOM 3055 C C . ILE B 1 185 ? -2.447 27.672 15.586 1 98.56 185 ILE B C 1
ATOM 3057 O O . ILE B 1 185 ? -1.553 26.953 16.031 1 98.56 185 ILE B O 1
ATOM 3061 N N . ASN B 1 186 ? -2.295 28.984 15.336 1 98.25 186 ASN B N 1
ATOM 3062 C CA . ASN B 1 186 ? -1.008 29.641 15.531 1 98.25 186 ASN B CA 1
ATOM 3063 C C . ASN B 1 186 ? -0.527 29.5 16.969 1 98.25 186 ASN B C 1
ATOM 3065 O O . ASN B 1 186 ? 0.657 29.25 17.219 1 98.25 186 ASN B O 1
ATOM 3069 N N . GLN B 1 187 ? -1.458 29.656 17.906 1 97.06 187 GLN B N 1
ATOM 3070 C CA . GLN B 1 187 ? -1.108 29.531 19.312 1 97.06 187 GLN B CA 1
ATOM 3071 C C . GLN B 1 187 ? -0.588 28.125 19.625 1 97.06 187 GLN B C 1
ATOM 3073 O O . GLN B 1 187 ? 0.393 27.969 20.359 1 97.06 187 GLN B O 1
ATOM 3078 N N . CYS B 1 188 ? -1.234 27.062 19.109 1 96.06 188 CYS B N 1
ATOM 3079 C CA . CYS B 1 188 ? -0.814 25.688 19.312 1 96.06 188 CYS B CA 1
ATOM 3080 C C . CYS B 1 188 ? 0.575 25.438 18.734 1 96.06 188 CYS B C 1
ATOM 3082 O O . CYS B 1 188 ? 1.422 24.828 19.375 1 96.06 188 CYS B O 1
ATOM 3084 N N . VAL B 1 189 ? 0.836 25.922 17.547 1 96.69 189 VAL B N 1
ATOM 3085 C CA . VAL B 1 189 ? 2.059 25.641 16.797 1 96.69 189 VAL B CA 1
ATOM 3086 C C . VAL B 1 189 ? 3.23 26.391 17.438 1 96.69 189 VAL B C 1
ATOM 3088 O O . VAL B 1 189 ? 4.348 25.875 17.484 1 96.69 189 VAL B O 1
ATOM 3091 N N . GLU B 1 190 ? 2.994 27.625 17.938 1 93.25 190 GLU B N 1
ATOM 3092 C CA . GLU B 1 190 ? 4.043 28.453 18.516 1 93.25 190 GLU B CA 1
ATOM 3093 C C . GLU B 1 190 ? 4.543 27.859 19.844 1 93.25 190 GLU B C 1
ATOM 3095 O O . GLU B 1 190 ? 5.68 28.125 20.25 1 93.25 190 GLU B O 1
ATOM 3100 N N . THR B 1 191 ? 3.766 27.031 20.469 1 91.12 191 THR B N 1
ATOM 3101 C CA . THR B 1 191 ? 4.113 26.531 21.797 1 91.12 191 THR B CA 1
ATOM 3102 C C . THR B 1 191 ? 4.711 25.125 21.688 1 91.12 191 THR B C 1
ATOM 3104 O O . THR B 1 191 ? 5.148 24.562 22.703 1 91.12 191 THR B O 1
ATOM 3107 N N . VAL B 1 192 ? 4.777 24.641 20.5 1 89.19 192 VAL B N 1
ATOM 3108 C CA . VAL B 1 192 ? 5.23 23.25 20.328 1 89.19 192 VAL B CA 1
ATOM 3109 C C . VAL B 1 192 ? 6.75 23.188 20.438 1 89.19 192 VAL B C 1
ATOM 3111 O O . VAL B 1 192 ? 7.453 24.062 19.922 1 89.19 192 VAL B O 1
ATOM 3114 N N . GLN B 1 193 ? 7.207 22.156 21.078 1 86.5 193 GLN B N 1
ATOM 3115 C CA . GLN B 1 193 ? 8.641 21.906 21.172 1 86.5 193 GLN B CA 1
ATOM 3116 C C . GLN B 1 193 ? 9.141 21.141 19.953 1 86.5 193 GLN B C 1
ATOM 3118 O O . GLN B 1 193 ? 8.555 20.141 19.562 1 86.5 193 GLN B O 1
ATOM 3123 N N . ILE B 1 194 ? 10.156 21.703 19.375 1 88 194 ILE B N 1
ATOM 3124 C CA . ILE B 1 194 ? 10.742 21.078 18.188 1 88 194 ILE B CA 1
ATOM 3125 C C . ILE B 1 194 ? 11.961 20.25 18.578 1 88 194 ILE B C 1
ATOM 3127 O O . ILE B 1 194 ? 12.906 20.766 19.172 1 88 194 ILE B O 1
ATOM 3131 N N . GLY B 1 195 ? 11.805 18.953 18.344 1 82.25 195 GLY B N 1
ATOM 3132 C CA . GLY B 1 195 ? 12.914 18.062 18.641 1 82.25 195 GLY B CA 1
ATOM 3133 C C . GLY B 1 195 ? 14.016 18.109 17.609 1 82.25 195 GLY B C 1
ATOM 3134 O O . GLY B 1 195 ? 13.844 18.703 16.531 1 82.25 195 GLY B O 1
ATOM 3135 N N . GLU B 1 196 ? 15.203 17.609 18.016 1 83.31 196 GLU B N 1
ATOM 3136 C CA . GLU B 1 196 ? 16.344 17.547 17.109 1 83.31 196 GLU B CA 1
ATOM 3137 C C . GLU B 1 196 ? 16.094 16.562 15.969 1 83.31 196 GLU B C 1
ATOM 3139 O O . GLU B 1 196 ? 16.422 16.844 14.812 1 83.31 196 GLU B O 1
ATOM 3144 N N . ALA B 1 197 ? 15.516 15.414 16.328 1 89.31 197 ALA B N 1
ATOM 3145 C CA . ALA B 1 197 ? 15.203 14.367 15.344 1 89.31 197 ALA B CA 1
ATOM 3146 C C . ALA B 1 197 ? 13.703 14.055 15.336 1 89.31 197 ALA B C 1
ATOM 3148 O O . ALA B 1 197 ? 12.992 14.375 16.297 1 89.31 197 ALA B O 1
ATOM 3149 N N . LEU B 1 198 ? 13.336 13.547 14.195 1 93.25 198 LEU B N 1
ATOM 3150 C CA . LEU B 1 198 ? 11.945 13.141 14.094 1 93.25 198 LEU B CA 1
ATOM 3151 C C . LEU B 1 198 ? 11.742 11.734 14.656 1 93.25 198 LEU B C 1
ATOM 3153 O O . LEU B 1 198 ? 12.555 10.844 14.414 1 93.25 198 LEU B O 1
ATOM 3157 N N . ASP B 1 199 ? 10.727 11.539 15.461 1 93.25 199 ASP B N 1
ATOM 3158 C CA . ASP B 1 199 ? 10.344 10.195 15.867 1 93.25 199 ASP B CA 1
ATOM 3159 C C . ASP B 1 199 ? 9.75 9.414 14.695 1 93.25 199 ASP B C 1
ATOM 3161 O O . ASP B 1 199 ? 9.359 10.008 13.688 1 93.25 199 ASP B O 1
ATOM 3165 N N . LYS B 1 200 ? 9.805 8.141 14.852 1 96 200 LYS B N 1
ATOM 3166 C CA . LYS B 1 200 ? 9.18 7.25 13.883 1 96 200 LYS B CA 1
ATOM 3167 C C . LYS B 1 200 ? 7.84 6.734 14.398 1 96 200 LYS B C 1
ATOM 3169 O O . LYS B 1 200 ? 7.723 6.344 15.562 1 96 200 LYS B O 1
ATOM 3174 N N . PHE B 1 201 ? 6.871 6.773 13.492 1 96.38 201 PHE B N 1
ATOM 3175 C CA . PHE B 1 201 ? 5.551 6.277 13.859 1 96.38 201 PHE B CA 1
ATOM 3176 C C . PHE B 1 201 ? 5.598 4.789 14.172 1 96.38 201 PHE B C 1
ATOM 3178 O O . PHE B 1 201 ? 6.074 3.99 13.359 1 96.38 201 PHE B O 1
ATOM 3185 N N . SER B 1 202 ? 5.086 4.352 15.344 1 95 202 SER B N 1
ATOM 3186 C CA . SER B 1 202 ? 5.199 2.969 15.789 1 95 202 SER B CA 1
ATOM 3187 C C . SER B 1 202 ? 3.824 2.342 16 1 95 202 SER B C 1
ATOM 3189 O O . SER B 1 202 ? 3.719 1.217 16.484 1 95 202 SER B O 1
ATOM 3191 N N . GLY B 1 203 ? 2.789 3.094 15.578 1 91.31 203 GLY B N 1
ATOM 3192 C CA . GLY B 1 203 ? 1.451 2.533 15.672 1 91.31 203 GLY B CA 1
ATOM 3193 C C . GLY B 1 203 ? 0.537 3.326 16.578 1 91.31 203 GLY B C 1
ATOM 3194 O O . GLY B 1 203 ? 0.976 4.27 17.25 1 91.31 203 GLY B O 1
ATOM 3195 N N . LEU B 1 204 ? -0.739 3.08 16.422 1 87.25 204 LEU B N 1
ATOM 3196 C CA . LEU B 1 204 ? -1.77 3.707 17.25 1 87.25 204 LEU B CA 1
ATOM 3197 C C . LEU B 1 204 ? -2.391 2.693 18.203 1 87.25 204 LEU B C 1
ATOM 3199 O O . LEU B 1 204 ? -2.502 1.511 17.875 1 87.25 204 LEU B O 1
#

Radius of gyration: 23.88 Å; Cα contacts (8 Å, |Δi|>4): 729; chains: 2; bounding box: 48×69×46 Å

InterPro domains:
  IPR018094 Thymidylate kinase [MF_00165] (4-193)
  IPR018094 Thymidylate kinase [TIGR00041] (2-185)
  IPR027417 P-loop containing nucleoside triphosphate hydrolase [G3DSA:3.40.50.300] (1-199)
  IPR027417 P-loop containing nucleoside triphosphate hydrolase [SSF52540] (1-191)
  IPR039430 Thymidylate kinase-like domain [PF02223] (8-185)

Organism: Yarrowia lipolytica (strain CLIB 122 / E 150) (NCBI:txid284591)

Solvent-accessible surface area (backbone atoms only — not comparable to full-atom values): 21915 Å² total; per-residue (Å²): 116,44,26,55,38,37,32,38,38,59,58,82,68,36,50,58,72,62,48,48,54,52,47,37,54,48,47,23,67,75,68,70,32,62,46,43,82,46,50,55,75,41,53,86,41,76,65,17,39,55,52,46,38,39,38,59,66,68,53,87,65,41,73,66,16,51,50,31,45,54,41,20,49,52,44,59,44,46,66,62,50,50,53,40,21,68,71,32,24,28,38,37,28,42,35,58,68,66,57,55,27,30,56,46,34,62,74,68,48,56,63,66,68,49,35,48,75,50,54,58,41,73,43,54,62,34,33,37,34,34,40,53,56,49,71,62,23,56,70,39,92,74,57,55,62,38,75,68,53,39,57,75,56,40,49,47,30,52,55,40,45,68,69,61,59,50,92,54,45,45,80,39,71,39,74,60,53,74,66,57,33,45,50,55,51,50,56,56,60,72,69,53,70,78,61,83,66,73,51,59,33,82,70,125,116,42,26,55,38,38,33,39,36,59,58,82,67,33,51,57,71,62,49,50,55,51,48,38,54,49,48,24,67,76,70,70,32,61,46,43,81,46,49,54,74,42,53,86,41,76,67,18,42,53,50,47,38,39,38,58,67,68,51,87,65,40,73,66,16,50,50,30,45,54,41,20,48,52,44,59,44,46,66,61,51,51,52,40,21,67,71,33,22,28,39,40,27,42,34,57,68,66,56,56,26,29,55,46,33,63,74,67,48,56,64,65,67,49,35,50,74,50,53,58,41,74,43,55,58,34,33,36,36,32,40,51,57,49,72,61,24,56,70,39,92,74,59,53,63,39,75,69,54,39,57,74,56,40,48,47,29,52,54,41,44,68,71,61,60,51,92,55,45,47,79,40,71,37,72,58,55,74,67,56,34,44,51,55,49,50,55,56,61,72,69,51,71,78,60,83,65,73,51,60,33,85,69,126

Foldseek 3Di:
DFAAFEEEAEFAQLCLVVLLVLVQVVCCVPVVAHEDEAEFVPCVDPLNVVLVCVFFPVDDDDLLVSLLSRLVSQVVCQVVVVVNRLVHHHYYYHDDLLLSQLLSVLVPDDSCSSWVSQFFRFDGLAYEYEDDQLVVSCPDPPQPNTDQRDNVSSVSSVVVCVVQADPRYDYFYSPDDSVVSSVVVVVSSVPGDDDPDTDTHHGD/DFAAFEEEAEFAQLCLVVLLVLVQVVCCVPVVAHEDEAEFQPCVDPLNVVLVCVFFPVDDDDLLVSLLSRLVSQVVCQVVVVVNRRVHHYYYYHDDLLLSQLLSVLVPDDSCSSWVSQFFRFDGLAYEYEDDQLVVSCPDPPQPSTPQRDNVSSVSSVVVSVVQADPRYHYFYSPDDSVVSSVVVVVSSVPGDDDPDTDTHHGD

Nearest PDB structures (foldseek):
  2wwf-assembly1_A  TM=9.264E-01  e=2.030E-23  Plasmodium falciparum 3D7
  2wwi-assembly2_C  TM=9.466E-01  e=1.194E-21  Plasmodium falciparum 3D7
  1e2g-assembly1_A-2  TM=9.216E-01  e=9.738E-21  Homo sapiens
  2v54-assembly1_B  TM=8.498E-01  e=2.730E-19  Vaccinia virus Copenhagen
  7fgq-assembly1_A-2  TM=8.998E-01  e=1.309E-16  Brugia malayi

Secondary structure (DSSP, 8-state):
-PPPEEEEEE-TTSSHHHHHHHHHHHHHHHHSS-EEEEESS-TTSHHHHHHHHHHHS-----HHHHHHHHHHHHHHHHHHHHHHHHTT-EEEEES-HHHHHHHHHTTT--HHHHHGGGTTPBPPSEEEEEE--HHHHTTSTTTTSSTT--HHHHHHHHHHHHHH--TTEEEEE-SS-HHHHHHHHHHHHHTPPPPSSPPBP---/-PPPEEEEEE-TTSSHHHHHHHHHHHHHHHHSS-EEEEESS-TTSHHHHHHHHHHHS-----HHHHHHHHHHHHHHHHHHHHHHHHTT-EEEEES-HHHHHHHHHTTT--HHHHHGGGTTPBPPSEEEEEE--HHHHTTSTTTTSSTT--HHHHHHHHHHHHHH--TTEEEEE-SS-HHHHHHHHHHHHHT----SSPPBP---